Protein AF-A0A4D9DE91-F1 (afdb_monomer_lite)

Foldseek 3Di:
DVVVLVVQLVLVLCQLFVLDFVQRCVLADEDDDPVVVVVVLVVLLVCVVVVHANAEYEYEEADDQVVVVVSVVVVVVSCVVCVVVVHNGRYQAYEYEHEDDPPDHDPDDDDPRYHYDYQDNVRSVLSVPRQPLQAFQSAKDALLTFFEQRHHQLKMKGKGKDFFDFQQKKKKWKFFDQAPQFLWKWKWKDFRNVLETAWIDTQLNFDFPCNPQADRLLADDDPGHGGMGMAMEGQQQPLPDGNYHHNDHPPDDNVRSRTTIMMMIMMTRRHFLVDDDDGNVNADPLQDDDCPNNNVTDGIKMWMFRHPDSPCPVPPGDIRTHHHDDSSSNRSNSVSSSVVNVVPFDQQAPDQLQEQFQFWFWDPLPPVSQNRRYYDPQKTKTKDKDACCPVVCVVVVFKFKKKKKKFADWFEARGSPDPVHSNNLVRTQFPWKKKFKFQRTRSTGTQWIDIVSNVCVQQQVVDDPPDGRRRIAMAMEGADQVQPLPPDDPNHYHYHHCDRPNDHHRIIMIMIMTGNGSCVVVVDQDLDSVNLVVVCVPVVCVVVSSPRVSNCVRNPRRGMGMWMWIAGPVSDIDTDRGDSSHDDDDPPPPPPPPDDPDDDDDD

Structure (mmCIF, N/CA/C/O backbone):
data_AF-A0A4D9DE91-F1
#
_entry.id   AF-A0A4D9DE91-F1
#
loop_
_atom_site.group_PDB
_atom_site.id
_atom_site.type_symbol
_atom_site.label_atom_id
_atom_site.label_alt_id
_atom_site.label_comp_id
_atom_site.label_asym_id
_atom_site.label_entity_id
_atom_site.label_seq_id
_atom_site.pdbx_PDB_ins_code
_atom_site.Cartn_x
_atom_site.Cartn_y
_atom_site.Cartn_z
_atom_site.occupancy
_atom_site.B_iso_or_equiv
_atom_site.auth_seq_id
_atom_site.auth_comp_id
_atom_site.auth_asym_id
_atom_site.auth_atom_id
_atom_site.pdbx_PDB_model_num
ATOM 1 N N . MET A 1 1 ? 35.135 15.426 -7.720 1.00 28.25 1 MET A N 1
ATOM 2 C CA . MET A 1 1 ? 34.690 14.096 -7.236 1.00 28.25 1 MET A CA 1
ATOM 3 C C . MET A 1 1 ? 34.036 14.136 -5.848 1.00 28.25 1 MET A C 1
ATOM 5 O O . MET A 1 1 ? 32.946 13.592 -5.723 1.00 28.25 1 MET A O 1
ATOM 9 N N . MET A 1 2 ? 34.606 14.822 -4.843 1.00 24.00 2 MET A N 1
ATOM 10 C CA . MET A 1 2 ? 34.047 14.898 -3.470 1.00 24.00 2 MET A CA 1
ATOM 11 C C . MET A 1 2 ? 32.629 15.504 -3.372 1.00 24.00 2 MET A C 1
ATOM 13 O O . MET A 1 2 ? 31.748 14.862 -2.809 1.00 24.00 2 MET A O 1
ATOM 17 N N . LYS A 1 3 ? 32.341 16.635 -4.043 1.00 28.25 3 LYS A N 1
ATOM 18 C CA . LYS A 1 3 ? 30.986 17.247 -4.078 1.00 28.25 3 LYS A CA 1
ATOM 19 C C . LYS A 1 3 ? 29.874 16.296 -4.526 1.00 28.25 3 LYS A C 1
ATOM 21 O O . LYS A 1 3 ? 28.729 16.422 -4.112 1.00 28.25 3 LYS A O 1
ATOM 26 N N . THR A 1 4 ? 30.193 15.349 -5.409 1.00 30.44 4 THR A N 1
ATOM 27 C CA . THR A 1 4 ? 29.189 14.401 -5.892 1.00 30.44 4 THR A CA 1
ATOM 28 C C . THR A 1 4 ? 28.861 13.396 -4.798 1.00 30.44 4 THR A C 1
ATOM 30 O O . THR A 1 4 ? 27.679 13.160 -4.580 1.00 30.44 4 THR A O 1
ATOM 33 N N . GLN A 1 5 ? 29.871 12.844 -4.108 1.00 33.84 5 GLN A N 1
ATOM 34 C CA . GLN A 1 5 ? 29.711 11.874 -3.013 1.00 33.84 5 GLN A CA 1
ATOM 35 C C . GLN A 1 5 ? 28.902 12.435 -1.837 1.00 33.84 5 GLN A C 1
ATOM 37 O O . GLN A 1 5 ? 28.095 11.698 -1.277 1.00 33.84 5 GLN A O 1
ATOM 42 N N . PHE A 1 6 ? 29.046 13.724 -1.523 1.00 37.47 6 PHE A N 1
ATOM 43 C CA . PHE A 1 6 ? 28.224 14.393 -0.514 1.00 37.47 6 PHE A CA 1
ATOM 44 C C . PHE A 1 6 ? 26.762 14.512 -0.926 1.00 37.47 6 PHE A C 1
ATOM 46 O O . PHE A 1 6 ? 25.903 14.093 -0.160 1.00 37.47 6 PHE A O 1
ATOM 53 N N . LEU A 1 7 ? 26.467 14.960 -2.156 1.00 38.00 7 LEU A N 1
ATOM 54 C CA . LEU A 1 7 ? 25.080 15.030 -2.627 1.00 38.00 7 LEU A CA 1
ATOM 55 C C . LEU A 1 7 ? 24.396 13.665 -2.544 1.00 38.00 7 LEU A C 1
ATOM 57 O O . LEU A 1 7 ? 23.308 13.598 -2.009 1.00 38.00 7 LEU A O 1
ATOM 61 N N . SER A 1 8 ? 25.029 12.560 -2.963 1.00 38.94 8 SER A N 1
ATOM 62 C CA . SER A 1 8 ? 24.391 11.236 -2.807 1.00 38.94 8 SER A CA 1
ATOM 63 C C . SER A 1 8 ? 24.195 10.821 -1.357 1.00 38.94 8 SER A C 1
ATOM 65 O O . SER A 1 8 ? 23.236 10.122 -1.066 1.00 38.94 8 SER A O 1
ATOM 67 N N . LYS A 1 9 ? 25.125 11.186 -0.463 1.00 44.91 9 LYS A N 1
ATOM 68 C CA . LYS A 1 9 ? 24.999 10.898 0.968 1.00 44.91 9 LYS A CA 1
ATOM 69 C C . LYS A 1 9 ? 23.832 11.682 1.549 1.00 44.91 9 LYS A C 1
ATOM 71 O O . LYS A 1 9 ? 23.019 11.098 2.243 1.00 44.91 9 LYS A O 1
ATOM 76 N N . LEU A 1 10 ? 23.720 12.963 1.207 1.00 44.94 10 LEU A N 1
ATOM 77 C CA . LEU A 1 10 ? 22.652 13.847 1.655 1.00 44.94 10 LEU A CA 1
ATOM 78 C C . LEU A 1 10 ? 21.307 13.486 1.028 1.00 44.94 10 LEU A C 1
ATOM 80 O O . LEU A 1 10 ? 20.305 13.555 1.712 1.00 44.94 10 LEU A O 1
ATOM 84 N N . LEU A 1 11 ? 21.294 13.039 -0.229 1.00 47.03 11 LEU A N 1
ATOM 85 C CA . LEU A 1 11 ? 20.125 12.505 -0.918 1.00 47.03 11 LEU A CA 1
ATOM 86 C C . LEU A 1 11 ? 19.660 11.211 -0.256 1.00 47.03 11 LEU A C 1
ATOM 88 O O . LEU A 1 11 ? 18.520 11.153 0.159 1.00 47.03 11 LEU A O 1
ATOM 92 N N . VAL A 1 12 ? 20.525 10.210 -0.060 1.00 48.12 12 VAL A N 1
ATOM 93 C CA . VAL A 1 12 ? 20.147 8.970 0.648 1.00 48.12 12 VAL A CA 1
ATOM 94 C C . VAL A 1 12 ? 19.748 9.247 2.097 1.00 48.12 12 VAL A C 1
ATOM 96 O O . VAL A 1 12 ? 18.792 8.660 2.581 1.00 48.12 12 VAL A O 1
ATOM 99 N N . LEU A 1 13 ? 20.401 10.187 2.782 1.00 47.94 13 LEU A N 1
ATOM 100 C CA . LEU A 1 13 ? 20.004 10.610 4.129 1.00 47.94 13 LEU A CA 1
ATOM 101 C C . LEU A 1 13 ? 18.692 11.402 4.146 1.00 47.94 13 LEU A C 1
ATOM 103 O O . LEU A 1 13 ? 17.921 11.261 5.088 1.00 47.94 13 LEU A O 1
ATOM 107 N N . ALA A 1 14 ? 18.414 12.195 3.113 1.00 46.50 14 ALA A N 1
ATOM 108 C CA . ALA A 1 14 ? 17.157 12.909 2.941 1.00 46.50 14 ALA A CA 1
ATOM 109 C C . ALA A 1 14 ? 16.008 11.968 2.570 1.00 46.50 14 ALA A C 1
ATOM 111 O O . ALA A 1 14 ? 14.940 12.090 3.162 1.00 46.50 14 ALA A O 1
ATOM 112 N N . PHE A 1 15 ? 16.248 10.999 1.681 1.00 49.31 15 PHE A N 1
ATOM 113 C CA . PHE A 1 15 ? 15.303 9.945 1.301 1.00 49.31 15 PHE A CA 1
ATOM 114 C C . PHE A 1 15 ? 15.023 8.968 2.422 1.00 49.31 15 PHE A C 1
ATOM 116 O O . PHE A 1 15 ? 13.919 8.455 2.480 1.00 49.31 15 PHE A O 1
ATOM 123 N N . CYS A 1 16 ? 16.019 8.662 3.254 1.00 44.69 16 CYS A N 1
ATOM 124 C CA . CYS A 1 16 ? 15.866 7.706 4.342 1.00 44.69 16 CYS A CA 1
ATOM 125 C C . CYS A 1 16 ? 15.595 8.387 5.690 1.00 44.69 16 CYS A C 1
ATOM 127 O O . CYS A 1 16 ? 15.354 7.672 6.660 1.00 44.69 16 CYS A O 1
ATOM 129 N N . GLY A 1 17 ? 15.543 9.731 5.780 1.00 38.94 17 GLY A N 1
ATOM 130 C CA . GLY A 1 17 ? 15.373 10.417 7.069 1.00 38.94 17 GLY A CA 1
ATOM 131 C C . GLY A 1 17 ? 14.670 11.747 7.173 1.00 38.94 17 GLY A C 1
ATOM 132 O O . GLY A 1 17 ? 14.134 12.017 8.241 1.00 38.94 17 GLY A O 1
ATOM 133 N N . VAL A 1 18 ? 14.694 12.596 6.150 1.00 38.56 18 VAL A N 1
ATOM 134 C CA . VAL A 1 18 ? 14.283 13.997 6.338 1.00 38.56 18 VAL A CA 1
ATOM 135 C C . VAL A 1 18 ? 12.928 14.285 5.692 1.00 38.56 18 VAL A C 1
ATOM 137 O O . VAL A 1 18 ? 12.283 15.252 6.074 1.00 38.56 18 VAL A O 1
ATOM 140 N N . GLY A 1 19 ? 12.441 13.441 4.775 1.00 42.78 19 GLY A N 1
ATOM 141 C CA . GLY A 1 19 ? 11.142 13.648 4.125 1.00 42.78 19 GLY A CA 1
ATOM 142 C C . GLY A 1 19 ? 11.070 14.973 3.361 1.00 42.78 19 GLY A C 1
ATOM 143 O O . GLY A 1 19 ? 10.009 15.579 3.276 1.00 42.78 19 GLY A O 1
ATOM 144 N N . LEU A 1 20 ? 12.205 15.454 2.845 1.00 43.22 20 LEU A N 1
ATOM 145 C CA . LEU A 1 20 ? 12.291 16.696 2.080 1.00 43.22 20 LEU A CA 1
ATOM 146 C C . LEU A 1 20 ? 12.654 16.380 0.628 1.00 43.22 20 LEU A C 1
ATOM 148 O O . LEU A 1 20 ? 13.655 15.714 0.359 1.00 43.22 20 LEU A O 1
ATOM 152 N N . SER A 1 21 ? 11.872 16.907 -0.311 1.00 45.91 21 SER A N 1
ATOM 153 C CA . SER A 1 21 ? 12.253 17.033 -1.722 1.00 45.91 21 SER A CA 1
ATOM 154 C C . SER A 1 21 ? 13.546 17.839 -1.864 1.00 45.91 21 SER A C 1
ATOM 156 O O . SER A 1 21 ? 13.891 18.664 -1.011 1.00 45.91 21 SER A O 1
ATOM 158 N N . HIS A 1 22 ? 14.261 17.669 -2.977 1.00 41.19 22 HIS A N 1
ATOM 159 C CA . HIS A 1 22 ? 15.454 18.478 -3.235 1.00 41.19 22 HIS A CA 1
ATOM 160 C C . HIS A 1 22 ? 15.134 19.982 -3.321 1.00 41.19 22 HIS A C 1
ATOM 162 O O . HIS A 1 22 ? 15.943 20.788 -2.874 1.00 41.19 22 HIS A O 1
ATOM 168 N N . ALA A 1 23 ? 13.930 20.377 -3.752 1.00 39.72 23 ALA A N 1
ATOM 169 C CA . ALA A 1 23 ? 13.469 21.766 -3.676 1.00 39.72 23 ALA A CA 1
ATOM 170 C C . ALA A 1 23 ? 13.302 22.268 -2.224 1.00 39.72 23 ALA A C 1
ATOM 172 O O . ALA A 1 23 ? 13.647 23.411 -1.913 1.00 39.72 23 ALA A O 1
ATOM 173 N N . GLN A 1 24 ? 12.818 21.419 -1.311 1.00 44.59 24 GLN A N 1
ATOM 174 C CA . GLN A 1 24 ? 12.742 21.730 0.121 1.00 44.59 24 GLN A CA 1
ATOM 175 C C . GLN A 1 24 ? 14.138 21.772 0.770 1.00 44.59 24 GLN A C 1
ATOM 177 O O . GLN A 1 24 ? 14.408 22.676 1.557 1.00 44.59 24 GLN A O 1
ATOM 182 N N . LEU A 1 25 ? 15.060 20.889 0.368 1.00 44.62 25 LEU A N 1
ATOM 183 C CA . LEU A 1 25 ? 16.470 20.915 0.790 1.00 44.62 25 LEU A CA 1
ATOM 184 C C . LEU A 1 25 ? 17.240 22.114 0.222 1.00 44.62 25 LEU A C 1
ATOM 186 O O . LEU A 1 25 ? 18.114 22.654 0.882 1.00 44.62 25 LEU A O 1
ATOM 190 N N . GLN A 1 26 ? 16.930 22.575 -0.989 1.00 40.31 26 GLN A N 1
ATOM 191 C CA . GLN A 1 26 ? 17.530 23.793 -1.540 1.00 40.31 26 GLN A CA 1
ATOM 192 C C . GLN A 1 26 ? 17.033 25.046 -0.815 1.00 40.31 26 GLN A C 1
ATOM 194 O O . GLN A 1 26 ? 17.802 25.988 -0.621 1.00 40.31 26 GLN A O 1
ATOM 199 N N . LYS A 1 27 ? 15.770 25.053 -0.367 1.00 40.00 27 LYS A N 1
ATOM 200 C CA . LYS A 1 27 ? 15.252 26.093 0.535 1.00 40.00 27 LYS A CA 1
ATOM 201 C C . LYS A 1 27 ? 15.900 26.019 1.926 1.00 40.00 27 LYS A C 1
ATOM 203 O O . LYS A 1 27 ? 16.109 27.063 2.540 1.00 40.00 27 LYS A O 1
ATOM 208 N N . GLN A 1 28 ? 16.261 24.822 2.392 1.00 41.97 28 GLN A N 1
ATOM 209 C CA . GLN A 1 28 ? 16.929 24.559 3.672 1.00 41.97 28 GLN A CA 1
ATOM 210 C C . GLN A 1 28 ? 18.427 24.266 3.478 1.00 41.97 28 GLN A C 1
ATOM 212 O O . GLN A 1 28 ? 18.869 23.123 3.494 1.00 41.97 28 GLN A O 1
ATOM 217 N N . ALA A 1 29 ? 19.224 25.314 3.274 1.00 39.75 29 ALA A N 1
ATOM 218 C CA . ALA A 1 29 ? 20.622 25.201 2.856 1.00 39.75 29 ALA A CA 1
ATOM 219 C C . ALA A 1 29 ? 21.476 24.221 3.702 1.00 39.75 29 ALA A C 1
ATOM 221 O O . ALA A 1 29 ? 21.662 24.429 4.901 1.00 39.75 29 ALA A O 1
ATOM 222 N N . ALA A 1 30 ? 22.046 23.192 3.061 1.00 41.16 30 ALA A N 1
ATOM 223 C CA . ALA A 1 30 ? 22.968 22.225 3.666 1.00 41.16 30 ALA A CA 1
ATOM 224 C C . ALA A 1 30 ? 24.409 22.426 3.147 1.00 41.16 30 ALA A C 1
ATOM 226 O O . ALA A 1 30 ? 24.626 22.479 1.935 1.00 41.16 30 ALA A O 1
ATOM 227 N N . TYR A 1 31 ? 25.398 22.499 4.048 1.00 43.69 31 TYR A N 1
ATOM 228 C CA . TYR A 1 31 ? 26.826 22.687 3.725 1.00 43.69 31 TYR A CA 1
ATOM 229 C C . TYR A 1 31 ? 27.733 21.755 4.550 1.00 43.69 31 TYR A C 1
ATOM 231 O O . TYR A 1 31 ? 27.351 21.353 5.649 1.00 43.69 31 TYR A O 1
ATOM 239 N N . GLU A 1 32 ? 28.911 21.387 4.018 1.00 37.78 32 GLU A N 1
ATOM 240 C CA . GLU A 1 32 ? 29.722 20.242 4.498 1.00 37.78 32 GLU A CA 1
ATOM 241 C C . GLU A 1 32 ? 30.990 20.635 5.289 1.00 37.78 32 GLU A C 1
ATOM 243 O O . GLU A 1 32 ? 31.569 19.792 5.973 1.00 37.78 32 GLU A O 1
ATOM 248 N N . HIS A 1 33 ? 31.444 21.895 5.253 1.00 41.81 33 HIS A N 1
ATOM 249 C CA . HIS A 1 33 ? 32.753 22.268 5.819 1.00 41.81 33 HIS A CA 1
ATOM 250 C C . HIS A 1 33 ? 32.733 23.351 6.907 1.00 41.81 33 HIS A C 1
ATOM 252 O O . HIS A 1 33 ? 31.860 24.214 6.945 1.00 41.81 33 HIS A O 1
ATOM 258 N N . GLN A 1 34 ? 33.764 23.328 7.765 1.00 39.16 34 GLN A N 1
ATOM 259 C CA . GLN A 1 34 ? 33.981 24.253 8.889 1.00 39.16 34 GLN A CA 1
ATOM 260 C C . GLN A 1 34 ? 33.969 25.734 8.440 1.00 39.16 34 GLN A C 1
ATOM 262 O O . GLN A 1 34 ? 33.339 26.566 9.085 1.00 39.16 34 GLN A O 1
ATOM 267 N N . ASP A 1 35 ? 34.544 26.035 7.267 1.00 41.16 35 ASP A N 1
ATOM 268 C CA . ASP A 1 35 ? 34.515 27.374 6.649 1.00 41.16 35 ASP A CA 1
ATOM 269 C C . ASP A 1 35 ? 33.185 27.700 5.938 1.00 41.16 35 ASP A C 1
ATOM 271 O O . ASP A 1 35 ? 32.831 28.869 5.754 1.00 41.16 35 ASP A O 1
ATOM 275 N N . GLU A 1 36 ? 32.429 26.679 5.523 1.00 43.09 36 GLU A N 1
ATOM 276 C CA . GLU A 1 36 ? 31.122 26.843 4.876 1.00 43.09 36 GLU A CA 1
ATOM 277 C C . GLU A 1 36 ? 30.000 27.061 5.902 1.00 43.09 36 GLU A C 1
ATOM 279 O O . GLU A 1 36 ? 29.080 27.827 5.626 1.00 43.09 36 GLU A O 1
ATOM 284 N N . GLY A 1 37 ? 30.113 26.504 7.113 1.00 44.00 37 GLY A N 1
ATOM 285 C CA . GLY A 1 37 ? 29.229 26.815 8.242 1.00 44.00 37 GLY A CA 1
ATOM 286 C C . GLY A 1 37 ? 29.320 28.285 8.669 1.00 44.00 37 GLY A C 1
ATOM 287 O O . GLY A 1 37 ? 28.303 28.949 8.866 1.00 44.00 37 GLY A O 1
ATOM 288 N N . ASP A 1 38 ? 30.530 28.846 8.697 1.00 42.47 38 ASP A N 1
ATOM 289 C CA . ASP A 1 38 ? 30.762 30.271 8.965 1.00 42.47 38 ASP A CA 1
ATOM 290 C C . AS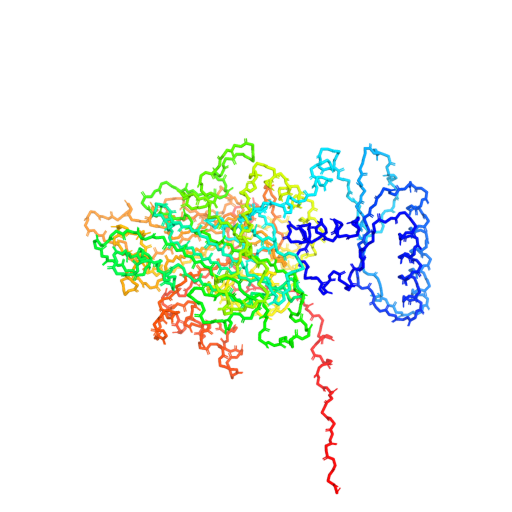P A 1 38 ? 30.240 31.189 7.845 1.00 42.47 38 ASP A C 1
ATOM 292 O O . ASP A 1 38 ? 29.895 32.354 8.089 1.00 42.47 38 ASP A O 1
ATOM 296 N N . ARG A 1 39 ? 30.186 30.692 6.603 1.00 47.25 39 ARG A N 1
ATOM 297 C CA . ARG A 1 39 ? 29.519 31.378 5.486 1.00 47.25 39 ARG A CA 1
ATOM 298 C C . ARG A 1 39 ? 28.001 31.268 5.595 1.00 47.25 39 ARG A C 1
ATOM 300 O O . ARG A 1 39 ? 27.343 32.281 5.402 1.00 47.25 39 ARG A O 1
ATOM 307 N N . LEU A 1 40 ? 27.466 30.110 5.980 1.00 49.56 40 LEU A N 1
ATOM 308 C CA . LEU A 1 40 ? 26.037 29.873 6.202 1.00 49.56 40 LEU A CA 1
ATOM 309 C C . LEU A 1 40 ? 25.478 30.785 7.296 1.00 49.56 40 LEU A C 1
ATOM 311 O O . LEU A 1 40 ? 24.480 31.463 7.077 1.00 49.56 40 LEU A O 1
ATOM 315 N N . VAL A 1 41 ? 26.144 30.871 8.450 1.00 47.16 41 VAL A N 1
ATOM 316 C CA . VAL A 1 41 ? 25.715 31.764 9.539 1.00 47.16 41 VAL A CA 1
ATOM 317 C C . VAL A 1 41 ? 25.747 33.222 9.080 1.00 47.16 41 VAL A C 1
ATOM 319 O O . VAL A 1 41 ? 24.832 33.989 9.389 1.00 47.16 41 VAL A O 1
ATOM 322 N N . ARG A 1 42 ? 26.757 33.615 8.291 1.00 53.12 42 ARG A N 1
ATOM 323 C CA . ARG A 1 42 ? 26.840 34.960 7.705 1.00 53.12 42 ARG A CA 1
ATOM 324 C C . ARG A 1 42 ? 25.749 35.227 6.670 1.00 53.12 42 ARG A C 1
ATOM 326 O O . ARG A 1 42 ? 25.220 36.338 6.669 1.00 53.12 42 ARG A O 1
ATOM 333 N N . ASP A 1 43 ? 25.416 34.247 5.839 1.00 53.94 43 ASP A N 1
ATOM 334 C CA . ASP A 1 43 ? 24.420 34.355 4.773 1.00 53.94 43 ASP A CA 1
ATOM 335 C C . ASP A 1 43 ? 22.992 34.360 5.328 1.00 53.94 43 ASP A C 1
ATOM 337 O O . ASP A 1 43 ? 22.246 35.295 5.061 1.00 53.94 43 ASP A O 1
ATOM 341 N N . ILE A 1 44 ? 22.655 33.437 6.238 1.00 49.66 44 ILE A N 1
ATOM 342 C CA . ILE A 1 44 ? 21.398 33.453 7.007 1.00 49.66 44 ILE A CA 1
ATOM 343 C C . ILE A 1 44 ? 21.249 34.792 7.734 1.00 49.66 44 ILE A C 1
ATOM 345 O O . ILE A 1 44 ? 20.222 35.457 7.617 1.00 49.66 44 ILE A O 1
ATOM 349 N N . SER A 1 45 ? 22.298 35.253 8.425 1.00 49.22 45 SER A N 1
ATOM 350 C CA . SER A 1 45 ? 22.261 36.553 9.103 1.00 49.22 45 SER A CA 1
ATOM 351 C C . SER A 1 45 ? 22.078 37.720 8.127 1.00 49.22 45 SER A C 1
ATOM 353 O O . SER A 1 45 ? 21.478 38.727 8.490 1.00 49.22 45 SER A O 1
ATOM 355 N N . LYS A 1 46 ? 22.617 37.632 6.905 1.00 58.00 46 LYS A N 1
ATOM 356 C CA . LYS A 1 46 ? 22.471 38.663 5.867 1.00 58.00 46 LYS A CA 1
ATOM 357 C C . LYS A 1 46 ? 21.047 38.681 5.314 1.00 58.00 46 LYS A C 1
ATOM 359 O O . LYS A 1 46 ? 20.467 39.753 5.232 1.00 58.00 46 LYS A O 1
ATOM 364 N N . ARG A 1 47 ? 20.479 37.517 5.017 1.00 55.06 47 ARG A N 1
ATOM 365 C CA . ARG A 1 47 ? 19.107 37.350 4.525 1.00 55.06 47 ARG A CA 1
ATOM 366 C C . ARG A 1 47 ? 18.070 37.806 5.558 1.00 55.06 47 ARG A C 1
ATOM 368 O O . ARG A 1 47 ? 17.202 38.602 5.223 1.00 55.06 47 ARG A O 1
ATOM 375 N N . ILE A 1 48 ? 18.248 37.457 6.836 1.00 50.94 48 ILE A N 1
ATOM 376 C CA . ILE A 1 48 ? 17.407 37.973 7.936 1.00 50.94 48 ILE A CA 1
ATOM 377 C C . ILE A 1 48 ? 17.527 39.497 8.062 1.00 50.94 48 ILE A C 1
ATOM 379 O O . ILE A 1 48 ? 16.519 40.183 8.211 1.00 50.94 48 ILE A O 1
ATOM 383 N N . ARG A 1 49 ? 18.746 40.056 7.973 1.00 52.03 49 ARG A N 1
ATOM 384 C CA . ARG A 1 49 ? 18.949 41.520 7.963 1.00 52.03 49 ARG A CA 1
ATOM 385 C C . ARG A 1 49 ? 18.280 42.202 6.769 1.00 52.03 49 ARG A C 1
ATOM 387 O O . ARG A 1 49 ? 17.892 43.357 6.892 1.00 52.03 49 ARG A O 1
ATOM 394 N N . ASN A 1 50 ? 18.129 41.491 5.657 1.00 58.44 50 ASN A N 1
ATOM 395 C CA . ASN A 1 50 ? 17.433 41.963 4.465 1.00 58.44 50 ASN A CA 1
ATOM 396 C C . ASN A 1 50 ? 15.906 41.760 4.539 1.00 58.44 50 ASN A C 1
ATOM 398 O O . ASN A 1 50 ? 15.214 42.057 3.571 1.00 58.44 50 ASN A O 1
ATOM 402 N N . GLY A 1 51 ? 15.374 41.269 5.665 1.00 47.59 51 GLY A N 1
ATOM 403 C CA . GLY A 1 51 ? 13.940 41.052 5.861 1.00 47.59 51 GLY A CA 1
ATOM 404 C C . GLY A 1 51 ? 13.401 39.759 5.244 1.00 47.59 51 GLY A C 1
ATOM 405 O O . GLY A 1 51 ? 12.186 39.597 5.168 1.00 47.59 51 GLY A O 1
ATOM 406 N N . GLU A 1 52 ? 14.268 38.839 4.810 1.00 51.62 52 GLU A N 1
ATOM 407 C CA . GLU A 1 52 ? 13.835 37.531 4.313 1.00 51.62 52 GLU A CA 1
ATOM 408 C C . GLU A 1 52 ? 13.410 36.616 5.471 1.00 51.62 52 GLU A C 1
ATOM 410 O O . GLU A 1 52 ? 14.093 36.518 6.494 1.00 51.62 52 GLU A O 1
ATOM 415 N N . ASP A 1 53 ? 12.285 35.923 5.290 1.00 45.91 53 ASP A N 1
ATOM 416 C CA . ASP A 1 53 ? 11.774 34.930 6.235 1.00 45.91 53 ASP A CA 1
ATOM 417 C C . ASP A 1 53 ? 12.485 33.584 6.014 1.00 45.91 53 ASP A C 1
ATOM 419 O O . ASP A 1 53 ? 12.409 33.005 4.925 1.00 45.91 53 ASP A O 1
ATOM 423 N N . ILE A 1 54 ? 13.211 33.094 7.026 1.00 51.31 54 ILE A N 1
ATOM 424 C CA . ILE A 1 54 ? 13.920 31.808 6.981 1.00 51.31 54 ILE A CA 1
ATOM 425 C C . ILE A 1 54 ? 13.335 30.909 8.072 1.00 51.31 54 ILE A C 1
ATOM 427 O O . ILE A 1 54 ? 13.796 30.937 9.214 1.00 51.31 54 ILE A O 1
ATOM 431 N N . PRO A 1 55 ? 12.326 30.083 7.759 1.00 39.00 55 PRO A N 1
ATOM 432 C CA . PRO A 1 55 ? 11.597 29.356 8.790 1.00 39.00 55 PRO A CA 1
ATOM 433 C C . PRO A 1 55 ? 12.475 28.335 9.539 1.00 39.00 55 PRO A C 1
ATOM 435 O O . PRO A 1 55 ? 12.317 28.188 10.754 1.00 39.00 55 PRO A O 1
ATOM 438 N N . GLU A 1 56 ? 13.426 27.673 8.864 1.00 44.47 56 GLU A N 1
ATOM 439 C CA . GLU A 1 56 ? 14.230 26.568 9.419 1.00 44.47 56 GLU A CA 1
ATOM 440 C C . GLU A 1 56 ? 15.640 26.498 8.798 1.00 44.47 56 GLU A C 1
ATOM 442 O O . GLU A 1 56 ? 15.818 26.806 7.618 1.00 44.47 56 GLU A O 1
ATOM 447 N N . ALA A 1 57 ? 16.643 26.071 9.578 1.00 43.84 57 ALA A N 1
ATOM 448 C CA . ALA A 1 57 ? 18.015 25.851 9.101 1.00 43.84 57 ALA A CA 1
ATOM 449 C C . ALA A 1 57 ? 18.636 24.553 9.662 1.00 43.84 57 ALA A C 1
ATOM 451 O O . ALA A 1 57 ? 18.480 24.236 10.846 1.00 43.84 57 ALA A O 1
ATOM 452 N N . LEU A 1 58 ? 19.383 23.835 8.814 1.00 41.78 58 LEU A N 1
ATOM 453 C CA . LEU A 1 58 ? 20.066 22.573 9.121 1.00 41.78 58 LEU A CA 1
ATOM 454 C C . LEU A 1 58 ? 21.590 22.749 9.034 1.00 41.78 58 LEU A C 1
ATOM 456 O O . LEU A 1 58 ? 22.108 23.195 8.015 1.00 41.78 58 LEU A O 1
ATOM 460 N N . VAL A 1 59 ? 22.324 22.360 10.080 1.00 48.41 59 VAL A N 1
ATOM 461 C CA . VAL A 1 59 ? 23.794 22.436 10.115 1.00 48.41 59 VAL A CA 1
ATOM 462 C C . VAL A 1 59 ? 24.388 21.064 10.444 1.00 48.41 59 VAL A C 1
ATOM 464 O O . VAL A 1 59 ? 24.139 20.504 11.516 1.00 48.41 59 VAL A O 1
ATOM 467 N N . LEU A 1 60 ? 25.209 20.534 9.534 1.00 44.56 60 LEU A N 1
ATOM 468 C CA . LEU A 1 60 ? 25.928 19.264 9.678 1.00 44.56 60 LEU A CA 1
ATOM 469 C C . LEU A 1 60 ? 27.421 19.551 9.922 1.00 44.56 60 LEU A C 1
ATOM 471 O O . LEU A 1 60 ? 28.038 20.241 9.115 1.00 44.56 60 LEU A O 1
ATOM 475 N N . GLY A 1 61 ? 28.035 19.047 11.004 1.00 49.00 61 GLY A N 1
ATOM 476 C CA . GLY A 1 61 ? 29.489 19.204 11.173 1.00 49.00 61 GLY A CA 1
ATOM 477 C C . GLY A 1 61 ? 30.082 18.821 12.532 1.00 49.00 61 GLY A C 1
ATOM 478 O O . GLY A 1 61 ? 29.379 18.576 13.507 1.00 49.00 61 GLY A O 1
ATOM 479 N N . GLN A 1 62 ? 31.416 18.782 12.610 1.00 46.62 62 GLN A N 1
ATOM 480 C CA . GLN A 1 62 ? 32.169 18.661 13.865 1.00 46.62 62 GLN A CA 1
ATOM 481 C C . GLN A 1 62 ? 32.366 20.045 14.490 1.00 46.62 62 GLN A C 1
ATOM 483 O O . GLN A 1 62 ? 33.411 20.666 14.316 1.00 46.62 62 GLN A O 1
ATOM 488 N N . ASN A 1 63 ? 31.365 20.561 15.204 1.00 47.84 63 ASN A N 1
ATOM 489 C CA . ASN A 1 63 ? 31.465 21.911 15.763 1.00 47.84 63 ASN A CA 1
ATOM 490 C C . ASN A 1 63 ? 32.324 21.925 17.035 1.00 47.84 63 ASN A C 1
ATOM 492 O O . ASN A 1 63 ? 32.041 21.204 18.000 1.00 47.84 63 ASN A O 1
ATOM 496 N N . LYS A 1 64 ? 33.350 22.787 17.090 1.00 48.12 64 LYS A N 1
ATOM 497 C CA . LYS A 1 64 ? 34.091 23.002 18.340 1.00 48.12 64 LYS A CA 1
ATOM 498 C C . LYS A 1 64 ? 33.200 23.769 19.336 1.00 48.12 64 LYS A C 1
ATOM 500 O O . LYS A 1 64 ? 32.468 24.678 18.940 1.00 48.12 64 LYS A O 1
ATOM 505 N N . PRO A 1 65 ? 33.272 23.491 20.655 1.00 44.47 65 PRO A N 1
ATOM 506 C CA . PRO A 1 65 ? 32.388 24.114 21.653 1.00 44.47 65 PRO A CA 1
ATOM 507 C C . PRO A 1 65 ? 32.382 25.655 21.679 1.00 44.47 65 PRO A C 1
ATOM 509 O O . PRO A 1 65 ? 31.390 26.261 22.087 1.00 44.47 65 PRO A O 1
ATOM 512 N N . HIS A 1 66 ? 33.472 26.306 21.259 1.00 47.06 66 HIS A N 1
ATOM 513 C CA . HIS A 1 66 ? 33.574 27.768 21.215 1.00 47.06 66 HIS A CA 1
ATOM 514 C C . HIS A 1 66 ? 32.894 28.387 19.979 1.00 47.06 66 HIS A C 1
ATOM 516 O O . HIS A 1 66 ? 32.349 29.485 20.075 1.00 47.06 66 HIS A O 1
ATOM 522 N N . GLU A 1 67 ? 32.847 27.675 18.854 1.00 44.81 67 GLU A N 1
ATOM 523 C CA . GLU A 1 67 ? 32.169 28.099 17.618 1.00 44.81 67 GLU A CA 1
ATOM 524 C C . GLU A 1 67 ? 30.645 27.971 17.764 1.00 44.81 67 GLU A C 1
ATOM 526 O O . GLU A 1 67 ? 29.898 28.872 17.376 1.00 44.81 67 GLU A O 1
ATOM 531 N N . LEU A 1 68 ? 30.183 26.923 18.461 1.00 45.84 68 LEU A N 1
ATOM 532 C CA . LEU A 1 68 ? 28.776 26.774 18.840 1.00 45.84 68 LEU A CA 1
ATOM 533 C C . LEU A 1 68 ? 28.315 27.938 19.733 1.00 45.84 68 LEU A C 1
ATOM 535 O O . LEU A 1 68 ? 27.251 28.509 19.515 1.00 45.84 68 LEU A O 1
ATOM 539 N N . ARG A 1 69 ? 29.145 28.350 20.704 1.00 45.66 69 ARG A N 1
ATOM 540 C CA . ARG A 1 69 ? 28.881 29.536 21.538 1.00 45.66 69 ARG A CA 1
ATOM 541 C C . ARG A 1 69 ? 28.804 30.825 20.722 1.00 45.66 69 ARG A C 1
ATOM 543 O O . ARG A 1 69 ? 27.986 31.675 21.054 1.00 45.66 69 ARG A O 1
ATOM 550 N N . ARG A 1 70 ? 29.625 30.971 19.677 1.00 45.16 70 ARG A N 1
ATOM 551 C CA . ARG A 1 70 ? 29.629 32.148 18.794 1.00 45.16 70 ARG A CA 1
ATOM 552 C C . ARG A 1 70 ? 28.375 32.211 17.917 1.00 45.16 70 ARG A C 1
ATOM 554 O O . ARG A 1 70 ? 27.777 33.273 17.797 1.00 45.16 70 ARG A O 1
ATOM 561 N N . SER A 1 71 ? 27.934 31.073 17.384 1.00 43.38 71 SER A N 1
ATOM 562 C CA . SER A 1 71 ? 26.683 30.977 16.619 1.00 43.38 71 SER A CA 1
ATOM 563 C C . SER A 1 71 ? 25.451 31.207 17.502 1.00 43.38 71 SER A C 1
ATOM 565 O O . SER A 1 71 ? 24.528 31.918 17.115 1.00 43.38 71 SER A O 1
ATOM 567 N N . LEU A 1 72 ? 25.453 30.675 18.731 1.00 43.53 72 LEU A N 1
ATOM 568 C CA . LEU A 1 72 ? 24.385 30.889 19.715 1.00 43.53 72 LEU A CA 1
ATOM 569 C C . LEU A 1 72 ? 24.320 32.342 20.209 1.00 43.53 72 LEU A C 1
ATOM 571 O O . LEU A 1 72 ? 23.227 32.885 20.364 1.00 43.53 72 LEU A O 1
ATOM 575 N N . SER A 1 73 ? 25.467 32.992 20.428 1.00 46.53 73 SER A N 1
ATOM 576 C CA . SER A 1 73 ? 25.511 34.398 20.844 1.00 46.53 73 SER A CA 1
ATOM 577 C C . SER A 1 73 ? 25.107 35.349 19.716 1.00 46.53 73 SER A C 1
ATOM 579 O O . SER A 1 73 ? 24.386 36.312 19.974 1.00 46.53 73 SER A O 1
ATOM 581 N N . GLN A 1 74 ? 25.477 35.049 18.467 1.00 45.06 74 GLN A N 1
ATOM 582 C CA . GLN A 1 74 ? 24.986 35.766 17.288 1.00 45.06 74 GLN A CA 1
ATOM 583 C C . GLN A 1 74 ? 23.479 35.573 17.098 1.00 45.06 74 GLN A C 1
ATOM 585 O O . GLN A 1 74 ? 22.785 36.561 16.882 1.00 45.06 74 GLN A O 1
ATOM 590 N N . ASN A 1 75 ? 22.947 34.360 17.295 1.00 41.34 75 ASN A N 1
ATOM 591 C CA . ASN A 1 75 ? 21.502 34.113 17.295 1.00 41.34 75 ASN A CA 1
ATOM 592 C C . ASN A 1 75 ? 20.783 34.913 18.384 1.00 41.34 75 ASN A C 1
ATOM 594 O O . ASN A 1 75 ? 19.772 35.538 18.099 1.00 41.34 75 ASN A O 1
ATOM 598 N N . HIS A 1 76 ? 21.313 34.978 19.608 1.00 43.72 76 HIS A N 1
ATOM 599 C CA . HIS A 1 76 ? 20.732 35.806 20.671 1.00 43.72 76 HIS A CA 1
ATOM 600 C C . HIS A 1 76 ? 20.734 37.305 20.333 1.00 43.72 76 HIS A C 1
ATOM 602 O O . HIS A 1 76 ? 19.791 38.021 20.685 1.00 43.72 76 HIS A O 1
ATOM 608 N N . LEU A 1 77 ? 21.781 37.784 19.653 1.00 40.75 77 LEU A N 1
ATOM 609 C CA . LEU A 1 77 ? 21.899 39.171 19.202 1.00 40.75 77 LEU A CA 1
ATOM 610 C C . LEU A 1 77 ? 20.901 39.480 18.074 1.00 40.75 77 LEU A C 1
ATOM 612 O O . LEU A 1 77 ? 20.218 40.500 18.127 1.00 40.75 77 LEU A O 1
ATOM 616 N N . VAL A 1 78 ? 20.769 38.567 17.107 1.00 38.28 78 VAL A N 1
ATOM 617 C CA . VAL A 1 78 ? 19.791 38.625 16.009 1.00 38.28 78 VAL A CA 1
ATOM 618 C C . VAL A 1 78 ? 18.374 38.587 16.571 1.00 38.28 78 VAL A C 1
ATOM 620 O O . VAL A 1 78 ? 17.582 39.469 16.266 1.00 38.28 78 VAL A O 1
ATOM 623 N N . HIS A 1 79 ? 18.076 37.674 17.495 1.00 39.09 79 HIS A N 1
ATOM 624 C CA . HIS A 1 79 ? 16.770 37.577 18.146 1.00 39.09 79 HIS A CA 1
ATOM 625 C C . HIS A 1 79 ? 16.404 38.864 18.899 1.00 39.09 79 HIS A C 1
ATOM 627 O O . HIS A 1 79 ? 15.241 39.257 18.894 1.00 39.09 79 HIS A O 1
ATOM 633 N N . ARG A 1 80 ? 17.380 39.547 19.524 1.00 45.78 80 ARG A N 1
ATOM 634 C CA . ARG A 1 80 ? 17.184 40.857 20.177 1.00 45.78 80 ARG A CA 1
ATOM 635 C C . ARG A 1 80 ? 16.975 41.997 19.179 1.00 45.78 80 ARG A C 1
ATOM 637 O O . ARG A 1 80 ? 16.156 42.871 19.449 1.00 45.78 80 ARG A O 1
ATOM 644 N N . GLN A 1 81 ? 17.693 42.009 18.056 1.00 40.44 81 GLN A N 1
ATOM 645 C CA . GLN A 1 81 ? 17.521 43.028 17.013 1.00 40.44 81 GLN A CA 1
ATOM 646 C C . GLN A 1 81 ? 16.198 42.858 16.254 1.00 40.44 81 GLN A C 1
ATOM 648 O O . GLN A 1 81 ? 15.507 43.841 16.019 1.00 40.44 81 GLN A O 1
ATOM 653 N N . VAL A 1 82 ? 15.788 41.619 15.987 1.00 37.44 82 VAL A N 1
ATOM 654 C CA . VAL A 1 82 ? 14.498 41.250 15.383 1.00 37.44 82 VAL A CA 1
ATOM 655 C C . VAL A 1 82 ? 13.328 41.596 16.319 1.00 37.44 82 VAL A C 1
ATOM 657 O O . VAL A 1 82 ? 12.355 42.206 15.882 1.00 37.44 82 VAL A O 1
ATOM 660 N N . LYS A 1 83 ? 13.466 41.360 17.637 1.00 41.12 83 LYS A N 1
ATOM 661 C CA . LYS A 1 83 ? 12.496 41.833 18.650 1.00 41.12 83 LYS A CA 1
ATOM 662 C C . LYS A 1 83 ? 12.376 43.360 18.691 1.00 41.12 83 LYS A C 1
ATOM 664 O O . LYS A 1 83 ? 11.285 43.873 18.905 1.00 41.12 83 LYS A O 1
ATOM 669 N N . LYS A 1 84 ? 13.488 44.082 18.497 1.00 41.69 84 LYS A N 1
ATOM 670 C CA . LYS A 1 84 ? 13.499 45.552 18.392 1.00 41.69 84 LYS A CA 1
ATOM 671 C C . LYS A 1 84 ? 12.891 46.065 17.081 1.00 41.69 84 LYS A C 1
ATOM 673 O O . LYS A 1 84 ? 12.419 47.192 17.063 1.00 41.69 84 LYS A O 1
ATOM 678 N N . ALA A 1 85 ? 12.893 45.257 16.022 1.00 38.59 85 ALA A N 1
ATOM 679 C CA . ALA A 1 85 ? 12.364 45.604 14.703 1.00 38.59 85 ALA A CA 1
ATOM 680 C C . ALA A 1 85 ? 10.883 45.215 14.496 1.00 38.59 85 ALA A C 1
ATOM 682 O O . ALA A 1 85 ? 10.361 45.382 13.400 1.00 38.59 85 ALA A O 1
ATOM 683 N N . GLY A 1 86 ? 10.198 44.686 15.518 1.00 30.84 86 GLY A N 1
ATOM 684 C CA . GLY A 1 86 ? 8.753 44.417 15.477 1.00 30.84 86 GLY A CA 1
ATOM 685 C C . GLY A 1 86 ? 8.304 43.237 14.601 1.00 30.84 86 GLY A C 1
ATOM 686 O O . GLY A 1 86 ? 7.109 42.974 14.525 1.00 30.84 86 GLY A O 1
ATOM 687 N N . SER A 1 87 ? 9.222 42.492 13.978 1.00 39.75 87 SER A N 1
ATOM 688 C CA . SER A 1 87 ? 8.901 41.311 13.164 1.00 39.75 87 SER A CA 1
ATOM 689 C C . SER A 1 87 ? 9.248 40.039 13.935 1.00 39.75 87 SER A C 1
ATOM 691 O O . SER A 1 87 ? 10.412 39.728 14.137 1.00 39.75 87 SER A O 1
ATOM 693 N N . LEU A 1 88 ? 8.249 39.311 14.431 1.00 36.06 88 LEU A N 1
ATOM 694 C CA . LEU A 1 88 ? 8.430 38.129 15.290 1.00 36.06 88 LEU A CA 1
ATOM 695 C C . LEU A 1 88 ? 8.596 36.802 14.518 1.00 36.06 88 LEU A C 1
ATOM 697 O O . LEU A 1 88 ? 8.527 35.742 15.135 1.00 36.06 88 LEU A O 1
ATOM 701 N N . THR A 1 89 ? 8.795 36.812 13.195 1.00 42.31 89 THR A N 1
ATOM 702 C CA . THR A 1 89 ? 8.582 35.605 12.368 1.00 42.31 89 THR A CA 1
ATOM 703 C C . THR A 1 89 ? 9.820 34.920 11.787 1.00 42.31 89 THR A C 1
ATOM 705 O O . THR A 1 89 ? 9.691 33.769 11.385 1.00 42.31 89 THR A O 1
ATOM 708 N N . SER A 1 90 ? 11.002 35.542 11.784 1.00 42.38 90 SER A N 1
ATOM 709 C CA . SER A 1 90 ? 12.020 35.247 10.759 1.00 42.38 90 SER A CA 1
ATOM 710 C C . SER A 1 90 ? 13.021 34.105 11.007 1.00 42.38 90 SER A C 1
ATOM 712 O O . SER A 1 90 ? 13.770 33.784 10.088 1.00 42.38 90 SER A O 1
ATOM 714 N N . LEU A 1 91 ? 13.057 33.467 12.187 1.00 39.53 91 LEU A N 1
ATOM 715 C CA . LEU A 1 91 ? 13.778 32.193 12.374 1.00 39.53 91 LEU A CA 1
ATOM 716 C C . LEU A 1 91 ? 13.127 31.345 13.473 1.00 39.53 91 LEU A C 1
ATOM 718 O O . LEU A 1 91 ? 13.178 31.712 14.648 1.00 39.53 91 LEU A O 1
ATOM 722 N N . ARG A 1 92 ? 12.503 30.215 13.112 1.00 44.62 92 ARG A N 1
ATOM 723 C CA . ARG A 1 92 ? 11.699 29.425 14.064 1.00 44.62 92 ARG A CA 1
ATOM 724 C C . ARG A 1 92 ? 12.475 28.267 14.698 1.00 44.62 92 ARG A C 1
ATOM 726 O O . ARG A 1 92 ? 12.274 28.023 15.890 1.00 44.62 92 ARG A O 1
ATOM 733 N N . LYS A 1 93 ? 13.367 27.576 13.966 1.00 44.88 93 LYS A N 1
ATOM 734 C CA . LYS A 1 93 ? 14.153 26.428 14.484 1.00 44.88 93 LYS A CA 1
ATOM 735 C C . LYS A 1 93 ? 15.533 26.256 13.825 1.00 44.88 93 LYS A C 1
ATOM 737 O O . LYS A 1 93 ? 15.698 26.514 12.636 1.00 44.88 93 LYS A O 1
ATOM 742 N N . LEU A 1 94 ? 16.508 25.761 14.598 1.00 40.19 94 LEU A N 1
ATOM 743 C CA . LEU A 1 94 ? 17.857 25.383 14.143 1.00 40.19 94 LEU A CA 1
ATOM 744 C C . LEU A 1 94 ? 18.195 23.949 14.595 1.00 40.19 94 LEU A C 1
ATOM 746 O O . LEU A 1 94 ? 18.194 23.669 15.798 1.00 40.19 94 LEU A O 1
ATOM 750 N N . ALA A 1 95 ? 18.528 23.065 13.650 1.00 41.88 95 ALA A N 1
ATOM 751 C CA . ALA A 1 95 ? 18.974 21.694 13.923 1.00 41.88 95 ALA A CA 1
ATOM 752 C C . ALA A 1 95 ? 20.491 21.543 13.707 1.00 41.88 95 ALA A C 1
ATOM 754 O O . ALA A 1 95 ? 21.017 21.889 12.648 1.00 41.88 95 ALA A O 1
ATOM 755 N N . LEU A 1 96 ? 21.196 21.019 14.714 1.00 44.09 96 LEU A N 1
ATOM 756 C CA . LEU A 1 96 ? 22.649 20.813 14.728 1.00 44.09 96 LEU A CA 1
ATOM 757 C C . LEU A 1 96 ? 22.978 19.320 14.886 1.00 44.09 96 LEU A C 1
ATOM 759 O O . LEU A 1 96 ? 22.638 18.713 15.906 1.00 44.09 96 LEU A O 1
ATOM 763 N N . PHE A 1 97 ? 23.695 18.747 13.916 1.00 43.91 97 PHE A N 1
ATOM 764 C CA . PHE A 1 97 ? 24.179 17.361 13.966 1.00 43.91 97 PHE A CA 1
ATOM 765 C C . PHE A 1 97 ? 25.685 17.333 14.206 1.00 43.91 97 PHE A C 1
ATOM 767 O O . PHE A 1 97 ? 26.461 17.771 13.354 1.00 43.91 97 PHE A O 1
ATOM 774 N N . ASN A 1 98 ? 26.094 16.795 15.359 1.00 48.66 98 ASN A N 1
ATOM 775 C CA . ASN A 1 98 ? 27.503 16.633 15.707 1.00 48.66 98 ASN A CA 1
ATOM 776 C C . ASN A 1 98 ? 27.946 15.176 15.517 1.00 48.66 98 ASN A C 1
ATOM 778 O O . ASN A 1 98 ? 27.453 14.271 16.195 1.00 48.66 98 ASN A O 1
ATOM 782 N N . PHE A 1 99 ? 28.912 14.968 14.620 1.00 44.88 99 PHE A N 1
ATOM 783 C CA . PHE A 1 99 ? 29.479 13.657 14.290 1.00 44.88 99 PHE A CA 1
ATOM 784 C C . PHE A 1 99 ? 30.798 13.421 15.045 1.00 44.88 99 PHE A C 1
ATOM 786 O O . PHE A 1 99 ? 31.814 14.039 14.728 1.00 44.88 99 PHE A O 1
ATOM 793 N N . GLY A 1 100 ? 30.817 12.539 16.049 1.00 42.66 100 GLY A N 1
ATOM 794 C CA . GLY A 1 100 ? 32.052 12.138 16.740 1.00 42.66 100 GLY A CA 1
ATOM 795 C C . GLY A 1 100 ? 31.938 12.004 18.263 1.00 42.66 100 GLY A C 1
ATOM 796 O O . GLY A 1 100 ? 30.937 12.351 18.879 1.00 42.66 100 GLY A O 1
ATOM 797 N N . SER A 1 101 ? 33.001 11.498 18.891 1.00 39.03 101 SER A N 1
ATOM 798 C CA . SER A 1 101 ? 33.042 10.995 20.277 1.00 39.03 101 SER A CA 1
ATOM 799 C C . SER A 1 101 ? 33.144 12.051 21.394 1.00 39.03 101 SER A C 1
ATOM 801 O O . SER A 1 101 ? 33.343 11.699 22.561 1.00 39.03 101 SER A O 1
ATOM 803 N N . ASN A 1 102 ? 32.998 13.346 21.098 1.00 42.56 102 ASN A N 1
ATOM 804 C CA . ASN A 1 102 ? 33.190 14.391 22.106 1.00 42.56 102 ASN A CA 1
ATOM 805 C C . ASN A 1 102 ? 31.973 14.535 23.039 1.00 42.56 102 ASN A C 1
ATOM 807 O O . ASN A 1 102 ? 31.053 15.316 22.803 1.00 42.56 102 ASN A O 1
ATOM 811 N N . LYS A 1 103 ? 32.015 13.808 24.164 1.00 40.44 103 LYS A N 1
ATOM 812 C CA . LYS A 1 103 ? 30.991 13.742 25.230 1.00 40.44 103 LYS A CA 1
ATOM 813 C C . LYS A 1 103 ? 30.760 15.037 26.036 1.00 40.44 103 LYS A C 1
ATOM 815 O O . LYS A 1 103 ? 29.967 15.031 26.974 1.00 40.44 103 LYS A O 1
ATOM 820 N N . LYS A 1 104 ? 31.435 16.152 25.738 1.00 42.53 104 LYS A N 1
ATOM 821 C CA . LYS A 1 104 ? 31.324 17.398 26.525 1.00 42.53 104 LYS A CA 1
ATOM 822 C C . LYS A 1 104 ? 30.768 18.550 25.693 1.00 42.53 104 LYS A C 1
ATOM 824 O O . LYS A 1 104 ? 31.522 19.379 25.195 1.00 42.53 104 LYS A O 1
ATOM 829 N N . LEU A 1 105 ? 29.441 18.653 25.615 1.00 42.34 105 LEU A N 1
ATOM 830 C CA . LEU A 1 105 ? 28.765 19.868 25.152 1.00 42.34 105 LEU A CA 1
ATOM 831 C C . LEU A 1 105 ? 27.716 20.346 26.174 1.00 42.34 105 LEU A C 1
ATOM 833 O O . LEU A 1 105 ? 26.664 19.751 26.367 1.00 42.34 105 LEU A O 1
ATOM 837 N N . VAL A 1 106 ? 28.135 21.411 26.867 1.00 40.06 106 VAL A N 1
ATOM 838 C CA . VAL A 1 106 ? 27.459 22.440 27.684 1.00 40.06 106 VAL A CA 1
ATOM 839 C C . VAL A 1 106 ? 25.982 22.209 28.058 1.00 40.06 106 VAL A C 1
ATOM 841 O O . VAL A 1 106 ? 25.076 22.280 27.237 1.00 40.06 106 VAL A O 1
ATOM 844 N N . ARG A 1 107 ? 25.754 22.061 29.370 1.00 33.81 107 ARG A N 1
ATOM 845 C CA . ARG A 1 107 ? 24.468 21.826 30.052 1.00 33.81 107 ARG A CA 1
ATOM 846 C C . ARG A 1 107 ? 23.735 23.113 30.487 1.00 33.81 107 ARG A C 1
ATOM 848 O O . ARG A 1 107 ? 22.944 23.053 31.419 1.00 33.81 107 ARG A O 1
ATOM 855 N N . ARG A 1 108 ? 24.012 24.283 29.896 1.00 36.16 108 ARG A N 1
ATOM 856 C CA . ARG A 1 108 ? 23.413 25.560 30.341 1.00 36.16 108 ARG A CA 1
ATOM 857 C C . ARG A 1 108 ? 22.592 26.233 29.244 1.00 36.16 108 ARG A C 1
ATOM 859 O O . ARG A 1 108 ? 23.129 26.519 28.182 1.00 36.16 108 ARG A O 1
ATOM 866 N N . GLU A 1 109 ? 21.317 26.434 29.586 1.00 36.09 109 GLU A N 1
ATOM 867 C CA . GLU A 1 109 ? 20.283 27.267 28.956 1.00 36.09 109 GLU A CA 1
ATOM 868 C C . GLU A 1 109 ? 20.084 27.050 27.451 1.00 36.09 109 GLU A C 1
ATOM 870 O O . GLU A 1 109 ? 20.723 27.665 26.602 1.00 36.09 109 GLU A O 1
ATOM 875 N N . ARG A 1 110 ? 19.153 26.145 27.122 1.00 41.12 110 ARG A N 1
ATOM 876 C CA . ARG A 1 110 ? 18.665 25.944 25.755 1.00 41.12 110 ARG A CA 1
ATOM 877 C C . ARG A 1 110 ? 17.467 26.868 25.509 1.00 41.12 110 ARG A C 1
ATOM 879 O O . ARG A 1 110 ? 16.500 26.778 26.264 1.00 41.12 110 ARG A O 1
ATOM 886 N N . PRO A 1 111 ? 17.467 27.692 24.452 1.00 38.38 111 PRO A N 1
ATOM 887 C CA . PRO A 1 111 ? 16.226 28.203 23.887 1.00 38.38 111 PRO A CA 1
ATOM 888 C C . PRO A 1 111 ? 15.382 27.025 23.357 1.00 38.38 111 PRO A C 1
ATOM 890 O O . PRO A 1 111 ? 15.961 26.060 22.849 1.00 38.38 111 PRO A O 1
ATOM 893 N N . PRO A 1 112 ? 14.040 27.090 23.402 1.00 35.66 112 PRO A N 1
ATOM 894 C CA . PRO A 1 112 ? 13.149 26.024 22.917 1.00 35.66 112 PRO A CA 1
ATOM 895 C C . PRO A 1 112 ? 13.236 25.743 21.400 1.00 35.66 112 PRO A C 1
ATOM 897 O O . PRO A 1 112 ? 12.610 24.810 20.912 1.00 35.66 112 PRO A O 1
ATOM 900 N N . SER A 1 113 ? 14.017 26.522 20.645 1.00 38.97 113 SER A N 1
ATOM 901 C CA . SER A 1 113 ? 14.137 26.464 19.183 1.00 38.97 113 SER A CA 1
ATOM 902 C C . SER A 1 113 ? 15.395 25.753 18.655 1.00 38.97 113 SER A C 1
ATOM 904 O O . SER A 1 113 ? 15.613 25.737 17.443 1.00 38.97 113 SER A O 1
ATOM 906 N N . ILE A 1 114 ? 16.240 25.172 19.521 1.00 40.31 114 ILE A N 1
ATOM 907 C CA . ILE A 1 114 ? 17.528 24.577 19.116 1.00 40.31 114 ILE A CA 1
ATOM 908 C C . ILE A 1 114 ? 17.602 23.091 19.469 1.00 40.31 114 ILE A C 1
ATOM 910 O O . ILE A 1 114 ? 17.625 22.717 20.644 1.00 40.31 114 ILE A O 1
ATOM 914 N N . PHE A 1 115 ? 17.729 22.253 18.438 1.00 39.91 115 PHE A N 1
ATOM 915 C CA . PHE A 1 115 ? 17.895 20.805 18.556 1.00 39.91 115 PHE A CA 1
ATOM 916 C C . PHE A 1 115 ? 19.354 20.422 18.296 1.00 39.91 115 PHE A C 1
ATOM 918 O O . PHE A 1 115 ? 19.930 20.786 17.273 1.00 39.91 115 PHE A O 1
ATOM 925 N N . ASN A 1 116 ? 19.969 19.695 19.230 1.00 40.16 116 ASN A N 1
ATOM 926 C CA . ASN A 1 116 ? 21.339 19.196 19.104 1.00 40.16 116 ASN A CA 1
ATOM 927 C C . ASN A 1 116 ? 21.336 17.688 19.350 1.00 40.16 116 ASN A C 1
ATOM 929 O O . ASN A 1 116 ? 20.981 17.255 20.450 1.00 40.16 116 ASN A O 1
ATOM 933 N N . THR A 1 117 ? 21.729 16.909 18.343 1.00 40.50 117 THR A N 1
ATOM 934 C CA . THR A 1 117 ? 21.786 15.446 18.424 1.00 40.50 117 THR A CA 1
ATOM 935 C C . THR A 1 117 ? 23.215 14.952 18.194 1.00 40.50 117 THR A C 1
ATOM 937 O O . THR A 1 117 ? 23.929 15.446 17.314 1.00 40.50 117 THR A O 1
ATOM 940 N N . GLN A 1 118 ? 23.660 14.009 19.030 1.00 44.56 118 GLN A N 1
ATOM 941 C CA . GLN A 1 118 ? 24.955 13.347 18.873 1.00 44.56 118 GLN A CA 1
ATOM 942 C C . GLN A 1 118 ? 24.758 12.013 18.169 1.00 44.56 118 GLN A C 1
ATOM 944 O O . GLN A 1 118 ? 24.054 11.140 18.668 1.00 44.56 118 GLN A O 1
ATOM 949 N N . VAL A 1 119 ? 25.430 11.853 17.035 1.00 40.25 119 VAL A N 1
ATOM 950 C CA . VAL A 1 119 ? 25.458 10.595 16.294 1.00 40.25 119 VAL A CA 1
ATOM 951 C C . VAL A 1 119 ? 26.600 9.744 16.853 1.00 40.25 119 VAL A C 1
ATOM 953 O O . VAL A 1 119 ? 27.738 10.209 16.936 1.00 40.25 119 VAL A O 1
ATOM 956 N N . SER A 1 120 ? 26.305 8.513 17.290 1.00 42.47 120 SER A N 1
ATOM 957 C CA . SER A 1 120 ? 27.318 7.622 17.882 1.00 42.47 120 SER A CA 1
ATOM 958 C C . SER A 1 120 ? 28.452 7.322 16.890 1.00 42.47 120 SER A C 1
ATOM 960 O O . SER A 1 120 ? 28.232 7.351 15.684 1.00 42.47 120 SER A O 1
ATOM 962 N N . SER A 1 121 ? 29.657 6.982 17.359 1.00 41.03 121 SER A N 1
ATOM 963 C CA . SER A 1 121 ? 30.800 6.694 16.472 1.00 41.03 121 SER A CA 1
ATOM 964 C C . SER A 1 121 ? 30.576 5.493 15.541 1.00 41.03 121 SER A C 1
ATOM 966 O O . SER A 1 121 ? 31.062 5.502 14.414 1.00 41.03 121 SER A O 1
ATOM 968 N N . ALA A 1 122 ? 29.805 4.488 15.972 1.00 38.84 122 ALA A N 1
ATOM 969 C CA . ALA A 1 122 ? 29.403 3.360 15.128 1.00 38.84 122 ALA A CA 1
ATOM 970 C C . ALA A 1 122 ? 28.416 3.801 14.030 1.00 38.84 122 ALA A C 1
ATOM 972 O O . ALA A 1 122 ? 28.529 3.396 12.874 1.00 38.84 122 ALA A O 1
ATOM 973 N N . SER A 1 123 ? 27.494 4.703 14.376 1.00 41.00 123 SER A N 1
ATOM 974 C CA . SER A 1 123 ? 26.555 5.324 13.437 1.00 41.00 123 SER A CA 1
ATOM 975 C C . SER A 1 123 ? 27.265 6.257 12.454 1.00 41.00 123 SER A C 1
ATOM 977 O O . SER A 1 123 ? 26.944 6.273 11.274 1.00 41.00 123 SER A O 1
ATOM 979 N N . ASP A 1 124 ? 28.273 6.989 12.922 1.00 39.31 124 ASP A N 1
ATOM 980 C CA . ASP A 1 124 ? 29.131 7.848 12.110 1.00 39.31 124 ASP A CA 1
ATOM 981 C C . ASP A 1 124 ? 29.927 7.015 11.090 1.00 39.31 124 ASP A C 1
ATOM 983 O O . ASP A 1 124 ? 30.032 7.387 9.929 1.00 39.31 124 ASP A O 1
ATOM 987 N N . GLN A 1 125 ? 30.407 5.824 11.459 1.00 40.06 125 GLN A N 1
ATOM 988 C CA . GLN A 1 125 ? 31.100 4.922 10.531 1.00 40.06 125 GLN A CA 1
ATOM 989 C C . GLN A 1 125 ? 30.163 4.299 9.476 1.00 40.06 125 GLN A C 1
ATOM 991 O O . GLN A 1 125 ? 30.528 4.229 8.297 1.00 40.06 125 GLN A O 1
ATOM 996 N N . ALA A 1 126 ? 28.937 3.925 9.860 1.00 39.84 126 ALA A N 1
ATOM 997 C CA . ALA A 1 126 ? 27.905 3.468 8.924 1.00 39.84 126 ALA A CA 1
ATOM 998 C C . ALA A 1 126 ? 27.496 4.576 7.930 1.00 39.84 126 ALA A C 1
ATOM 1000 O O . ALA A 1 126 ? 27.384 4.318 6.735 1.00 39.84 126 ALA A O 1
ATOM 1001 N N . LEU A 1 127 ? 27.373 5.823 8.398 1.00 41.12 127 LEU A N 1
ATOM 1002 C CA . LEU A 1 127 ? 27.038 7.003 7.585 1.00 41.12 127 LEU A CA 1
ATOM 1003 C C . LEU A 1 127 ? 28.215 7.538 6.747 1.00 41.12 127 LEU A C 1
ATOM 1005 O O . LEU A 1 127 ? 28.023 8.162 5.699 1.00 41.12 127 LEU A O 1
ATOM 1009 N N . ARG A 1 128 ? 29.458 7.308 7.186 1.00 39.12 128 ARG A N 1
ATOM 1010 C CA . ARG A 1 128 ? 30.671 7.688 6.443 1.00 39.12 128 ARG A CA 1
ATOM 1011 C C . ARG A 1 128 ? 30.918 6.795 5.240 1.00 39.12 128 ARG A C 1
ATOM 1013 O O . ARG A 1 128 ? 31.511 7.279 4.268 1.00 39.12 128 ARG A O 1
ATOM 1020 N N . THR A 1 129 ? 30.436 5.555 5.278 1.00 39.84 129 THR A N 1
ATOM 1021 C CA . THR A 1 129 ? 30.451 4.651 4.127 1.00 39.84 129 THR A CA 1
ATOM 1022 C C . THR A 1 129 ? 29.447 5.187 3.103 1.00 39.84 129 THR A C 1
ATOM 1024 O O . THR A 1 129 ? 28.256 5.229 3.398 1.00 39.84 129 THR A O 1
ATOM 1027 N N . PRO A 1 130 ? 29.883 5.692 1.931 1.00 44.22 130 PRO A N 1
ATOM 1028 C CA . PRO A 1 130 ? 28.942 6.206 0.946 1.00 44.22 130 PRO A CA 1
ATOM 1029 C C . PRO A 1 130 ? 27.931 5.112 0.581 1.00 44.22 130 PRO A C 1
ATOM 1031 O O . PRO A 1 130 ? 28.346 3.952 0.476 1.00 44.22 130 PRO A O 1
ATOM 1034 N N . PRO A 1 131 ? 26.643 5.454 0.358 1.00 48.84 131 PRO A N 1
ATOM 1035 C CA . PRO A 1 131 ? 25.702 4.506 -0.223 1.00 48.84 131 PRO A CA 1
ATOM 1036 C C . PRO A 1 131 ? 26.362 3.901 -1.457 1.00 48.84 131 PRO A C 1
ATOM 1038 O O . PRO A 1 131 ? 26.996 4.620 -2.242 1.00 48.84 131 PRO A O 1
ATOM 1041 N N . GLN A 1 132 ? 26.317 2.576 -1.561 1.00 55.81 132 GLN A N 1
ATOM 1042 C CA . GLN A 1 132 ? 27.034 1.849 -2.595 1.00 55.81 132 GLN A CA 1
ATOM 1043 C C . GLN A 1 132 ? 26.426 2.213 -3.960 1.00 55.81 132 GLN A C 1
ATOM 1045 O O . GLN A 1 132 ? 25.465 1.625 -4.430 1.00 55.81 132 GLN A O 1
ATOM 1050 N N . ARG A 1 133 ? 26.997 3.230 -4.611 1.00 60.56 133 ARG A N 1
ATOM 1051 C CA . ARG A 1 133 ? 26.528 3.766 -5.904 1.00 60.56 133 ARG A CA 1
ATOM 1052 C C . ARG A 1 133 ? 26.606 2.775 -7.059 1.00 60.56 133 ARG A C 1
ATOM 1054 O O . ARG A 1 133 ? 26.115 3.059 -8.142 1.00 60.56 133 ARG A O 1
ATOM 1061 N N . ASN A 1 134 ? 27.318 1.677 -6.849 1.00 75.88 134 ASN A N 1
ATOM 1062 C CA . ASN A 1 134 ? 27.635 0.696 -7.872 1.00 75.88 134 ASN A CA 1
ATOM 1063 C C . ASN A 1 134 ? 26.870 -0.610 -7.654 1.00 75.88 134 ASN A C 1
ATOM 1065 O O . ASN A 1 134 ? 27.302 -1.630 -8.171 1.00 75.88 134 ASN A O 1
ATOM 1069 N N . CYS A 1 135 ? 25.787 -0.590 -6.880 1.00 85.38 135 CYS A N 1
ATOM 1070 C CA . CYS A 1 135 ? 24.883 -1.718 -6.722 1.00 85.38 135 CYS A CA 1
ATOM 1071 C C . CYS A 1 135 ? 23.425 -1.241 -6.754 1.00 85.38 135 CYS A C 1
ATOM 1073 O O . CYS A 1 135 ? 23.157 -0.044 -6.614 1.00 85.38 135 CYS A O 1
ATOM 1075 N N . ALA A 1 136 ? 22.511 -2.176 -6.984 1.00 89.50 136 ALA A N 1
ATOM 1076 C CA . ALA A 1 136 ? 21.073 -1.975 -7.035 1.00 89.50 136 ALA A CA 1
ATOM 1077 C C . ALA A 1 136 ? 20.409 -2.308 -5.698 1.00 89.50 136 ALA A C 1
ATOM 1079 O O . ALA A 1 136 ? 20.923 -3.136 -4.945 1.00 89.50 136 ALA A O 1
ATOM 1080 N N . TRP A 1 137 ? 19.250 -1.692 -5.444 1.00 87.81 137 TRP A N 1
ATOM 1081 C CA . TRP A 1 137 ? 18.468 -1.887 -4.218 1.00 87.81 137 TRP A CA 1
ATOM 1082 C C . TRP A 1 137 ? 19.251 -1.451 -2.975 1.00 87.81 137 TRP A C 1
ATOM 1084 O O . TRP A 1 137 ? 19.599 -2.250 -2.106 1.00 87.81 137 TRP A O 1
ATOM 1094 N N . GLN A 1 138 ? 19.621 -0.165 -2.939 1.00 80.75 138 GLN A N 1
ATOM 1095 C CA . GLN A 1 138 ? 20.535 0.373 -1.926 1.00 80.75 138 GLN A CA 1
ATOM 1096 C C . GLN A 1 138 ? 19.906 0.487 -0.536 1.00 80.75 138 GLN A C 1
ATOM 1098 O O . GLN A 1 138 ? 20.637 0.594 0.451 1.00 80.75 138 GLN A O 1
ATOM 1103 N N . ALA A 1 139 ? 18.579 0.517 -0.461 1.00 77.06 139 ALA A N 1
ATOM 1104 C CA . ALA A 1 139 ? 17.840 0.580 0.787 1.00 77.06 139 ALA A CA 1
ATOM 1105 C C . ALA A 1 139 ? 16.506 -0.144 0.661 1.00 77.06 139 ALA A C 1
ATOM 1107 O O . ALA A 1 139 ? 16.000 -0.331 -0.442 1.00 77.06 139 ALA A O 1
ATOM 1108 N N . TYR A 1 140 ? 15.922 -0.470 1.807 1.00 80.50 140 TYR A N 1
ATOM 1109 C CA . TYR A 1 140 ? 14.522 -0.835 1.891 1.00 80.50 140 TYR A CA 1
ATOM 1110 C C . TYR A 1 140 ? 13.828 -0.088 3.032 1.00 80.50 140 TYR A C 1
ATOM 1112 O O . TYR A 1 140 ? 14.475 0.345 3.993 1.00 80.50 140 TYR A O 1
ATOM 1120 N N . ILE A 1 141 ? 12.516 0.083 2.886 1.00 76.44 141 ILE A N 1
ATOM 1121 C CA . ILE A 1 141 ? 11.619 0.756 3.825 1.00 76.44 141 ILE A CA 1
ATOM 1122 C C . ILE A 1 141 ? 10.481 -0.214 4.170 1.00 76.44 141 ILE A C 1
ATOM 1124 O O . ILE A 1 141 ? 9.937 -0.886 3.298 1.00 76.44 141 ILE A O 1
ATOM 1128 N N . THR A 1 142 ? 10.119 -0.285 5.442 1.00 77.38 142 THR A N 1
ATOM 1129 C CA . THR A 1 142 ? 8.978 -1.013 6.006 1.00 77.38 142 THR A CA 1
ATOM 1130 C C . THR A 1 142 ? 8.163 -0.054 6.877 1.00 77.38 142 THR A C 1
ATOM 1132 O O . THR A 1 142 ? 8.609 1.062 7.151 1.00 77.38 142 THR A O 1
ATOM 1135 N N . GLY A 1 143 ? 6.985 -0.461 7.364 1.00 68.75 143 GLY A N 1
ATOM 1136 C CA . GLY A 1 143 ? 6.090 0.439 8.117 1.00 68.75 143 GLY A CA 1
ATOM 1137 C C . GLY A 1 143 ? 6.653 1.101 9.395 1.00 68.75 143 GLY A C 1
ATOM 1138 O O . GLY A 1 143 ? 6.032 2.020 9.920 1.00 68.75 143 GLY A O 1
ATOM 1139 N N . LYS A 1 144 ? 7.844 0.706 9.874 1.00 65.56 144 LYS A N 1
ATOM 1140 C CA . LYS A 1 144 ? 8.547 1.335 11.015 1.00 65.56 144 LYS A CA 1
ATOM 1141 C C . LYS A 1 144 ? 9.507 2.461 10.628 1.00 65.56 144 LYS A C 1
ATOM 1143 O O . LYS A 1 144 ? 10.196 3.002 11.496 1.00 65.56 144 LYS A O 1
ATOM 1148 N N . GLN A 1 145 ? 9.658 2.739 9.340 1.00 64.50 145 GLN A N 1
ATOM 1149 C CA . GLN A 1 145 ? 10.692 3.623 8.814 1.00 64.50 145 GLN A CA 1
ATOM 1150 C C . GLN A 1 145 ? 10.038 4.814 8.112 1.00 64.50 145 GLN A C 1
ATOM 1152 O O . GLN A 1 145 ? 9.004 4.689 7.462 1.00 64.50 145 GLN A O 1
ATOM 1157 N N . TYR A 1 146 ? 10.640 5.985 8.294 1.00 52.75 146 TYR A N 1
ATOM 1158 C CA . TYR A 1 146 ? 10.142 7.258 7.776 1.00 52.75 146 TYR A CA 1
ATOM 1159 C C . TYR A 1 146 ? 10.306 7.326 6.238 1.00 52.75 146 TYR A C 1
ATOM 1161 O O . TYR A 1 146 ? 11.128 6.592 5.683 1.00 52.75 146 TYR A O 1
ATOM 1169 N N . ASN A 1 147 ? 9.598 8.250 5.571 1.00 56.25 147 ASN A N 1
ATOM 1170 C CA . ASN A 1 147 ? 9.727 8.707 4.159 1.00 56.25 147 ASN A CA 1
ATOM 1171 C C . ASN A 1 147 ? 8.824 8.111 3.074 1.00 56.25 147 ASN A C 1
ATOM 1173 O O . ASN A 1 147 ? 8.771 8.700 1.999 1.00 56.25 147 ASN A O 1
ATOM 1177 N N . VAL A 1 148 ? 8.105 7.019 3.316 1.00 60.97 148 VAL A N 1
ATOM 1178 C CA . VAL A 1 148 ? 6.947 6.666 2.476 1.00 60.97 148 VAL A CA 1
ATOM 1179 C C . VAL A 1 148 ? 5.716 7.070 3.266 1.00 60.97 148 VAL A C 1
ATOM 1181 O O . VAL A 1 148 ? 5.626 6.715 4.436 1.00 60.97 148 VAL A O 1
ATOM 1184 N N . ALA A 1 149 ? 4.812 7.858 2.679 1.00 64.44 149 ALA A N 1
ATOM 1185 C CA . ALA A 1 149 ? 3.640 8.384 3.380 1.00 64.44 149 ALA A CA 1
ATOM 1186 C C . ALA A 1 149 ? 2.812 7.252 4.023 1.00 64.44 149 ALA A C 1
ATOM 1188 O O . ALA A 1 149 ? 2.076 6.558 3.323 1.00 64.44 149 ALA A O 1
ATOM 1189 N N . TYR A 1 150 ? 2.953 7.079 5.344 1.00 76.25 150 TYR A N 1
ATOM 1190 C CA . TYR A 1 150 ? 2.262 6.069 6.150 1.00 76.25 150 TYR A CA 1
ATOM 1191 C C . TYR A 1 150 ? 2.420 4.646 5.574 1.00 76.25 150 TYR A C 1
ATOM 1193 O O . TYR A 1 150 ? 1.460 4.084 5.031 1.00 76.25 150 TYR A O 1
ATOM 1201 N N . PRO A 1 151 ? 3.630 4.050 5.640 1.00 83.19 151 PRO A N 1
ATOM 1202 C CA . PRO A 1 151 ? 3.897 2.763 5.016 1.00 83.19 151 PRO A CA 1
ATOM 1203 C C . PRO A 1 151 ? 3.187 1.651 5.787 1.00 83.19 151 PRO A C 1
ATOM 1205 O O . PRO A 1 151 ? 3.206 1.620 7.014 1.00 83.19 151 PRO A O 1
ATOM 1208 N N . ASP A 1 152 ? 2.572 0.716 5.077 1.00 89.06 152 ASP A N 1
ATOM 1209 C CA . ASP A 1 152 ? 1.938 -0.450 5.692 1.00 89.06 152 ASP A CA 1
ATOM 1210 C C . ASP A 1 152 ? 2.991 -1.355 6.376 1.00 89.06 152 ASP A C 1
ATOM 1212 O O . ASP A 1 152 ? 4.103 -1.514 5.862 1.00 89.06 152 ASP A O 1
ATOM 1216 N N . LEU A 1 153 ? 2.683 -1.961 7.532 1.00 90.62 153 LEU A N 1
ATOM 1217 C CA . LEU A 1 153 ? 3.603 -2.909 8.186 1.00 90.62 153 LEU A CA 1
ATOM 1218 C C . LEU A 1 153 ? 3.759 -4.235 7.418 1.00 90.62 153 LEU A C 1
ATOM 1220 O O . LEU A 1 153 ? 4.749 -4.945 7.641 1.00 90.62 153 LEU A O 1
ATOM 1224 N N . GLN A 1 154 ? 2.819 -4.546 6.524 1.00 90.69 154 GLN A N 1
ATOM 1225 C CA . GLN A 1 154 ? 2.835 -5.678 5.593 1.00 90.69 154 GLN A CA 1
ATOM 1226 C C . GLN A 1 154 ? 3.576 -5.367 4.288 1.00 90.69 154 GLN A C 1
ATOM 1228 O O . GLN A 1 154 ? 3.893 -6.285 3.520 1.00 90.69 154 GLN A O 1
ATOM 1233 N N . ALA A 1 155 ? 3.861 -4.084 4.037 1.00 90.56 155 ALA A N 1
ATOM 1234 C CA . ALA A 1 155 ? 4.551 -3.634 2.842 1.00 90.56 155 ALA A CA 1
ATOM 1235 C C . ALA A 1 155 ? 6.067 -3.523 3.045 1.00 90.56 155 ALA A C 1
ATOM 1237 O O . ALA A 1 155 ? 6.567 -3.094 4.091 1.00 90.56 155 ALA A O 1
ATOM 1238 N N . ILE A 1 156 ? 6.796 -3.863 1.987 1.00 89.06 156 ILE A N 1
ATOM 1239 C CA . ILE A 1 156 ? 8.235 -3.651 1.859 1.00 89.06 156 ILE A CA 1
ATOM 1240 C C . ILE A 1 156 ? 8.475 -2.838 0.600 1.00 89.06 156 ILE A C 1
ATOM 1242 O O . ILE A 1 156 ? 7.978 -3.182 -0.468 1.00 89.06 156 ILE A O 1
ATOM 1246 N N . TYR A 1 157 ? 9.266 -1.781 0.718 1.00 87.50 157 TYR A N 1
ATOM 1247 C CA . TYR A 1 157 ? 9.657 -0.920 -0.386 1.00 87.50 157 TYR A CA 1
ATOM 1248 C C . TYR A 1 157 ? 11.157 -1.052 -0.599 1.00 87.50 157 TYR A C 1
ATOM 1250 O O . TYR A 1 157 ? 11.936 -0.626 0.243 1.00 87.50 157 TYR A O 1
ATOM 1258 N N . GLN A 1 158 ? 11.567 -1.614 -1.725 1.00 89.44 158 GLN A N 1
ATOM 1259 C CA . GLN A 1 158 ? 12.946 -1.645 -2.185 1.00 89.44 158 GLN A CA 1
ATOM 1260 C C . GLN A 1 158 ? 13.262 -0.364 -2.950 1.00 89.44 158 GLN A C 1
ATOM 1262 O O . GLN A 1 158 ? 12.527 0.041 -3.850 1.00 89.44 158 GLN A O 1
ATOM 1267 N N . VAL A 1 159 ? 14.365 0.280 -2.590 1.00 85.12 159 VAL A N 1
ATOM 1268 C CA . VAL A 1 159 ? 14.740 1.607 -3.073 1.00 85.12 159 VAL A CA 1
ATOM 1269 C C . VAL A 1 159 ? 15.940 1.490 -3.999 1.00 85.12 159 VAL A C 1
ATOM 1271 O O . VAL A 1 159 ? 17.021 1.057 -3.592 1.00 85.12 159 VAL A O 1
ATOM 1274 N N . LEU A 1 160 ? 15.762 1.942 -5.236 1.00 86.00 160 LEU A N 1
ATOM 1275 C CA . LEU A 1 160 ? 16.832 2.138 -6.201 1.00 86.00 160 LEU A CA 1
ATOM 1276 C C . LEU A 1 160 ? 17.032 3.635 -6.466 1.00 86.00 160 LEU A C 1
ATOM 1278 O O . LEU A 1 160 ? 16.186 4.296 -7.062 1.00 86.00 160 LEU A O 1
ATOM 1282 N N . VAL A 1 161 ? 18.177 4.172 -6.053 1.00 81.88 161 VAL A N 1
ATOM 1283 C CA . VAL A 1 161 ? 18.552 5.572 -6.283 1.00 81.88 161 VAL A CA 1
ATOM 1284 C C . VAL A 1 161 ? 19.342 5.700 -7.584 1.00 81.88 161 VAL A C 1
ATOM 1286 O O . VAL A 1 161 ? 20.404 5.095 -7.738 1.00 81.88 161 VAL A O 1
ATOM 1289 N N . MET A 1 162 ? 18.860 6.547 -8.492 1.00 79.75 162 MET A N 1
ATOM 1290 C CA . MET A 1 162 ? 19.486 6.858 -9.777 1.00 79.75 162 MET A CA 1
ATOM 1291 C C . MET A 1 162 ? 19.878 8.335 -9.803 1.00 79.75 162 MET A C 1
ATOM 1293 O O . MET A 1 162 ? 19.040 9.229 -9.691 1.00 79.75 162 MET A O 1
ATOM 1297 N N . LEU A 1 163 ? 21.177 8.610 -9.905 1.00 75.56 163 LEU A N 1
ATOM 1298 C CA . LEU A 1 163 ? 21.710 9.970 -9.810 1.00 75.56 163 LEU A CA 1
ATOM 1299 C C . LEU A 1 163 ? 22.279 10.423 -11.141 1.00 75.56 163 LEU A C 1
ATOM 1301 O O . LEU A 1 163 ? 23.051 9.690 -11.758 1.00 75.56 163 LEU A O 1
ATOM 1305 N N . LYS A 1 164 ? 22.010 11.684 -11.495 1.00 72.81 164 LYS A N 1
ATOM 1306 C CA . LYS A 1 164 ? 22.485 12.304 -12.741 1.00 72.81 164 LYS A CA 1
ATOM 1307 C C . LYS A 1 164 ? 22.118 11.482 -13.976 1.00 72.81 164 LYS A C 1
ATOM 1309 O O . LYS A 1 164 ? 22.921 11.355 -14.901 1.00 72.81 164 LYS A O 1
ATOM 1314 N N . THR A 1 165 ? 20.916 10.924 -13.968 1.00 78.06 165 THR A N 1
ATOM 1315 C CA . THR A 1 165 ? 20.361 10.246 -15.125 1.00 78.06 165 THR A CA 1
ATOM 1316 C C . THR A 1 165 ? 20.143 11.277 -16.218 1.00 78.06 165 THR A C 1
ATOM 1318 O O . THR A 1 165 ? 19.421 12.249 -16.019 1.00 78.06 165 THR A O 1
ATOM 1321 N N . THR A 1 166 ? 20.800 11.092 -17.353 1.00 81.69 166 THR A N 1
ATOM 1322 C CA . THR A 1 166 ? 20.670 11.957 -18.523 1.00 81.69 166 THR A CA 1
ATOM 1323 C C . THR A 1 166 ? 19.648 11.409 -19.504 1.00 81.69 166 THR A C 1
ATOM 1325 O O . THR A 1 166 ? 19.266 10.242 -19.427 1.00 81.69 166 THR A O 1
ATOM 1328 N N . GLU A 1 167 ? 19.293 12.224 -20.496 1.00 78.81 167 GLU A N 1
ATOM 1329 C CA . GLU A 1 167 ? 18.430 11.833 -21.620 1.00 78.81 167 GLU A CA 1
ATOM 1330 C C . GLU A 1 167 ? 18.940 10.609 -22.413 1.00 78.81 167 GLU A C 1
ATOM 1332 O O . GLU A 1 167 ? 18.225 10.070 -23.243 1.00 78.81 167 GLU A O 1
ATOM 1337 N N . LYS A 1 168 ? 20.182 10.168 -22.182 1.00 79.50 168 LYS A N 1
ATOM 1338 C CA . LYS A 1 168 ? 20.816 9.036 -22.872 1.00 79.50 168 LYS A CA 1
ATOM 1339 C C . LYS A 1 168 ? 20.838 7.753 -22.050 1.00 79.50 168 LYS A C 1
ATOM 1341 O O . LYS A 1 168 ? 21.252 6.716 -22.558 1.00 79.50 168 LYS A O 1
ATOM 1346 N N . ASN A 1 169 ? 20.488 7.811 -20.771 1.00 85.94 169 ASN A N 1
ATOM 1347 C CA . ASN A 1 169 ? 20.534 6.644 -19.901 1.00 85.94 169 ASN A CA 1
ATOM 1348 C C . ASN A 1 169 ? 19.254 5.822 -20.066 1.00 85.94 169 ASN A C 1
ATOM 1350 O O . ASN A 1 169 ? 18.152 6.356 -19.978 1.00 85.94 169 ASN A O 1
ATOM 1354 N N . ILE A 1 170 ? 19.422 4.517 -20.251 1.00 88.62 170 ILE A N 1
ATOM 1355 C CA . ILE A 1 170 ? 18.344 3.530 -20.237 1.00 88.62 170 ILE A CA 1
ATOM 1356 C C . ILE A 1 170 ? 18.653 2.557 -19.116 1.00 88.62 170 ILE A C 1
ATOM 1358 O O . ILE A 1 170 ? 19.767 2.026 -19.073 1.00 88.62 170 ILE A O 1
ATOM 1362 N N . PHE A 1 171 ? 17.677 2.294 -18.253 1.00 92.44 171 PHE A N 1
ATOM 1363 C CA . PHE A 1 171 ? 17.779 1.211 -17.282 1.00 92.44 171 PHE A CA 1
ATOM 1364 C C . PHE A 1 171 ? 16.838 0.069 -17.641 1.00 92.44 171 PHE A C 1
ATOM 1366 O O . PHE A 1 171 ? 15.768 0.279 -18.211 1.00 92.44 171 PHE A O 1
ATOM 1373 N N . ARG A 1 172 ? 17.251 -1.145 -17.289 1.00 94.56 172 ARG A N 1
ATOM 1374 C CA . ARG A 1 172 ? 16.423 -2.347 -17.334 1.00 94.56 172 ARG A CA 1
ATOM 1375 C C . ARG A 1 172 ? 16.379 -2.976 -15.960 1.00 94.56 172 ARG A C 1
ATOM 1377 O O . ARG A 1 172 ? 17.422 -3.143 -15.332 1.00 94.56 172 ARG A O 1
ATOM 1384 N N . VAL A 1 173 ? 15.182 -3.343 -15.524 1.00 96.94 173 VAL A N 1
ATOM 1385 C CA . VAL A 1 173 ? 14.962 -4.164 -14.335 1.00 96.94 173 VAL A CA 1
ATOM 1386 C C . VAL A 1 173 ? 14.412 -5.504 -14.801 1.00 96.94 173 VAL A C 1
ATOM 1388 O O . VAL A 1 173 ? 13.316 -5.557 -15.354 1.00 96.94 173 VAL A O 1
ATOM 1391 N N . ARG A 1 174 ? 15.185 -6.575 -14.618 1.00 97.12 174 ARG A N 1
ATOM 1392 C CA . ARG A 1 174 ? 14.848 -7.927 -15.082 1.00 97.12 174 ARG A CA 1
ATOM 1393 C C . ARG A 1 174 ? 14.637 -8.850 -13.898 1.00 97.12 174 ARG A C 1
ATOM 1395 O O . ARG A 1 174 ? 15.498 -8.920 -13.022 1.00 97.12 174 ARG A O 1
ATOM 1402 N N . GLY A 1 175 ? 13.523 -9.566 -13.872 1.00 95.81 175 GLY A N 1
ATOM 1403 C CA . GLY A 1 175 ? 13.193 -10.426 -12.743 1.00 95.81 175 GLY A CA 1
ATOM 1404 C C . GLY A 1 175 ? 12.182 -11.511 -13.072 1.00 95.81 175 GLY A C 1
ATOM 1405 O O . GLY A 1 175 ? 11.686 -11.622 -14.194 1.00 95.81 175 GLY A O 1
ATOM 1406 N N . SER A 1 176 ? 11.891 -12.303 -12.047 1.00 95.56 176 SER A N 1
ATOM 1407 C CA . SER A 1 176 ? 10.804 -13.278 -12.035 1.00 95.56 176 SER A CA 1
ATOM 1408 C C . SER A 1 176 ? 9.688 -12.760 -11.140 1.00 95.56 176 SER A C 1
ATOM 1410 O O . SER A 1 176 ? 9.953 -12.064 -10.157 1.00 95.56 176 SER A O 1
ATOM 1412 N N . PHE A 1 177 ? 8.444 -13.107 -11.463 1.00 95.88 177 PHE A N 1
ATOM 1413 C CA . PHE A 1 177 ? 7.304 -12.749 -10.624 1.00 95.88 177 PHE A CA 1
ATOM 1414 C C . PHE A 1 177 ? 7.416 -13.419 -9.243 1.00 95.88 177 PHE A C 1
ATOM 1416 O O . PHE A 1 177 ? 7.720 -14.617 -9.185 1.00 95.88 177 PHE A O 1
ATOM 1423 N N . PRO A 1 178 ? 7.166 -12.689 -8.140 1.00 94.00 178 PRO A N 1
ATOM 1424 C CA . PRO A 1 178 ? 6.990 -13.315 -6.838 1.00 94.00 178 PRO A CA 1
ATOM 1425 C C . PRO A 1 178 ? 5.745 -14.204 -6.873 1.00 94.00 178 PRO A C 1
ATOM 1427 O O . PRO A 1 178 ? 4.762 -13.863 -7.527 1.00 94.00 178 PRO A O 1
ATOM 1430 N N . GLN A 1 179 ? 5.795 -15.355 -6.208 1.00 85.88 179 GLN A N 1
ATOM 1431 C CA . GLN A 1 179 ? 4.710 -16.339 -6.279 1.00 85.88 179 GLN A CA 1
ATOM 1432 C C . GLN A 1 179 ? 4.052 -16.538 -4.919 1.00 85.88 179 GLN A C 1
ATOM 1434 O O . GLN A 1 179 ? 2.855 -16.353 -4.731 1.00 85.88 179 GLN A O 1
ATOM 1439 N N . GLU A 1 180 ? 4.864 -16.909 -3.946 1.00 84.88 180 GLU A N 1
ATOM 1440 C CA . GLU A 1 180 ? 4.397 -17.304 -2.635 1.00 84.88 180 GLU A CA 1
ATOM 1441 C C . GLU A 1 180 ? 4.386 -16.127 -1.663 1.00 84.88 180 GLU A C 1
ATOM 1443 O O . GLU A 1 180 ? 5.360 -15.385 -1.576 1.00 84.88 180 GLU A O 1
ATOM 1448 N N . GLY A 1 181 ? 3.305 -15.969 -0.895 1.00 86.81 181 GLY A N 1
ATOM 1449 C CA . GLY A 1 181 ? 3.250 -14.981 0.181 1.00 86.81 181 GLY A CA 1
ATOM 1450 C C . GLY A 1 181 ? 3.197 -13.518 -0.274 1.00 86.81 181 GLY A C 1
ATOM 1451 O O . GLY A 1 181 ? 3.392 -12.635 0.555 1.00 86.81 181 GLY A O 1
ATOM 1452 N N . VAL A 1 182 ? 2.968 -13.240 -1.563 1.00 92.62 182 VAL A N 1
ATOM 1453 C CA . VAL A 1 182 ? 2.862 -11.877 -2.110 1.00 92.62 182 VAL A CA 1
ATOM 1454 C C . VAL A 1 182 ? 1.506 -11.682 -2.759 1.00 92.62 182 VAL A C 1
ATOM 1456 O O . VAL A 1 182 ? 1.166 -12.371 -3.717 1.00 92.62 182 VAL A O 1
ATOM 1459 N N . ARG A 1 183 ? 0.752 -10.694 -2.274 1.00 92.56 183 ARG A N 1
ATOM 1460 C CA . ARG A 1 183 ? -0.555 -10.347 -2.849 1.00 92.56 183 ARG A CA 1
ATOM 1461 C C . ARG A 1 183 ? -0.506 -9.285 -3.914 1.00 92.56 183 ARG A C 1
ATOM 1463 O O . ARG A 1 183 ? -1.409 -9.191 -4.739 1.00 92.56 183 ARG A O 1
ATOM 1470 N N . TYR A 1 184 ? 0.539 -8.477 -3.876 1.00 94.19 184 TYR A N 1
ATOM 1471 C CA . TYR A 1 184 ? 0.718 -7.412 -4.830 1.00 94.19 184 TYR A CA 1
ATOM 1472 C C . TYR A 1 184 ? 2.172 -6.959 -4.865 1.00 94.19 184 TYR A C 1
ATOM 1474 O O . TYR A 1 184 ? 2.826 -6.873 -3.818 1.00 94.19 184 TYR A O 1
ATOM 1482 N N . PHE A 1 185 ? 2.650 -6.596 -6.051 1.00 95.12 185 PHE A N 1
ATOM 1483 C CA . PHE A 1 185 ? 3.856 -5.790 -6.177 1.00 95.12 185 PHE A CA 1
ATOM 1484 C C . PHE A 1 185 ? 3.750 -4.770 -7.311 1.00 95.12 185 PHE A C 1
ATOM 1486 O O . PHE A 1 185 ? 2.875 -4.834 -8.172 1.00 95.12 185 PHE A O 1
ATOM 1493 N N . SER A 1 186 ? 4.652 -3.797 -7.317 1.00 95.12 186 SER A N 1
ATOM 1494 C CA . SER A 1 186 ? 4.773 -2.860 -8.432 1.00 95.12 186 SER A CA 1
ATOM 1495 C C . SER A 1 186 ? 6.111 -2.142 -8.412 1.00 95.12 186 SER A C 1
ATOM 1497 O O . SER A 1 186 ? 6.855 -2.211 -7.427 1.00 95.12 186 SER A O 1
ATOM 1499 N N . LEU A 1 187 ? 6.384 -1.394 -9.479 1.00 95.00 187 LEU A N 1
ATOM 1500 C CA . LEU A 1 187 ? 7.486 -0.447 -9.534 1.00 95.00 187 LEU A CA 1
ATOM 1501 C C . LEU A 1 187 ? 6.959 0.959 -9.799 1.00 95.00 187 LEU A C 1
ATOM 1503 O O . LEU A 1 187 ? 6.115 1.163 -10.663 1.00 95.00 187 LEU A O 1
ATOM 1507 N N . GLN A 1 188 ? 7.497 1.928 -9.069 1.00 91.81 188 GLN A N 1
ATOM 1508 C CA . GLN A 1 188 ? 7.161 3.338 -9.194 1.00 91.81 188 GLN A CA 1
ATOM 1509 C C . GLN A 1 188 ? 8.438 4.159 -9.320 1.00 91.81 188 GLN A C 1
ATOM 1511 O O . GLN A 1 188 ? 9.337 4.048 -8.486 1.00 91.81 188 GLN A O 1
ATOM 1516 N N . SER A 1 189 ? 8.513 5.019 -10.325 1.00 90.06 189 SER A N 1
ATOM 1517 C CA . SER A 1 189 ? 9.552 6.033 -10.441 1.00 90.06 189 SER A CA 1
ATOM 1518 C C . SER A 1 189 ? 9.106 7.336 -9.783 1.00 90.06 189 SER A C 1
ATOM 1520 O O . SER A 1 189 ? 7.940 7.727 -9.816 1.00 90.06 189 SER A O 1
ATOM 1522 N N . ASN A 1 190 ? 10.053 8.029 -9.165 1.00 83.00 190 ASN A N 1
ATOM 1523 C CA . ASN A 1 190 ? 9.820 9.279 -8.460 1.00 83.00 190 ASN A CA 1
ATOM 1524 C C . ASN A 1 190 ? 10.910 10.270 -8.847 1.00 83.00 190 ASN A C 1
ATOM 1526 O O . ASN A 1 190 ? 12.093 9.911 -8.892 1.00 83.00 190 ASN A O 1
ATOM 1530 N N . ASN A 1 191 ? 10.519 11.520 -9.091 1.00 77.31 191 ASN A N 1
ATOM 1531 C CA . ASN A 1 191 ? 11.479 12.584 -9.337 1.00 77.31 191 ASN A CA 1
ATOM 1532 C C . ASN A 1 191 ? 11.824 13.210 -7.996 1.00 77.31 191 ASN A C 1
ATOM 1534 O O . ASN A 1 191 ? 10.953 13.651 -7.250 1.00 77.31 191 ASN A O 1
ATOM 1538 N N . VAL A 1 192 ? 13.106 13.273 -7.698 1.00 69.62 192 VAL A N 1
ATOM 1539 C CA . VAL A 1 192 ? 13.593 13.744 -6.406 1.00 69.62 192 VAL A CA 1
ATOM 1540 C C . VAL A 1 192 ? 13.384 15.242 -6.221 1.00 69.62 192 VAL A C 1
ATOM 1542 O O . VAL A 1 192 ? 13.188 15.729 -5.104 1.00 69.62 192 VAL A O 1
ATOM 1545 N N . ASP A 1 193 ? 13.452 15.981 -7.323 1.00 66.44 193 ASP A N 1
ATOM 1546 C CA . ASP A 1 193 ? 13.270 17.424 -7.332 1.00 66.44 193 ASP A CA 1
ATOM 1547 C C . ASP A 1 193 ? 11.809 17.795 -7.063 1.00 66.44 193 ASP A C 1
ATOM 1549 O O . ASP A 1 193 ? 11.547 18.837 -6.463 1.00 66.44 193 ASP A O 1
ATOM 1553 N N . VAL A 1 194 ? 10.877 16.911 -7.435 1.00 65.62 194 VAL A N 1
ATOM 1554 C CA . VAL A 1 194 ? 9.429 17.128 -7.321 1.00 65.62 194 VAL A CA 1
ATOM 1555 C C . VAL A 1 194 ? 8.835 16.457 -6.077 1.00 65.62 194 VAL A C 1
ATOM 1557 O O . VAL A 1 194 ? 7.881 16.975 -5.511 1.00 65.62 194 VAL A O 1
ATOM 1560 N N . GLY A 1 195 ? 9.403 15.343 -5.604 1.00 62.69 195 GLY A N 1
ATOM 1561 C CA . GLY A 1 195 ? 8.928 14.620 -4.414 1.00 62.69 195 GLY A CA 1
ATOM 1562 C C . GLY A 1 195 ? 7.634 13.821 -4.622 1.00 62.69 195 GLY A C 1
ATOM 1563 O O . GLY A 1 195 ? 7.096 13.272 -3.661 1.00 62.69 195 GLY A O 1
ATOM 1564 N N . PHE A 1 196 ? 7.154 13.728 -5.864 1.00 66.62 196 PHE A N 1
ATOM 1565 C CA . PHE A 1 196 ? 5.949 12.991 -6.231 1.00 66.62 196 PHE A CA 1
ATOM 1566 C C . PHE A 1 196 ? 6.256 11.833 -7.195 1.00 66.62 196 PHE A C 1
ATOM 1568 O O . PHE A 1 196 ? 7.268 11.871 -7.914 1.00 66.62 196 PHE A O 1
ATOM 1575 N N . PRO A 1 197 ? 5.395 10.801 -7.208 1.00 78.75 197 PRO A N 1
ATOM 1576 C CA . PRO A 1 197 ? 5.450 9.728 -8.191 1.00 78.75 197 PRO A CA 1
ATOM 1577 C C . PRO A 1 197 ? 5.310 10.278 -9.613 1.00 78.75 197 PRO A C 1
ATOM 1579 O O . PRO A 1 197 ? 4.520 11.187 -9.852 1.00 78.75 197 PRO A O 1
ATOM 1582 N N . ILE A 1 198 ? 6.081 9.727 -10.548 1.00 86.69 198 ILE A N 1
ATOM 1583 C CA . ILE A 1 198 ? 6.053 10.108 -11.968 1.00 86.69 198 ILE A CA 1
ATOM 1584 C C . ILE A 1 198 ? 5.277 9.074 -12.768 1.00 86.69 198 ILE A C 1
ATOM 1586 O O . ILE A 1 198 ? 4.379 9.406 -13.529 1.00 86.69 198 ILE A O 1
ATOM 1590 N N . SER A 1 199 ? 5.681 7.816 -12.629 1.00 91.06 199 SER A N 1
ATOM 1591 C CA . SER A 1 199 ? 5.182 6.702 -13.413 1.00 91.06 199 SER A CA 1
ATOM 1592 C C . SER A 1 199 ? 5.173 5.464 -12.526 1.00 91.06 199 SER A C 1
ATOM 1594 O O . SER A 1 199 ? 6.012 5.313 -11.634 1.00 91.06 199 SER A O 1
ATOM 1596 N N . THR A 1 200 ? 4.190 4.600 -12.732 1.00 92.56 200 THR A N 1
ATOM 1597 C CA . THR A 1 200 ? 4.005 3.362 -11.979 1.00 92.56 200 THR A CA 1
ATOM 1598 C C . THR A 1 200 ? 3.598 2.265 -12.946 1.00 92.56 200 THR A C 1
ATOM 1600 O O . THR A 1 200 ? 2.879 2.534 -13.905 1.00 92.56 200 THR A O 1
ATOM 1603 N N . ILE A 1 201 ? 4.065 1.048 -12.695 1.00 95.25 201 ILE A N 1
ATOM 1604 C CA . ILE A 1 201 ? 3.617 -0.156 -13.386 1.00 95.25 201 ILE A CA 1
ATOM 1605 C C . ILE A 1 201 ? 3.292 -1.211 -12.344 1.00 95.25 201 ILE A C 1
ATOM 1607 O O . ILE A 1 201 ? 4.120 -1.542 -11.486 1.00 95.25 201 ILE A O 1
ATOM 1611 N N . LYS A 1 202 ? 2.060 -1.701 -12.396 1.00 95.69 202 LYS A N 1
ATOM 1612 C CA . LYS A 1 202 ? 1.504 -2.646 -11.427 1.00 95.69 202 LYS A CA 1
ATOM 1613 C C . LYS A 1 202 ? 1.750 -4.067 -11.884 1.00 95.69 202 LYS A C 1
ATOM 1615 O O . LYS A 1 202 ? 1.796 -4.316 -13.081 1.00 95.69 202 LYS A O 1
ATOM 1620 N N . ASP A 1 203 ? 1.860 -5.001 -10.948 1.00 96.00 203 ASP A N 1
ATOM 1621 C CA . ASP A 1 203 ? 2.073 -6.420 -11.243 1.00 96.00 203 ASP A CA 1
ATOM 1622 C C . ASP A 1 203 ? 1.220 -6.965 -12.400 1.00 96.00 203 ASP A C 1
ATOM 1624 O O . ASP A 1 203 ? 1.781 -7.590 -13.286 1.00 96.00 203 ASP A O 1
ATOM 1628 N N . TYR A 1 204 ? -0.083 -6.682 -12.449 1.00 95.50 204 TYR A N 1
ATOM 1629 C CA . TYR A 1 204 ? -1.027 -7.165 -13.460 1.00 95.50 204 TYR A CA 1
ATOM 1630 C C . TYR A 1 204 ? -0.932 -6.432 -14.806 1.00 95.50 204 TYR A C 1
ATOM 1632 O O . TYR A 1 204 ? -1.499 -6.895 -15.790 1.00 95.50 204 TYR A O 1
ATOM 1640 N N . GLU A 1 205 ? -0.246 -5.291 -14.852 1.00 96.19 205 GLU A N 1
ATOM 1641 C CA . GLU A 1 205 ? 0.004 -4.507 -16.069 1.00 96.19 205 GLU A CA 1
ATOM 1642 C C . GLU A 1 205 ? 1.320 -4.918 -16.745 1.00 96.19 205 GLU A C 1
ATOM 1644 O O . GLU A 1 205 ? 1.560 -4.558 -17.894 1.00 96.19 205 GLU A O 1
ATOM 1649 N N . ILE A 1 206 ? 2.182 -5.663 -16.044 1.00 97.81 206 ILE A N 1
ATOM 1650 C CA . ILE A 1 206 ? 3.474 -6.097 -16.574 1.00 97.81 206 ILE A CA 1
ATOM 1651 C C . ILE A 1 206 ? 3.259 -7.167 -17.647 1.00 97.81 206 ILE A C 1
ATOM 1653 O O . ILE A 1 206 ? 2.761 -8.264 -17.383 1.00 97.81 206 ILE A O 1
ATOM 1657 N N . GLU A 1 207 ? 3.723 -6.881 -18.856 1.00 97.75 207 GLU A N 1
ATOM 1658 C CA . GLU A 1 207 ? 3.870 -7.872 -19.911 1.00 97.75 207 GLU A CA 1
ATOM 1659 C C . GLU A 1 207 ? 5.077 -8.777 -19.637 1.00 97.75 207 GLU A C 1
ATOM 1661 O O . GLU A 1 207 ? 6.160 -8.314 -19.262 1.00 97.75 207 GLU A O 1
ATOM 1666 N N . VAL A 1 208 ? 4.912 -10.077 -19.874 1.00 97.94 208 VAL A N 1
ATOM 1667 C CA . VAL A 1 208 ? 6.019 -11.039 -19.832 1.00 97.94 208 VAL A CA 1
ATOM 1668 C C . VAL A 1 208 ? 6.941 -10.904 -21.046 1.00 97.94 208 VAL A C 1
ATOM 1670 O O . VAL A 1 208 ? 6.526 -10.457 -22.119 1.00 97.94 208 VAL A O 1
ATOM 1673 N N . ASP A 1 209 ? 8.190 -11.346 -20.894 1.00 96.75 209 ASP A N 1
ATOM 1674 C CA . ASP A 1 209 ? 9.182 -11.325 -21.977 1.00 96.75 209 ASP A CA 1
ATOM 1675 C C . ASP A 1 209 ? 8.783 -12.239 -23.159 1.00 96.75 209 ASP A C 1
ATOM 1677 O O . ASP A 1 209 ? 9.029 -11.892 -24.315 1.00 96.75 209 ASP A O 1
ATOM 1681 N N . ASP A 1 210 ? 8.127 -13.375 -22.883 1.00 95.94 210 ASP A N 1
ATOM 1682 C CA . ASP A 1 210 ? 7.659 -14.349 -23.881 1.00 95.94 210 ASP A CA 1
ATOM 1683 C C . ASP A 1 210 ? 6.149 -14.636 -23.730 1.00 95.94 210 ASP A C 1
ATOM 1685 O O . ASP A 1 210 ? 5.755 -15.652 -23.143 1.00 95.94 210 ASP A O 1
ATOM 1689 N N . PRO A 1 211 ? 5.273 -13.745 -24.231 1.00 93.75 211 PRO A N 1
ATOM 1690 C CA . PRO A 1 211 ? 3.825 -13.853 -24.035 1.00 93.75 211 PRO A CA 1
ATOM 1691 C C . PRO A 1 211 ? 3.181 -15.011 -24.801 1.00 93.75 211 PRO A C 1
ATOM 1693 O O . PRO A 1 211 ? 2.037 -15.362 -24.511 1.00 93.75 211 PRO A O 1
ATOM 1696 N N . GLY A 1 212 ? 3.888 -15.608 -25.769 1.00 93.69 212 GLY A N 1
ATOM 1697 C CA . GLY A 1 212 ? 3.408 -16.781 -26.499 1.00 93.69 212 GLY A CA 1
ATOM 1698 C C . GLY A 1 212 ? 3.451 -18.048 -25.645 1.00 93.69 212 GLY A C 1
ATOM 1699 O O . GLY A 1 212 ? 2.517 -18.845 -25.691 1.00 93.69 212 GLY A O 1
ATOM 1700 N N . ASN A 1 213 ? 4.495 -18.201 -24.825 1.00 95.62 213 ASN A N 1
ATOM 1701 C CA . ASN A 1 213 ? 4.743 -19.431 -24.065 1.00 95.62 213 ASN A CA 1
ATOM 1702 C C . ASN A 1 213 ? 4.552 -19.286 -22.554 1.00 95.62 213 ASN A C 1
ATOM 1704 O O . ASN A 1 213 ? 4.445 -20.292 -21.856 1.00 95.62 213 ASN A O 1
ATOM 1708 N N . THR A 1 214 ? 4.527 -18.060 -22.036 1.00 97.62 214 THR A N 1
ATOM 1709 C CA . THR A 1 214 ? 4.465 -17.797 -20.596 1.00 97.62 214 THR A CA 1
ATOM 1710 C C . THR A 1 214 ? 3.357 -16.812 -20.243 1.00 97.62 214 THR A C 1
ATOM 1712 O O . THR A 1 214 ? 2.789 -16.155 -21.118 1.00 97.62 214 THR A O 1
ATOM 1715 N N . ARG A 1 215 ? 3.037 -16.717 -18.951 1.00 96.50 215 ARG A N 1
ATOM 1716 C CA . ARG A 1 215 ? 2.012 -15.809 -18.424 1.00 96.50 215 ARG A CA 1
ATOM 1717 C C . ARG A 1 215 ? 2.514 -14.962 -17.267 1.00 96.50 215 ARG A C 1
ATOM 1719 O O . ARG A 1 215 ? 3.461 -15.324 -16.564 1.00 96.50 215 ARG A O 1
ATOM 1726 N N . ASN A 1 216 ? 1.797 -13.871 -17.033 1.00 97.38 216 ASN A N 1
ATOM 1727 C CA . ASN A 1 216 ? 1.884 -13.094 -15.809 1.00 97.38 216 ASN A CA 1
ATOM 1728 C C . ASN A 1 216 ? 0.865 -13.643 -14.789 1.00 97.38 216 ASN A C 1
ATOM 1730 O O . ASN A 1 216 ? -0.341 -13.538 -15.030 1.00 97.38 216 ASN A O 1
ATOM 1734 N N . PRO A 1 217 ? 1.306 -14.190 -13.642 1.00 95.94 217 PRO A N 1
ATOM 1735 C CA . PRO A 1 217 ? 0.402 -14.821 -12.687 1.00 95.94 217 PRO A CA 1
ATOM 1736 C C . PRO A 1 217 ? -0.506 -13.840 -11.935 1.00 95.94 217 PRO A C 1
ATOM 1738 O O . PRO A 1 217 ? -1.496 -14.268 -11.357 1.00 95.94 217 PRO A O 1
ATOM 1741 N N . PHE A 1 218 ? -0.209 -12.537 -11.959 1.00 95.88 218 PHE A N 1
ATOM 1742 C CA . PHE A 1 218 ? -1.037 -11.493 -11.339 1.00 95.88 218 PHE A CA 1
ATOM 1743 C C . PHE A 1 218 ? -2.128 -10.954 -12.273 1.00 95.88 218 PHE A C 1
ATOM 1745 O O . PHE A 1 218 ? -3.034 -10.245 -11.819 1.00 95.88 218 PHE A O 1
ATOM 1752 N N . ALA A 1 219 ? -2.020 -11.256 -13.569 1.00 95.12 219 ALA A N 1
ATOM 1753 C CA . ALA A 1 219 ? -2.932 -10.795 -14.609 1.00 95.12 219 ALA A CA 1
ATOM 1754 C C . ALA A 1 219 ? -3.857 -11.905 -15.120 1.00 95.12 219 ALA A C 1
ATOM 1756 O O . ALA A 1 219 ? -4.993 -11.615 -15.481 1.00 95.12 219 ALA A O 1
ATOM 1757 N N . GLU A 1 220 ? -3.375 -13.151 -15.154 1.00 94.00 220 GLU A N 1
ATOM 1758 C CA . GLU A 1 220 ? -4.047 -14.262 -15.827 1.00 94.00 220 GLU A CA 1
ATOM 1759 C C . GLU A 1 220 ? -3.992 -15.551 -14.997 1.00 94.00 220 GLU A C 1
ATOM 1761 O O . GLU A 1 220 ? -2.909 -16.035 -14.644 1.00 94.00 220 GLU A O 1
ATOM 1766 N N . ASP A 1 221 ? -5.168 -16.130 -14.746 1.00 92.50 221 ASP A N 1
ATOM 1767 C CA . ASP A 1 221 ? -5.342 -17.477 -14.201 1.00 92.50 221 ASP A CA 1
ATOM 1768 C C . ASP A 1 221 ? -5.346 -18.491 -15.354 1.00 92.50 221 ASP A C 1
ATOM 1770 O O . ASP A 1 221 ? -6.351 -18.692 -16.034 1.00 92.50 221 ASP A O 1
ATOM 1774 N N . SER A 1 222 ? -4.184 -19.080 -15.638 1.00 92.56 222 SER A N 1
ATOM 1775 C CA . SER A 1 222 ? -4.051 -20.126 -16.653 1.00 92.56 222 SER A CA 1
ATOM 1776 C C . SER A 1 222 ? -2.953 -21.124 -16.306 1.00 92.56 222 SER A C 1
ATOM 1778 O O . SER A 1 222 ? -2.080 -20.858 -15.478 1.00 92.56 222 SER A O 1
ATOM 1780 N N . ASP A 1 223 ? -2.963 -22.274 -16.977 1.00 92.31 223 ASP A N 1
ATOM 1781 C CA . ASP A 1 223 ? -1.975 -23.339 -16.765 1.00 92.31 223 ASP A CA 1
ATOM 1782 C C . ASP A 1 223 ? -0.625 -23.063 -17.448 1.00 92.31 223 ASP A C 1
ATOM 1784 O O . ASP A 1 223 ? 0.312 -23.859 -17.346 1.00 92.31 223 ASP A O 1
ATOM 1788 N N . ARG A 1 224 ? -0.492 -21.936 -18.164 1.00 94.94 224 ARG A N 1
ATOM 1789 C CA . ARG A 1 224 ? 0.767 -21.585 -18.831 1.00 94.94 224 ARG A CA 1
ATOM 1790 C C . ARG A 1 224 ? 1.881 -21.370 -17.795 1.00 94.94 224 ARG A C 1
ATOM 1792 O O . ARG A 1 224 ? 1.614 -20.849 -16.706 1.00 94.94 224 ARG A O 1
ATOM 1799 N N . PRO A 1 225 ? 3.141 -21.715 -18.119 1.00 96.50 225 PRO A N 1
ATOM 1800 C CA . PRO A 1 225 ? 4.275 -21.434 -17.246 1.00 96.50 225 PRO A CA 1
ATOM 1801 C C . PRO A 1 225 ? 4.373 -19.950 -16.867 1.00 96.50 225 PRO A C 1
ATOM 1803 O O . PRO A 1 225 ? 4.143 -19.066 -17.695 1.00 96.50 225 PRO A O 1
ATOM 1806 N N . ILE A 1 226 ? 4.753 -19.670 -15.620 1.00 96.12 226 ILE A N 1
ATOM 1807 C CA . ILE A 1 226 ? 5.012 -18.301 -15.152 1.00 96.12 226 ILE A CA 1
ATOM 1808 C C . ILE A 1 226 ? 6.258 -17.755 -15.858 1.00 96.12 226 ILE A C 1
ATOM 1810 O O . ILE A 1 226 ? 7.306 -18.402 -15.869 1.00 96.12 226 ILE A O 1
ATOM 1814 N N . GLY A 1 227 ? 6.130 -16.570 -16.456 1.00 96.06 227 GLY A N 1
ATOM 1815 C CA . GLY A 1 227 ? 7.193 -15.935 -17.233 1.00 96.06 227 GLY A CA 1
ATOM 1816 C C . GLY A 1 227 ? 8.196 -15.133 -16.408 1.00 96.06 227 GLY A C 1
ATOM 1817 O O . GLY A 1 227 ? 8.120 -15.036 -15.183 1.00 96.06 227 GLY A O 1
ATOM 1818 N N . THR A 1 228 ? 9.134 -14.507 -17.113 1.00 97.44 228 THR A N 1
ATOM 1819 C CA . THR A 1 228 ? 9.977 -13.422 -16.594 1.00 97.44 228 THR A CA 1
ATOM 1820 C C . THR A 1 228 ? 9.492 -12.084 -17.131 1.00 97.44 228 THR A C 1
ATOM 1822 O O . THR A 1 228 ? 8.706 -12.032 -18.082 1.00 97.44 228 THR A O 1
ATOM 1825 N N . TYR A 1 229 ? 9.959 -10.998 -16.525 1.00 97.69 229 TYR 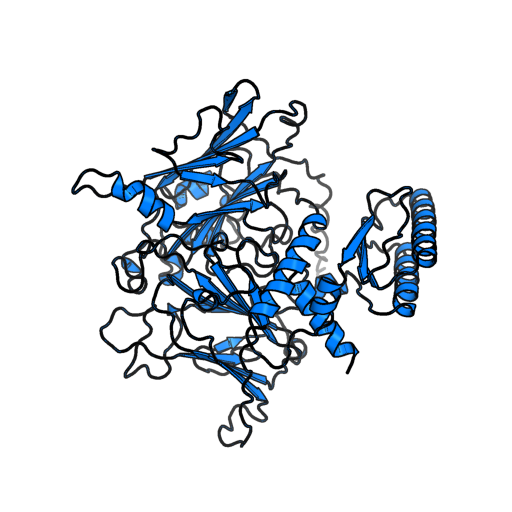A N 1
ATOM 1826 C CA . TYR A 1 229 ? 9.665 -9.651 -16.990 1.00 97.69 229 TYR A CA 1
ATOM 1827 C C . TYR A 1 229 ? 10.929 -8.806 -17.146 1.00 97.69 229 TYR A C 1
ATOM 1829 O O . TYR A 1 229 ? 11.897 -8.928 -16.385 1.00 97.69 229 TYR A O 1
ATOM 1837 N N . THR A 1 230 ? 10.852 -7.862 -18.081 1.00 97.75 230 THR A N 1
ATOM 1838 C CA . THR A 1 230 ? 11.787 -6.752 -18.236 1.00 97.75 230 THR A CA 1
ATOM 1839 C C . THR A 1 230 ? 11.019 -5.440 -18.163 1.00 97.75 230 THR A C 1
ATOM 1841 O O . THR A 1 230 ? 10.171 -5.173 -19.010 1.00 97.75 230 THR A O 1
ATOM 1844 N N . ILE A 1 231 ? 11.336 -4.606 -17.174 1.00 97.69 231 ILE A N 1
ATOM 1845 C CA . ILE A 1 231 ? 10.834 -3.232 -17.065 1.00 97.69 231 ILE A CA 1
ATOM 1846 C C . ILE A 1 231 ? 11.901 -2.297 -17.614 1.00 97.69 231 ILE A C 1
ATOM 1848 O O . ILE A 1 231 ? 13.051 -2.322 -17.163 1.00 97.69 231 ILE A O 1
ATOM 1852 N N . ASN A 1 232 ? 11.527 -1.489 -18.600 1.00 95.50 232 ASN A N 1
ATOM 1853 C CA . ASN A 1 232 ? 12.409 -0.491 -19.184 1.00 95.50 232 ASN A CA 1
ATOM 1854 C C . ASN A 1 232 ? 12.165 0.843 -18.495 1.00 95.50 232 ASN A C 1
ATOM 1856 O O . ASN A 1 232 ? 11.039 1.206 -18.182 1.00 95.50 232 ASN A O 1
ATOM 1860 N N . VAL A 1 233 ? 13.229 1.584 -18.241 1.00 94.00 233 VAL A N 1
ATOM 1861 C CA . VAL A 1 233 ? 13.135 2.866 -17.558 1.00 94.00 233 VAL A CA 1
ATOM 1862 C C . VAL A 1 233 ? 13.902 3.869 -18.384 1.00 94.00 233 VAL A C 1
ATOM 1864 O O . VAL A 1 233 ? 15.119 3.746 -18.570 1.00 94.00 233 VAL A O 1
ATOM 1867 N N . THR A 1 234 ? 13.177 4.851 -18.895 1.00 90.88 234 THR A N 1
ATOM 1868 C CA . THR A 1 234 ? 13.723 5.881 -19.766 1.00 90.88 234 THR A CA 1
ATOM 1869 C C . THR A 1 234 ? 13.428 7.259 -19.179 1.00 90.88 234 THR A C 1
ATOM 1871 O O . THR A 1 234 ? 12.614 7.411 -18.265 1.00 90.88 234 THR A O 1
ATOM 1874 N N . PRO A 1 235 ? 14.112 8.307 -19.655 1.00 87.12 235 PRO A N 1
ATOM 1875 C CA . PRO A 1 235 ? 13.910 9.656 -19.147 1.00 87.12 235 PRO A CA 1
ATOM 1876 C C . PRO A 1 235 ? 12.465 10.148 -19.284 1.00 87.12 235 PRO A C 1
ATOM 1878 O O . PRO A 1 235 ? 12.004 10.862 -18.401 1.00 87.12 235 PRO A O 1
ATOM 1881 N N . ARG A 1 236 ? 11.766 9.771 -20.361 1.00 88.50 236 ARG A N 1
ATOM 1882 C CA . ARG A 1 236 ? 10.443 10.300 -20.727 1.00 88.50 236 ARG A CA 1
ATOM 1883 C C . ARG A 1 236 ? 9.333 9.249 -20.789 1.00 88.50 236 ARG A C 1
ATOM 1885 O O . ARG A 1 236 ? 8.173 9.633 -20.720 1.00 88.50 236 ARG A O 1
ATOM 1892 N N . GLY A 1 237 ? 9.661 7.961 -20.867 1.00 90.25 237 GLY A N 1
ATOM 1893 C CA . GLY A 1 237 ? 8.670 6.892 -21.011 1.00 90.25 237 GLY A CA 1
ATOM 1894 C C . GLY A 1 237 ? 7.990 6.843 -22.385 1.00 90.25 237 GLY A C 1
ATOM 1895 O O . GLY A 1 237 ? 6.901 6.299 -22.498 1.00 90.25 237 GLY A O 1
ATOM 1896 N N . ASP A 1 238 ? 8.589 7.450 -23.408 1.00 89.25 238 ASP A N 1
ATOM 1897 C CA . ASP A 1 238 ? 8.002 7.682 -24.733 1.00 89.25 238 ASP A CA 1
ATOM 1898 C C . ASP A 1 238 ? 8.718 6.910 -25.856 1.00 89.25 238 ASP A C 1
ATOM 1900 O O . ASP A 1 238 ? 8.570 7.235 -27.035 1.00 89.25 238 ASP A O 1
ATOM 1904 N N . GLN A 1 239 ? 9.509 5.889 -25.515 1.00 87.81 239 GLN A N 1
ATOM 1905 C CA . GLN A 1 239 ? 10.306 5.137 -26.489 1.00 87.81 239 GLN A CA 1
ATOM 1906 C C . GLN A 1 239 ? 9.547 3.950 -27.099 1.00 87.81 239 GLN A C 1
ATOM 1908 O O . GLN A 1 239 ? 10.069 3.285 -27.996 1.00 87.81 239 GLN A O 1
ATOM 1913 N N . GLY A 1 240 ? 8.325 3.677 -26.633 1.00 89.88 240 GLY A N 1
ATOM 1914 C CA . GLY A 1 240 ? 7.502 2.561 -27.103 1.00 89.88 240 GLY A CA 1
ATOM 1915 C C . GLY A 1 240 ? 8.054 1.200 -26.677 1.00 89.88 240 GLY A C 1
ATOM 1916 O O . GLY A 1 240 ? 7.779 0.187 -27.323 1.00 89.88 240 GLY A O 1
ATOM 1917 N N . LEU A 1 241 ? 8.871 1.167 -25.621 1.00 91.25 241 LEU A N 1
ATOM 1918 C CA . LEU A 1 241 ? 9.375 -0.078 -25.059 1.00 91.25 241 LEU A CA 1
ATOM 1919 C C . LEU A 1 241 ? 8.272 -0.755 -24.239 1.00 91.25 241 LEU A C 1
ATOM 1921 O O . LEU A 1 241 ? 7.424 -0.105 -23.631 1.00 91.25 241 LEU A O 1
ATOM 1925 N N . LYS A 1 242 ? 8.302 -2.087 -24.175 1.00 94.25 242 LYS A N 1
ATOM 1926 C CA . LYS A 1 242 ? 7.422 -2.825 -23.262 1.00 94.25 242 LYS A CA 1
ATOM 1927 C C . LYS A 1 242 ? 7.731 -2.465 -21.813 1.00 94.25 242 LYS A C 1
ATOM 1929 O O . LYS A 1 242 ? 8.907 -2.322 -21.457 1.00 94.25 242 LYS A O 1
ATOM 1934 N N . ASN A 1 243 ? 6.688 -2.394 -20.985 1.00 96.94 243 ASN A N 1
ATOM 1935 C CA . ASN A 1 243 ? 6.790 -2.103 -19.555 1.00 96.94 243 ASN A CA 1
ATOM 1936 C C . ASN A 1 243 ? 7.648 -0.854 -19.265 1.00 96.94 243 ASN A C 1
ATOM 1938 O O . ASN A 1 243 ? 8.591 -0.920 -18.471 1.00 96.94 243 ASN A O 1
ATOM 1942 N N . GLU A 1 244 ? 7.417 0.248 -19.981 1.00 95.75 244 GLU A N 1
ATOM 1943 C CA . GLU A 1 244 ? 8.264 1.441 -19.895 1.00 95.75 244 GLU A CA 1
ATOM 1944 C C . GLU A 1 244 ? 7.813 2.409 -18.787 1.00 95.75 244 GLU A C 1
ATOM 1946 O O . GLU A 1 244 ? 6.659 2.824 -18.739 1.00 95.75 244 GLU A O 1
ATOM 1951 N N . LEU A 1 245 ? 8.741 2.802 -17.909 1.00 95.00 245 LEU A N 1
ATOM 1952 C CA . LEU A 1 245 ? 8.546 3.828 -16.881 1.00 95.00 245 LEU A CA 1
ATOM 1953 C C . LEU A 1 245 ? 9.328 5.101 -17.216 1.00 95.00 245 LEU A C 1
ATOM 1955 O O . LEU A 1 245 ? 10.492 5.043 -17.620 1.00 95.00 245 LEU A O 1
ATOM 1959 N N . SER A 1 246 ? 8.717 6.256 -16.949 1.00 92.81 246 SER A N 1
ATOM 1960 C CA . SER A 1 246 ? 9.356 7.570 -17.096 1.00 92.81 246 SER A CA 1
ATOM 1961 C C . SER A 1 246 ? 10.097 8.013 -15.831 1.00 92.81 246 SER A C 1
ATOM 1963 O O . SER A 1 246 ? 9.624 7.792 -14.718 1.00 92.81 246 SER A O 1
ATOM 1965 N N . LEU A 1 247 ? 11.231 8.705 -15.977 1.00 88.31 247 LEU A N 1
ATOM 1966 C CA . LEU A 1 247 ? 11.959 9.371 -14.883 1.00 88.31 247 LEU A CA 1
ATOM 1967 C C . LEU A 1 247 ? 11.742 10.886 -14.826 1.00 88.31 247 LEU A C 1
ATOM 1969 O O . LEU A 1 247 ? 12.277 11.550 -13.929 1.00 88.31 247 LEU A O 1
ATOM 1973 N N . CYS A 1 248 ? 10.959 11.438 -15.749 1.00 88.00 248 CYS A N 1
ATOM 1974 C CA . CYS A 1 248 ? 10.655 12.856 -15.800 1.00 88.00 248 CYS A CA 1
ATOM 1975 C C . CYS A 1 248 ? 9.144 13.094 -15.949 1.00 88.00 248 CYS A C 1
ATOM 1977 O O . CYS A 1 248 ? 8.531 12.542 -16.862 1.00 88.00 248 CYS A O 1
ATOM 1979 N N . PRO A 1 249 ? 8.535 13.933 -15.093 1.00 83.25 249 PRO A N 1
ATOM 1980 C CA . PRO A 1 249 ? 7.150 14.359 -15.256 1.00 83.25 249 PRO A CA 1
ATOM 1981 C C . PRO A 1 249 ? 6.898 14.996 -16.622 1.00 83.25 249 PRO A C 1
ATOM 1983 O O . PRO A 1 249 ? 7.738 15.738 -17.136 1.00 83.25 249 PRO A O 1
ATOM 1986 N N . GLU A 1 250 ? 5.699 14.789 -17.160 1.00 83.69 250 GLU A N 1
ATOM 1987 C CA . GLU A 1 250 ? 5.252 15.433 -18.403 1.00 83.69 250 GLU A CA 1
ATOM 1988 C C . GLU A 1 250 ? 5.283 16.965 -18.307 1.00 83.69 250 GLU A C 1
ATOM 1990 O O . GLU A 1 250 ? 5.614 17.649 -19.272 1.00 83.69 250 GLU A O 1
ATOM 1995 N N . SER A 1 251 ? 5.031 17.513 -17.114 1.00 81.12 251 SER A N 1
ATOM 1996 C CA . SER A 1 251 ? 5.068 18.954 -16.846 1.00 81.12 251 SER A CA 1
ATOM 1997 C C . SER A 1 251 ? 6.470 19.577 -16.927 1.00 81.12 251 SER A C 1
ATOM 1999 O O . SER A 1 251 ? 6.593 20.803 -16.964 1.00 81.12 251 SER A O 1
ATOM 2001 N N . MET A 1 252 ? 7.539 18.772 -16.949 1.00 82.75 252 MET A N 1
ATOM 2002 C CA . MET A 1 252 ? 8.914 19.262 -17.059 1.00 82.75 252 MET A CA 1
ATOM 2003 C C . MET A 1 252 ? 9.346 19.400 -18.526 1.00 82.75 252 MET A C 1
ATOM 2005 O O . MET A 1 252 ? 9.140 18.517 -19.358 1.00 82.75 252 MET A O 1
ATOM 2009 N N . THR A 1 253 ? 10.017 20.509 -18.846 1.00 83.62 253 THR A N 1
ATOM 2010 C CA . THR A 1 253 ? 10.601 20.755 -20.178 1.00 83.62 253 THR A CA 1
ATOM 2011 C C . THR A 1 253 ? 11.790 19.833 -20.455 1.00 83.62 253 THR A C 1
ATOM 2013 O O . THR A 1 253 ? 12.459 19.381 -19.525 1.00 83.62 253 THR A O 1
ATOM 2016 N N . ASP A 1 254 ? 12.144 19.625 -21.730 1.00 80.44 254 ASP A N 1
ATOM 2017 C CA . ASP A 1 254 ? 13.290 18.772 -22.102 1.00 80.44 254 ASP A CA 1
ATOM 2018 C C . ASP A 1 254 ? 14.575 19.218 -21.419 1.00 80.44 254 ASP A C 1
ATOM 2020 O O . ASP A 1 254 ? 15.346 18.407 -20.913 1.00 80.44 254 ASP A O 1
ATOM 2024 N N . ARG A 1 255 ? 14.776 20.536 -21.320 1.00 82.12 255 ARG A N 1
ATOM 2025 C CA . ARG A 1 255 ? 15.929 21.117 -20.632 1.00 82.12 255 ARG A CA 1
ATOM 2026 C C . ARG A 1 255 ? 15.995 20.697 -19.163 1.00 82.12 255 ARG A C 1
ATOM 2028 O O . ARG A 1 255 ? 17.098 20.480 -18.667 1.00 82.12 255 ARG A O 1
ATOM 2035 N N . GLN A 1 256 ? 14.854 20.608 -18.485 1.00 80.56 256 GLN A N 1
ATOM 2036 C CA . GLN A 1 256 ? 14.778 20.162 -17.094 1.00 80.56 256 GLN A CA 1
ATOM 2037 C C . GLN A 1 256 ? 14.958 18.639 -16.975 1.00 80.56 256 GLN A C 1
ATOM 2039 O O . GLN A 1 256 ? 15.532 18.181 -15.993 1.00 80.56 256 GLN A O 1
ATOM 2044 N N . CYS A 1 257 ? 14.569 17.868 -17.995 1.00 80.12 257 CYS A N 1
ATOM 2045 C CA . CYS A 1 257 ? 14.753 16.413 -18.038 1.00 80.12 257 CYS A CA 1
ATOM 2046 C C . CYS A 1 257 ? 16.150 15.954 -18.498 1.00 80.12 257 CYS A C 1
ATOM 2048 O O . CYS A 1 257 ? 16.471 14.774 -18.387 1.00 80.12 257 CYS A O 1
ATOM 2050 N N . ARG A 1 258 ? 17.023 16.860 -18.971 1.00 80.69 258 ARG A N 1
ATOM 2051 C CA . ARG A 1 258 ? 18.393 16.519 -19.427 1.00 80.69 258 ARG A CA 1
ATOM 2052 C C . ARG A 1 258 ? 19.262 15.847 -18.370 1.00 80.69 258 ARG A C 1
ATOM 2054 O O . ARG A 1 258 ? 20.229 15.174 -18.720 1.00 80.69 258 ARG A O 1
ATOM 2061 N N . SER A 1 259 ? 18.988 16.102 -17.095 1.00 82.31 259 SER A N 1
ATOM 2062 C CA . SER A 1 259 ? 19.692 15.498 -15.969 1.00 82.31 259 SER A CA 1
ATOM 2063 C C . SER A 1 259 ? 18.766 15.465 -14.765 1.00 82.31 259 SER A C 1
ATOM 2065 O O . SER A 1 259 ? 18.611 16.483 -14.093 1.00 82.31 259 SER A O 1
ATOM 2067 N N . VAL A 1 260 ? 18.224 14.295 -14.452 1.00 78.88 260 VAL A N 1
ATOM 2068 C CA . VAL A 1 260 ? 17.341 14.090 -13.304 1.00 78.88 260 VAL A CA 1
ATOM 2069 C C . VAL A 1 260 ? 18.019 13.237 -12.240 1.00 78.88 260 VAL A C 1
ATOM 2071 O O . VAL A 1 260 ? 18.839 12.359 -12.526 1.00 78.88 260 VAL A O 1
ATOM 2074 N N . ASN A 1 261 ? 17.681 13.508 -10.984 1.00 79.12 261 ASN A N 1
ATOM 2075 C CA . ASN A 1 261 ? 17.851 12.529 -9.922 1.00 79.12 261 ASN A CA 1
ATOM 2076 C C . ASN A 1 261 ? 16.495 11.864 -9.724 1.00 79.12 261 ASN A C 1
ATOM 2078 O O . ASN A 1 261 ? 15.478 12.549 -9.611 1.00 79.12 261 ASN A O 1
ATOM 2082 N N . ALA A 1 262 ? 16.490 10.541 -9.688 1.00 80.75 262 ALA A N 1
ATOM 2083 C CA . ALA A 1 262 ? 15.277 9.759 -9.577 1.00 80.75 262 ALA A CA 1
ATOM 2084 C C . ALA A 1 262 ? 15.434 8.658 -8.532 1.00 80.75 262 ALA A C 1
ATOM 2086 O O . ALA A 1 262 ? 16.535 8.175 -8.255 1.00 80.75 262 ALA A O 1
ATOM 2087 N N . VAL A 1 263 ? 14.307 8.258 -7.960 1.00 82.88 263 VAL A N 1
ATOM 2088 C CA . VAL A 1 263 ? 14.209 7.096 -7.082 1.00 82.88 263 VAL A CA 1
ATOM 2089 C C . VAL A 1 263 ? 13.167 6.159 -7.649 1.00 82.88 263 VAL A C 1
ATOM 2091 O O . VAL A 1 263 ? 12.037 6.567 -7.908 1.00 82.88 263 VAL A O 1
ATOM 2094 N N . MET A 1 264 ? 13.539 4.898 -7.816 1.00 88.44 264 MET A N 1
ATOM 2095 C CA . MET A 1 264 ? 12.584 3.827 -8.040 1.00 88.44 264 MET A CA 1
ATOM 2096 C C . MET A 1 264 ? 12.266 3.126 -6.733 1.00 88.44 264 MET A C 1
ATOM 2098 O O . MET A 1 264 ? 13.161 2.799 -5.956 1.00 88.44 264 MET A O 1
ATOM 2102 N N . LEU A 1 265 ? 10.978 2.910 -6.515 1.00 89.25 265 LEU A N 1
ATOM 2103 C CA . LEU A 1 265 ? 10.429 2.163 -5.401 1.00 89.25 265 LEU A CA 1
ATOM 2104 C C . LEU A 1 265 ? 9.782 0.908 -5.973 1.00 89.25 265 LEU A C 1
ATOM 2106 O O . LEU A 1 265 ? 8.809 1.007 -6.716 1.00 89.25 265 LEU A O 1
ATOM 2110 N N . MET A 1 266 ? 10.326 -0.257 -5.641 1.00 93.31 266 MET A N 1
ATOM 2111 C CA . MET A 1 266 ? 9.656 -1.530 -5.877 1.00 93.31 266 MET A CA 1
ATOM 2112 C C . MET A 1 266 ? 8.958 -1.940 -4.589 1.00 93.31 266 MET A C 1
ATOM 2114 O O . MET A 1 266 ? 9.612 -2.095 -3.563 1.00 93.31 266 MET A O 1
ATOM 2118 N N . ARG A 1 267 ? 7.636 -2.067 -4.617 1.00 92.31 267 ARG A N 1
ATOM 2119 C CA . ARG A 1 267 ? 6.831 -2.347 -3.423 1.00 92.31 267 ARG A CA 1
ATOM 2120 C C . ARG A 1 267 ? 6.275 -3.758 -3.470 1.00 92.31 267 ARG A C 1
ATOM 2122 O O . ARG A 1 267 ? 5.825 -4.173 -4.526 1.00 92.31 267 ARG A O 1
ATOM 2129 N N . PHE A 1 268 ? 6.262 -4.445 -2.335 1.00 93.75 268 PHE A N 1
ATOM 2130 C CA . PHE A 1 268 ? 5.668 -5.769 -2.150 1.00 93.75 268 PHE A CA 1
ATOM 2131 C C . PHE A 1 268 ? 4.717 -5.733 -0.960 1.00 93.75 268 PHE A C 1
ATOM 2133 O O . PHE A 1 268 ? 5.101 -5.239 0.096 1.00 93.75 268 PHE A O 1
ATOM 2140 N N . TYR A 1 269 ? 3.514 -6.282 -1.108 1.00 93.38 269 TYR A N 1
ATOM 2141 C CA . TYR A 1 269 ? 2.592 -6.544 -0.002 1.00 93.38 269 TYR A CA 1
ATOM 2142 C C . TYR A 1 269 ? 2.615 -8.037 0.300 1.00 93.38 269 TYR A C 1
ATOM 2144 O O . TYR A 1 269 ? 2.206 -8.852 -0.528 1.00 93.38 269 TYR A O 1
ATOM 2152 N N . THR A 1 270 ? 3.131 -8.376 1.481 1.00 90.31 270 THR A N 1
ATOM 2153 C CA . THR A 1 270 ? 3.501 -9.755 1.856 1.00 90.31 270 THR A CA 1
ATOM 2154 C C . THR A 1 270 ? 2.537 -10.410 2.848 1.00 90.31 270 THR A C 1
ATOM 2156 O O . THR A 1 270 ? 2.896 -11.326 3.581 1.00 90.31 270 THR A O 1
ATOM 2159 N N . SER A 1 271 ? 1.305 -9.907 2.886 1.00 88.31 271 SER A N 1
ATOM 2160 C CA . SER A 1 271 ? 0.217 -10.477 3.675 1.00 88.31 271 SER A CA 1
ATOM 2161 C C . SER A 1 271 ? -0.415 -11.621 2.891 1.00 88.31 271 SER A C 1
ATOM 2163 O O . SER A 1 271 ? -0.923 -11.376 1.808 1.00 88.31 271 SER A O 1
ATOM 2165 N N . ASP A 1 272 ? -0.383 -12.853 3.393 1.00 89.19 272 ASP A N 1
ATOM 2166 C CA . ASP A 1 272 ? -1.088 -14.001 2.807 1.00 89.19 272 ASP A CA 1
ATOM 2167 C C . ASP A 1 272 ? -2.037 -14.575 3.873 1.00 89.19 272 ASP A C 1
ATOM 2169 O O . ASP A 1 272 ? -1.563 -14.978 4.944 1.00 89.19 272 ASP A O 1
ATOM 2173 N N . PRO A 1 273 ? -3.365 -14.570 3.641 1.00 88.38 273 PRO A N 1
ATOM 2174 C CA . PRO A 1 273 ? -4.345 -15.115 4.578 1.00 88.38 273 PRO A CA 1
ATOM 2175 C C . PRO A 1 273 ? -4.099 -16.576 4.951 1.00 88.38 273 PRO A C 1
ATOM 2177 O O . PRO A 1 273 ? -4.377 -16.963 6.086 1.00 88.38 273 PRO A O 1
ATOM 2180 N N . ASP A 1 274 ? -3.526 -17.359 4.035 1.00 88.06 274 ASP A N 1
ATOM 2181 C CA . ASP A 1 274 ? -3.325 -18.800 4.205 1.00 88.06 274 ASP A CA 1
ATOM 2182 C C . ASP A 1 274 ? -1.992 -19.124 4.908 1.00 88.06 274 ASP A C 1
ATOM 2184 O O . ASP A 1 274 ? -1.645 -20.288 5.118 1.00 88.06 274 ASP A O 1
ATOM 2188 N N . ARG A 1 275 ? -1.225 -18.096 5.295 1.00 86.19 275 ARG A N 1
ATOM 2189 C CA . ARG A 1 275 ? 0.063 -18.226 5.986 1.00 86.19 275 ARG A CA 1
ATOM 2190 C C . ARG A 1 275 ? 0.031 -17.587 7.375 1.00 86.19 275 ARG A C 1
ATOM 2192 O O . ARG A 1 275 ? -0.821 -16.738 7.667 1.00 86.19 275 ARG A O 1
ATOM 2199 N N . PRO A 1 276 ? 0.981 -17.961 8.255 1.00 85.38 276 PRO A N 1
ATOM 2200 C CA . PRO A 1 276 ? 1.188 -17.251 9.508 1.00 85.38 276 PRO A CA 1
ATOM 2201 C C . PRO A 1 276 ? 1.405 -15.747 9.271 1.00 85.38 276 PRO A C 1
ATOM 2203 O O . PRO A 1 276 ? 2.016 -15.381 8.266 1.00 85.38 276 PRO A O 1
ATOM 2206 N N . PRO A 1 277 ? 0.956 -14.869 10.187 1.00 82.88 277 PRO A N 1
ATOM 2207 C CA . PRO A 1 277 ? 1.168 -13.431 10.056 1.00 82.88 277 PRO A CA 1
ATOM 2208 C C . PRO A 1 27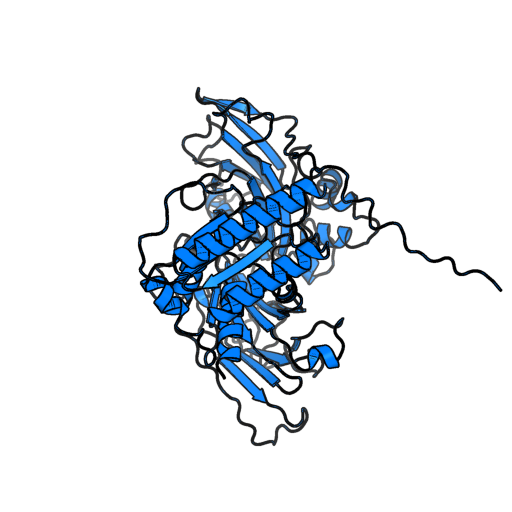7 ? 2.660 -13.093 9.938 1.00 82.88 277 PRO A C 1
ATOM 2210 O O . PRO A 1 277 ? 3.455 -13.502 10.787 1.00 82.88 277 PRO A O 1
ATOM 2213 N N . VAL A 1 278 ? 3.037 -12.299 8.933 1.00 81.31 278 VAL A N 1
ATOM 2214 C CA . VAL A 1 278 ? 4.417 -11.818 8.764 1.00 81.31 278 VAL A CA 1
ATOM 2215 C C . VAL A 1 278 ? 4.412 -10.312 8.565 1.00 81.31 278 VAL A C 1
ATOM 2217 O O . VAL A 1 278 ? 3.913 -9.837 7.563 1.00 81.31 278 VAL A O 1
ATOM 2220 N N . SER A 1 279 ? 5.007 -9.544 9.475 1.00 80.75 279 SER A N 1
ATOM 2221 C CA . SER A 1 279 ? 5.065 -8.080 9.373 1.00 80.75 279 SER A CA 1
ATOM 2222 C C . SER A 1 279 ? 6.447 -7.540 9.733 1.00 80.75 279 SER A C 1
ATOM 2224 O O . SER A 1 279 ? 7.309 -8.255 10.240 1.00 80.75 279 SER A O 1
ATOM 2226 N N . SER A 1 280 ? 6.660 -6.232 9.571 1.00 73.38 280 SER A N 1
ATOM 2227 C CA . SER A 1 280 ? 7.891 -5.580 10.053 1.00 73.38 280 SER A CA 1
ATOM 2228 C C . SER A 1 280 ? 8.086 -5.637 11.579 1.00 73.38 280 SER A C 1
ATOM 2230 O O . SER A 1 280 ? 9.151 -5.283 12.102 1.00 73.38 280 SER A O 1
ATOM 2232 N N . LYS A 1 281 ? 7.072 -6.086 12.336 1.00 75.25 281 LYS A N 1
ATOM 2233 C CA . LYS A 1 281 ? 7.205 -6.420 13.761 1.00 75.25 281 LYS A CA 1
ATOM 2234 C C . LYS A 1 281 ? 7.895 -7.761 13.990 1.00 75.25 281 LYS A C 1
ATOM 2236 O O . LYS A 1 281 ? 8.589 -7.886 14.994 1.00 75.25 281 LYS A O 1
ATOM 2241 N N . THR A 1 282 ? 7.736 -8.702 13.067 1.00 75.62 282 THR A N 1
ATOM 2242 C CA . THR A 1 282 ? 8.277 -10.065 13.141 1.00 75.62 282 THR A CA 1
ATOM 2243 C C . THR A 1 282 ? 9.492 -10.275 12.239 1.00 75.62 282 THR A C 1
ATOM 2245 O O . THR A 1 282 ? 10.049 -11.369 12.234 1.00 75.62 282 THR A O 1
ATOM 2248 N N . ASP A 1 283 ? 9.899 -9.260 11.467 1.00 74.56 283 ASP A N 1
ATOM 2249 C CA . ASP A 1 283 ? 11.114 -9.323 10.655 1.00 74.56 283 ASP A CA 1
ATOM 2250 C C . ASP A 1 283 ? 12.334 -9.676 11.523 1.00 74.56 283 ASP A C 1
ATOM 2252 O O . ASP A 1 283 ? 12.469 -9.167 12.647 1.00 74.56 283 ASP A O 1
ATOM 2256 N N . PRO A 1 284 ? 13.251 -10.514 11.006 1.00 71.56 284 PRO A N 1
ATOM 2257 C CA . PRO A 1 284 ? 14.463 -10.850 11.726 1.00 71.56 284 PRO A CA 1
ATOM 2258 C C . PRO A 1 284 ? 15.317 -9.591 11.961 1.00 71.56 284 PRO A C 1
ATOM 2260 O O . PRO A 1 284 ? 15.192 -8.589 11.244 1.00 71.56 284 PRO A O 1
ATOM 2263 N N . PRO A 1 285 ? 16.213 -9.609 12.964 1.00 68.56 285 PRO A N 1
ATOM 2264 C CA . PRO A 1 285 ? 17.130 -8.504 13.199 1.00 68.56 285 PRO A CA 1
ATOM 2265 C C . PRO A 1 285 ? 17.923 -8.144 11.939 1.00 68.56 285 PRO A C 1
ATOM 2267 O O . PRO A 1 285 ? 18.292 -9.015 11.159 1.00 68.56 285 PRO A O 1
ATOM 2270 N N . ALA A 1 286 ? 18.298 -6.869 11.813 1.00 63.84 286 ALA A N 1
ATOM 2271 C CA . ALA A 1 286 ? 19.082 -6.311 10.700 1.00 63.84 286 ALA A CA 1
ATOM 2272 C C . ALA A 1 286 ? 20.352 -7.095 10.305 1.00 63.84 286 ALA A C 1
ATOM 2274 O O . ALA A 1 286 ? 20.881 -6.927 9.208 1.00 63.84 286 ALA A O 1
ATOM 2275 N N . SER A 1 287 ? 20.890 -7.891 11.228 1.00 61.16 287 SER A N 1
ATOM 2276 C CA . SER A 1 287 ? 22.076 -8.726 11.045 1.00 61.16 287 SER A CA 1
ATOM 2277 C C . SER A 1 287 ? 21.798 -10.085 10.393 1.00 61.16 287 SER A C 1
ATOM 2279 O O . SER A 1 287 ? 22.744 -10.842 10.194 1.00 61.16 287 SER A O 1
ATOM 2281 N N . GLN A 1 288 ? 20.540 -10.429 10.115 1.00 65.38 288 GLN A N 1
ATOM 2282 C CA . GLN A 1 288 ? 20.134 -11.712 9.544 1.00 65.38 288 GLN A CA 1
ATOM 2283 C C . GLN A 1 288 ? 19.482 -11.522 8.163 1.00 65.38 288 GLN A C 1
ATOM 2285 O O . GLN A 1 288 ? 18.878 -10.474 7.916 1.00 65.38 288 GLN A O 1
ATOM 2290 N N . PRO A 1 289 ? 19.604 -12.508 7.253 1.00 70.94 289 PRO A N 1
ATOM 2291 C CA . PRO A 1 289 ? 18.882 -12.504 5.986 1.00 70.94 289 PRO A CA 1
ATOM 2292 C C . PRO A 1 289 ? 17.369 -12.427 6.204 1.00 70.94 289 PRO A C 1
ATOM 2294 O O . PRO A 1 289 ? 16.843 -12.993 7.160 1.00 70.94 289 PRO A O 1
ATOM 2297 N N . ASN A 1 290 ? 16.679 -11.736 5.302 1.00 80.19 290 ASN A N 1
ATOM 2298 C CA . ASN A 1 290 ? 15.226 -11.672 5.283 1.00 80.19 290 ASN A CA 1
ATOM 2299 C C . ASN A 1 290 ? 14.738 -11.949 3.858 1.00 80.19 290 ASN A C 1
ATOM 2301 O O . ASN A 1 290 ? 14.803 -11.079 2.988 1.00 80.19 290 ASN A O 1
ATOM 2305 N N . ASP A 1 291 ? 14.244 -13.162 3.628 1.00 80.94 291 ASP A N 1
ATOM 2306 C CA . ASP A 1 291 ? 13.807 -13.618 2.303 1.00 80.94 291 ASP A CA 1
ATOM 2307 C C . ASP A 1 291 ? 12.556 -12.865 1.813 1.00 80.94 291 ASP A C 1
ATOM 2309 O O . ASP A 1 291 ? 12.288 -12.779 0.615 1.00 80.94 291 ASP A O 1
ATOM 2313 N N . ARG A 1 292 ? 11.825 -12.214 2.730 1.00 85.94 292 ARG A N 1
ATOM 2314 C CA . ARG A 1 292 ? 10.651 -11.386 2.428 1.00 85.94 292 ARG A CA 1
ATOM 2315 C C . ARG A 1 292 ? 11.003 -10.111 1.660 1.00 85.94 292 ARG A C 1
ATOM 2317 O O . ARG A 1 292 ? 10.132 -9.545 1.007 1.00 85.94 292 ARG A O 1
ATOM 2324 N N . LEU A 1 293 ? 12.261 -9.655 1.710 1.00 86.88 293 LEU A N 1
ATOM 2325 C CA . LEU A 1 293 ? 12.687 -8.352 1.177 1.00 86.88 293 LEU A CA 1
ATOM 2326 C C . LEU A 1 293 ? 12.313 -8.128 -0.292 1.00 86.88 293 LEU A C 1
ATOM 2328 O O . LEU A 1 293 ? 11.985 -7.003 -0.664 1.00 86.88 293 LEU A O 1
ATOM 2332 N N . PHE A 1 294 ? 12.332 -9.184 -1.100 1.00 90.19 294 PHE A N 1
ATOM 2333 C CA . PHE A 1 294 ? 11.943 -9.148 -2.511 1.00 90.19 294 PHE A CA 1
ATOM 2334 C C . PHE A 1 294 ? 10.717 -10.023 -2.778 1.00 90.19 294 PHE A C 1
ATOM 2336 O O . PHE A 1 294 ? 10.610 -10.651 -3.827 1.00 90.19 294 PHE A O 1
ATOM 2343 N N . GLY A 1 295 ? 9.809 -10.109 -1.800 1.00 87.50 295 GLY A N 1
ATOM 2344 C CA . GLY A 1 295 ? 8.594 -10.904 -1.924 1.00 87.50 295 GLY A CA 1
ATOM 2345 C C . GLY A 1 295 ? 8.880 -12.394 -2.105 1.00 87.50 295 GLY A C 1
ATOM 2346 O O . GLY A 1 295 ? 8.268 -13.029 -2.958 1.00 87.50 295 GLY A O 1
ATOM 2347 N N . TYR A 1 296 ? 9.859 -12.930 -1.366 1.00 89.38 296 TYR A N 1
ATOM 2348 C CA . TYR A 1 296 ? 10.295 -14.330 -1.456 1.00 89.38 296 TYR A CA 1
ATOM 2349 C C . TYR A 1 296 ? 10.854 -14.740 -2.832 1.00 89.38 296 TYR A C 1
ATOM 2351 O O . TYR A 1 296 ? 11.052 -15.923 -3.100 1.00 89.38 296 TYR A O 1
ATOM 2359 N N . ALA A 1 297 ? 11.149 -13.768 -3.700 1.00 90.69 297 ALA A N 1
ATOM 2360 C CA . ALA A 1 297 ? 11.812 -13.972 -4.979 1.00 90.69 297 ALA A CA 1
ATOM 2361 C C . ALA A 1 297 ? 13.279 -13.522 -4.935 1.00 90.69 297 ALA A C 1
ATOM 2363 O O . ALA A 1 297 ? 13.732 -12.817 -4.031 1.00 90.69 297 ALA A O 1
ATOM 2364 N N . THR A 1 298 ? 14.039 -13.916 -5.957 1.00 91.06 298 THR A N 1
ATOM 2365 C CA . THR A 1 298 ? 15.400 -13.397 -6.145 1.00 91.06 298 THR A CA 1
ATOM 2366 C C . THR A 1 298 ? 15.338 -11.899 -6.472 1.00 91.06 298 THR A C 1
ATOM 2368 O O . THR A 1 298 ? 14.495 -11.502 -7.280 1.00 91.06 298 THR A O 1
ATOM 2371 N N . PRO A 1 299 ? 16.229 -11.061 -5.903 1.00 92.75 299 PRO A N 1
ATOM 2372 C CA . PRO A 1 299 ? 16.284 -9.641 -6.229 1.00 92.75 299 PRO A CA 1
ATOM 2373 C C . PRO A 1 299 ? 16.398 -9.420 -7.745 1.00 92.75 299 PRO A C 1
ATOM 2375 O O . PRO A 1 299 ? 17.291 -10.009 -8.364 1.00 92.75 299 PRO A O 1
ATOM 2378 N N . PRO A 1 300 ? 15.557 -8.566 -8.356 1.00 95.44 300 PRO A N 1
ATOM 2379 C CA . PRO A 1 300 ? 15.649 -8.310 -9.785 1.00 95.44 300 PRO A CA 1
ATOM 2380 C C . PRO A 1 300 ? 16.995 -7.682 -10.154 1.00 95.44 300 PRO A C 1
ATOM 2382 O O . PRO A 1 300 ? 17.525 -6.825 -9.440 1.00 95.44 300 PRO A O 1
ATOM 2385 N N . MET A 1 301 ? 17.539 -8.088 -11.295 1.00 95.88 301 MET A N 1
ATOM 2386 C CA . MET A 1 301 ? 18.776 -7.541 -11.834 1.00 95.88 301 MET A CA 1
ATOM 2387 C C . MET A 1 301 ? 18.524 -6.153 -12.418 1.00 95.88 301 MET A C 1
ATOM 2389 O O . MET A 1 301 ? 17.521 -5.934 -13.095 1.00 95.88 301 MET A O 1
ATOM 2393 N N . VAL A 1 302 ? 19.459 -5.229 -12.194 1.00 95.50 302 VAL A N 1
ATOM 2394 C CA . VAL A 1 302 ? 19.398 -3.875 -12.750 1.00 95.50 302 VAL A CA 1
ATOM 2395 C C . VAL A 1 302 ? 20.571 -3.653 -13.685 1.00 95.50 302 VAL A C 1
ATOM 2397 O O . VAL A 1 302 ? 21.726 -3.883 -13.326 1.00 95.50 302 VAL A O 1
ATOM 2400 N N . GLU A 1 303 ? 20.277 -3.171 -14.882 1.00 93.31 303 GLU A N 1
ATOM 2401 C CA . GLU A 1 303 ? 21.261 -2.897 -15.920 1.00 93.31 303 GLU A CA 1
ATOM 2402 C C . GLU A 1 303 ? 21.109 -1.458 -16.410 1.00 93.31 303 GLU A C 1
ATOM 2404 O O . GLU A 1 303 ? 19.998 -0.943 -16.501 1.00 93.31 303 GLU A O 1
ATOM 2409 N N . GLU A 1 304 ? 22.216 -0.806 -16.753 1.00 90.69 304 GLU A N 1
ATOM 2410 C CA . GLU A 1 304 ? 22.231 0.523 -17.368 1.00 90.69 304 GLU A CA 1
ATOM 2411 C C . GLU A 1 304 ? 22.976 0.477 -18.695 1.00 90.69 304 GLU A C 1
ATOM 2413 O O . GLU A 1 304 ? 24.046 -0.127 -18.810 1.00 90.69 304 GLU A O 1
ATOM 2418 N N . ARG A 1 305 ? 22.457 1.198 -19.682 1.00 87.25 305 ARG A N 1
ATOM 2419 C CA . ARG A 1 305 ? 23.166 1.510 -20.918 1.00 87.25 305 ARG A CA 1
ATOM 2420 C C . ARG A 1 305 ? 23.121 3.011 -21.155 1.00 87.25 305 ARG A C 1
ATOM 2422 O O . ARG A 1 305 ? 22.076 3.640 -21.008 1.00 87.25 305 ARG A O 1
ATOM 2429 N N . GLN A 1 306 ? 24.249 3.582 -21.568 1.00 79.62 306 GLN A N 1
ATOM 2430 C CA . GLN A 1 306 ? 24.265 4.910 -22.173 1.00 79.62 306 GLN A CA 1
ATOM 2431 C C . GLN A 1 306 ? 24.057 4.753 -23.673 1.00 79.62 306 GLN A C 1
ATOM 2433 O O . GLN A 1 306 ? 24.928 4.253 -24.377 1.00 79.62 306 GLN A O 1
ATOM 2438 N N . SER A 1 307 ? 22.888 5.154 -24.147 1.00 67.94 307 SER A N 1
ATOM 2439 C CA . SER A 1 307 ? 22.529 5.108 -25.553 1.00 67.94 307 SER A CA 1
ATOM 2440 C C . SER A 1 307 ? 23.144 6.289 -26.306 1.00 67.94 307 SER A C 1
ATOM 2442 O O . SER A 1 307 ? 22.947 7.451 -25.942 1.00 67.94 307 SER A O 1
ATOM 2444 N N . LYS A 1 308 ? 23.898 6.013 -27.376 1.00 64.69 308 LYS A N 1
ATOM 2445 C CA . LYS A 1 308 ? 24.289 7.046 -28.354 1.00 64.69 308 LYS A CA 1
ATOM 2446 C C . LYS A 1 308 ? 23.185 7.313 -29.380 1.00 64.69 308 LYS A C 1
ATOM 2448 O O . LYS A 1 308 ? 23.123 8.422 -29.904 1.00 64.69 308 LYS A O 1
ATOM 2453 N N . SER A 1 309 ? 22.340 6.314 -29.639 1.00 62.78 309 SER A N 1
ATOM 2454 C CA . SER A 1 309 ? 21.172 6.360 -30.520 1.00 62.78 309 SER A CA 1
ATOM 2455 C C . SER A 1 309 ? 20.134 5.343 -30.041 1.00 62.78 309 SER A C 1
ATOM 2457 O O . SER A 1 309 ? 20.474 4.186 -29.809 1.00 62.78 309 SER A O 1
ATOM 2459 N N . TRP A 1 310 ? 18.871 5.756 -29.928 1.00 60.81 310 TRP A N 1
ATOM 2460 C CA . TRP A 1 310 ? 17.756 4.901 -29.498 1.00 60.81 310 TRP A CA 1
ATOM 2461 C C . TRP A 1 310 ? 17.457 3.739 -30.457 1.00 60.81 310 TRP A C 1
ATOM 2463 O O . TRP A 1 310 ? 16.937 2.715 -30.030 1.00 60.81 310 TRP A O 1
ATOM 2473 N N . THR A 1 311 ? 17.827 3.877 -31.732 1.00 57.78 311 THR A N 1
ATOM 2474 C CA . THR A 1 311 ? 17.517 2.921 -32.808 1.00 57.78 311 THR A CA 1
ATOM 2475 C C . THR A 1 311 ? 18.646 1.939 -33.124 1.00 57.78 311 THR A C 1
ATOM 2477 O O . THR A 1 311 ? 18.459 1.040 -33.943 1.00 57.78 311 THR A O 1
ATOM 2480 N N . ASP A 1 312 ? 19.823 2.090 -32.509 1.00 55.53 312 ASP A N 1
ATOM 2481 C CA . ASP A 1 312 ? 20.997 1.281 -32.841 1.00 55.53 312 ASP A CA 1
ATOM 2482 C C . ASP A 1 312 ? 21.219 0.158 -31.820 1.00 55.53 312 ASP A C 1
ATOM 2484 O O . ASP A 1 312 ? 22.058 0.252 -30.927 1.00 55.53 312 ASP A O 1
ATOM 2488 N N . ASP A 1 313 ? 20.475 -0.941 -31.967 1.00 53.22 313 ASP A N 1
ATOM 2489 C CA . ASP A 1 313 ? 20.686 -2.161 -31.169 1.00 53.22 313 ASP A CA 1
ATOM 2490 C C . ASP A 1 313 ? 21.965 -2.926 -31.581 1.00 53.22 313 ASP A C 1
ATOM 2492 O O . ASP A 1 313 ? 22.335 -3.928 -30.971 1.00 53.22 313 ASP A O 1
ATOM 2496 N N . ARG A 1 314 ? 22.673 -2.449 -32.621 1.00 48.72 314 ARG A N 1
ATOM 2497 C CA . ARG A 1 314 ? 23.960 -2.993 -33.084 1.00 48.72 314 ARG A CA 1
ATOM 2498 C C . ARG A 1 314 ? 25.157 -2.272 -32.472 1.00 48.72 314 ARG A C 1
ATOM 2500 O O . ARG A 1 314 ? 26.294 -2.718 -32.676 1.00 48.72 314 ARG A O 1
ATOM 2507 N N . SER A 1 315 ? 24.944 -1.185 -31.725 1.00 49.16 315 SER A N 1
ATOM 2508 C CA . SER A 1 315 ? 26.036 -0.542 -31.009 1.00 49.16 315 SER A CA 1
ATOM 2509 C C . SER A 1 315 ? 26.565 -1.528 -29.961 1.00 49.16 315 SER A C 1
ATOM 2511 O O . SER A 1 315 ? 25.831 -2.114 -29.168 1.00 49.16 315 SER A O 1
ATOM 2513 N N . ARG A 1 316 ? 27.882 -1.749 -29.947 1.00 50.06 316 ARG A N 1
ATOM 2514 C CA . ARG A 1 316 ? 28.573 -2.584 -28.947 1.00 50.06 316 ARG A CA 1
ATOM 2515 C C . ARG A 1 316 ? 28.550 -1.959 -27.538 1.00 50.06 316 ARG A C 1
ATOM 2517 O O . ARG A 1 316 ? 29.449 -2.233 -26.737 1.00 50.06 316 ARG A O 1
ATOM 2524 N N . ASP A 1 317 ? 27.589 -1.085 -27.243 1.00 60.50 317 ASP A N 1
ATOM 2525 C CA . ASP A 1 317 ? 27.438 -0.438 -25.949 1.00 60.50 317 ASP A CA 1
ATOM 2526 C C . ASP A 1 317 ? 26.933 -1.493 -24.958 1.00 60.50 317 ASP A C 1
ATOM 2528 O O . ASP A 1 317 ? 25.758 -1.858 -24.921 1.00 60.50 317 ASP A O 1
ATOM 2532 N N . ARG A 1 318 ? 27.873 -2.055 -24.191 1.00 76.38 318 ARG A N 1
ATOM 2533 C CA . ARG A 1 318 ? 27.590 -3.119 -23.226 1.00 76.38 318 ARG A CA 1
ATOM 2534 C C . ARG A 1 318 ? 26.703 -2.581 -22.110 1.00 76.38 318 ARG A C 1
ATOM 2536 O O . ARG A 1 318 ? 27.004 -1.538 -21.530 1.00 76.38 318 ARG A O 1
ATOM 2543 N N . TRP A 1 319 ? 25.671 -3.345 -21.770 1.00 87.00 319 TRP A N 1
ATOM 2544 C CA . TRP A 1 319 ? 24.922 -3.152 -20.536 1.00 87.00 319 TRP A CA 1
ATOM 2545 C C . TRP A 1 319 ? 25.867 -3.264 -19.342 1.00 87.00 319 TRP A C 1
ATOM 2547 O O . TRP A 1 319 ? 26.629 -4.226 -19.203 1.00 87.00 319 TRP A O 1
ATOM 2557 N N . ARG A 1 320 ? 25.838 -2.251 -18.483 1.00 89.50 320 ARG A N 1
ATOM 2558 C CA . ARG A 1 320 ? 26.501 -2.270 -17.189 1.00 89.50 320 ARG A CA 1
ATOM 2559 C C . ARG A 1 320 ? 25.530 -2.858 -16.176 1.00 89.50 320 ARG A C 1
ATOM 2561 O O . ARG A 1 320 ? 24.541 -2.220 -15.833 1.00 89.50 320 ARG A O 1
ATOM 2568 N N . VAL A 1 321 ? 25.848 -4.041 -15.668 1.00 91.12 321 VAL A N 1
ATOM 2569 C CA . VAL A 1 321 ? 25.076 -4.683 -14.599 1.00 91.12 321 VAL A CA 1
ATOM 2570 C C . VAL A 1 321 ? 25.426 -4.047 -13.253 1.00 91.12 321 VAL A C 1
ATOM 2572 O O . VAL A 1 321 ? 26.603 -3.880 -12.918 1.00 91.12 321 VAL A O 1
ATOM 2575 N N . PHE A 1 322 ? 24.405 -3.705 -12.474 1.00 89.69 322 PHE A N 1
ATOM 2576 C CA . PHE A 1 322 ? 24.539 -3.329 -11.074 1.00 89.69 322 PHE A CA 1
ATOM 2577 C C . PHE A 1 322 ? 24.348 -4.588 -10.221 1.00 89.69 322 PHE A C 1
ATOM 2579 O O . PHE A 1 322 ? 23.248 -5.140 -10.219 1.00 89.69 322 PHE A O 1
ATOM 2586 N N . PRO A 1 323 ? 25.373 -5.063 -9.488 1.00 90.69 323 PRO A N 1
ATOM 2587 C CA . PRO A 1 323 ? 25.173 -6.127 -8.506 1.00 90.69 323 PRO A CA 1
ATOM 2588 C C . PRO A 1 323 ? 24.133 -5.703 -7.463 1.00 90.69 323 PRO A C 1
ATOM 2590 O O . PRO A 1 323 ? 23.989 -4.515 -7.201 1.00 90.69 323 PRO A O 1
ATOM 2593 N N . THR A 1 324 ? 23.433 -6.638 -6.828 1.00 88.75 324 THR A N 1
ATOM 2594 C CA . THR A 1 324 ? 22.541 -6.317 -5.701 1.00 88.75 324 THR A CA 1
ATOM 2595 C C . THR A 1 324 ? 23.357 -5.889 -4.481 1.00 88.75 324 THR A C 1
ATOM 2597 O O . THR A 1 324 ? 24.388 -6.491 -4.175 1.00 88.75 324 THR A O 1
ATOM 2600 N N . CYS A 1 325 ? 22.926 -4.835 -3.788 1.00 84.56 325 CYS A N 1
ATOM 2601 C CA . CYS A 1 325 ? 23.599 -4.368 -2.580 1.00 84.56 325 CYS A CA 1
ATOM 2602 C C . CYS A 1 325 ? 23.455 -5.364 -1.420 1.00 84.56 325 CYS A C 1
ATOM 2604 O O . CYS A 1 325 ? 22.440 -6.052 -1.293 1.00 84.56 325 CYS A O 1
ATOM 2606 N N . ASP A 1 326 ? 24.445 -5.372 -0.524 1.00 78.88 326 ASP A N 1
ATOM 2607 C CA . ASP A 1 326 ? 24.371 -6.098 0.748 1.00 78.88 326 ASP A CA 1
ATOM 2608 C C . ASP A 1 326 ? 23.301 -5.472 1.659 1.00 78.88 326 ASP A C 1
ATOM 2610 O O . ASP A 1 326 ? 23.468 -4.371 2.203 1.00 78.88 326 ASP A O 1
ATOM 2614 N N . GLN A 1 327 ? 22.194 -6.196 1.825 1.00 72.00 327 GLN A N 1
ATOM 2615 C CA . GLN A 1 327 ? 21.011 -5.722 2.538 1.00 72.00 327 GLN A CA 1
ATOM 2616 C C . GLN A 1 327 ? 21.249 -5.554 4.047 1.00 72.00 327 GLN A C 1
ATOM 2618 O O . GLN A 1 327 ? 20.621 -4.691 4.666 1.00 72.00 327 GLN A O 1
ATOM 2623 N N . THR A 1 328 ? 22.217 -6.261 4.645 1.00 65.88 328 THR A N 1
ATOM 2624 C CA . THR A 1 328 ? 22.520 -6.135 6.086 1.00 65.88 328 THR A CA 1
ATOM 2625 C C . THR A 1 328 ? 22.992 -4.722 6.452 1.00 65.88 328 THR A C 1
ATOM 2627 O O . THR A 1 328 ? 22.626 -4.172 7.494 1.00 65.88 328 THR A O 1
ATOM 2630 N N . ARG A 1 329 ? 23.743 -4.070 5.553 1.00 61.84 329 ARG A N 1
ATOM 2631 C CA . ARG A 1 329 ? 24.225 -2.689 5.729 1.00 61.84 329 ARG A CA 1
ATOM 2632 C C . ARG A 1 329 ? 23.124 -1.658 5.534 1.00 61.84 329 ARG A C 1
ATOM 2634 O O . ARG A 1 329 ? 23.083 -0.663 6.258 1.00 61.84 329 ARG A O 1
ATOM 2641 N N . SER A 1 330 ? 22.243 -1.896 4.568 1.00 57.69 330 SER A N 1
ATOM 2642 C CA . SER A 1 330 ? 21.136 -0.992 4.258 1.00 57.69 330 SER A CA 1
ATOM 2643 C C . SER A 1 330 ? 20.197 -0.820 5.461 1.00 57.69 330 SER A C 1
ATOM 2645 O O . SER A 1 330 ? 19.872 0.304 5.847 1.00 57.69 330 SER A O 1
ATOM 2647 N N . THR A 1 331 ? 19.912 -1.920 6.164 1.00 58.28 331 THR A N 1
ATOM 2648 C CA . THR A 1 331 ? 19.072 -1.943 7.366 1.00 58.28 331 THR A CA 1
ATOM 2649 C C . THR A 1 331 ? 19.622 -1.084 8.504 1.00 58.28 331 THR A C 1
ATOM 2651 O O . THR A 1 331 ? 18.873 -0.384 9.190 1.00 58.28 331 THR A O 1
ATOM 2654 N N . GLN A 1 332 ? 20.943 -1.116 8.715 1.00 57.56 332 GLN A N 1
ATOM 2655 C CA . GLN A 1 332 ? 21.596 -0.343 9.775 1.00 57.56 332 GLN A CA 1
ATOM 2656 C C . GLN A 1 332 ? 21.462 1.159 9.526 1.00 57.56 332 GLN A C 1
ATOM 2658 O O . GLN A 1 332 ? 21.168 1.914 10.452 1.00 57.56 332 GLN A O 1
ATOM 2663 N N . VAL A 1 333 ? 21.629 1.591 8.274 1.00 52.62 333 VAL A N 1
ATOM 2664 C CA . VAL A 1 333 ? 21.472 2.996 7.886 1.00 52.62 333 VAL A CA 1
ATOM 2665 C C . VAL A 1 333 ? 20.020 3.438 8.081 1.00 52.62 333 VAL A C 1
ATOM 2667 O O . VAL A 1 333 ? 19.785 4.425 8.776 1.00 52.62 333 VAL A O 1
ATOM 2670 N N . THR A 1 334 ? 19.039 2.680 7.585 1.00 54.09 334 THR A N 1
ATOM 2671 C CA . THR A 1 334 ? 17.615 3.039 7.718 1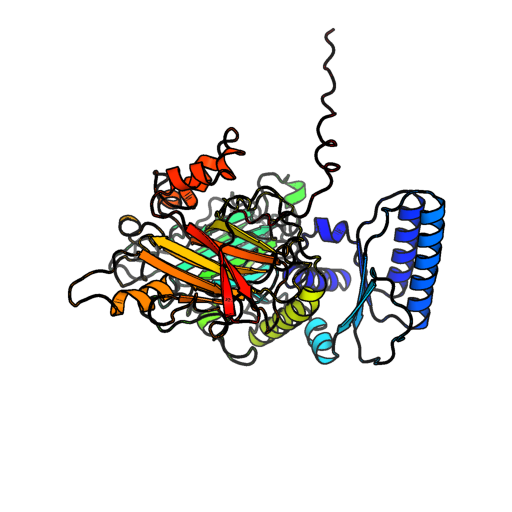.00 54.09 334 THR A CA 1
ATOM 2672 C C . THR A 1 334 ? 17.149 3.089 9.182 1.00 54.09 334 THR A C 1
ATOM 2674 O O . THR A 1 334 ? 16.439 4.017 9.580 1.00 54.09 334 THR A O 1
ATOM 2677 N N . SER A 1 335 ? 17.588 2.144 10.024 1.00 55.28 335 SER A N 1
ATOM 2678 C CA . SER A 1 335 ? 17.272 2.116 11.463 1.00 55.28 335 SER A CA 1
ATOM 2679 C C . SER A 1 335 ? 17.872 3.307 12.221 1.00 55.28 335 SER A C 1
ATOM 2681 O O . SER A 1 335 ? 17.195 3.946 13.033 1.00 55.28 335 SER A O 1
ATOM 2683 N N . LEU A 1 336 ? 19.131 3.652 11.930 1.00 53.88 336 LEU A N 1
ATOM 2684 C CA . LEU A 1 336 ? 19.807 4.794 12.548 1.00 53.88 336 LEU A CA 1
ATOM 2685 C C . LEU A 1 336 ? 19.129 6.112 12.213 1.00 53.88 336 LEU A C 1
ATOM 2687 O O . LEU A 1 336 ? 18.974 6.961 13.095 1.00 53.88 336 LEU A O 1
ATOM 2691 N N . ILE A 1 337 ? 18.734 6.268 10.955 1.00 51.78 337 ILE A N 1
ATOM 2692 C CA . ILE A 1 337 ? 18.084 7.475 10.489 1.00 51.78 337 ILE A CA 1
ATOM 2693 C C . ILE A 1 337 ? 16.692 7.593 11.128 1.00 51.78 337 ILE A C 1
ATOM 2695 O O . ILE A 1 337 ? 16.425 8.583 11.804 1.00 51.78 337 ILE A O 1
ATOM 2699 N N . SER A 1 338 ? 15.862 6.550 11.054 1.00 53.09 338 SER A N 1
ATOM 2700 C CA . SER A 1 338 ? 14.522 6.555 11.662 1.00 53.09 338 SER A CA 1
ATOM 2701 C C . SER A 1 338 ? 14.577 6.959 13.146 1.00 53.09 338 SER A C 1
ATOM 2703 O O . SER A 1 338 ? 13.923 7.912 13.564 1.00 53.09 338 SER A O 1
ATOM 2705 N N . LYS A 1 339 ? 15.478 6.346 13.929 1.00 55.59 339 LYS A N 1
ATOM 2706 C CA . LYS A 1 339 ? 15.629 6.612 15.372 1.00 55.59 339 LYS A CA 1
ATOM 2707 C C . LYS A 1 339 ? 15.992 8.061 15.720 1.00 55.59 339 LYS A C 1
ATOM 2709 O O . LYS A 1 339 ? 15.595 8.545 16.779 1.00 55.59 339 LYS A O 1
ATOM 2714 N N . HIS A 1 340 ? 16.781 8.741 14.887 1.00 51.84 340 HIS A N 1
ATOM 2715 C CA . HIS A 1 340 ? 17.219 10.111 15.178 1.00 51.84 340 HIS A CA 1
ATOM 2716 C C . HIS A 1 340 ? 16.227 11.156 14.670 1.00 51.84 340 HIS A C 1
ATOM 2718 O O . HIS A 1 340 ? 16.129 12.215 15.284 1.00 51.84 340 HIS A O 1
ATOM 2724 N N . PHE A 1 341 ? 15.485 10.862 13.598 1.00 49.81 341 PHE A N 1
ATOM 2725 C CA . PHE A 1 341 ? 14.606 11.826 12.936 1.00 49.81 341 PHE A CA 1
ATOM 2726 C C . PHE A 1 341 ? 13.208 11.956 13.552 1.00 49.81 341 PHE A C 1
ATOM 2728 O O . PHE A 1 341 ? 12.677 13.067 13.549 1.00 49.81 341 PHE A O 1
ATOM 2735 N N . TYR A 1 342 ? 12.675 10.917 14.214 1.00 48.31 342 TYR A N 1
ATOM 2736 C CA . TYR A 1 342 ? 11.366 10.982 14.892 1.00 48.31 342 TYR A CA 1
ATOM 2737 C C . TYR A 1 342 ? 11.213 12.147 15.881 1.00 48.31 342 TYR A C 1
ATOM 2739 O O . TYR A 1 342 ? 10.119 12.668 16.056 1.00 48.31 342 TYR A O 1
ATOM 2747 N N . GLY A 1 343 ? 12.301 12.587 16.520 1.00 45.66 343 GLY A N 1
ATOM 2748 C CA . GLY A 1 343 ? 12.257 13.683 17.493 1.00 45.66 343 GLY A CA 1
ATOM 2749 C C . GLY A 1 343 ? 12.310 15.097 16.900 1.00 45.66 343 GLY A C 1
ATOM 2750 O O . GLY A 1 343 ? 12.272 16.055 17.670 1.00 45.66 343 GLY A O 1
ATOM 2751 N N . MET A 1 344 ? 12.474 15.250 15.580 1.00 41.22 344 MET A N 1
ATOM 2752 C CA . MET A 1 344 ? 12.736 16.551 14.941 1.00 41.22 344 MET A CA 1
ATOM 2753 C C . MET A 1 344 ? 11.565 17.105 14.128 1.00 41.22 344 MET A C 1
ATOM 2755 O O . MET A 1 344 ? 11.513 18.317 13.908 1.00 41.22 344 MET A O 1
ATOM 2759 N N . ILE A 1 345 ? 10.624 16.263 13.704 1.00 45.50 345 ILE A N 1
ATOM 2760 C CA . ILE A 1 345 ? 9.488 16.700 12.888 1.00 45.50 345 ILE A CA 1
ATOM 2761 C C . ILE A 1 345 ? 8.405 17.243 13.825 1.00 45.50 345 ILE A C 1
ATOM 2763 O O . ILE A 1 345 ? 8.015 16.547 14.765 1.00 45.50 345 ILE A O 1
ATOM 2767 N N . PRO A 1 346 ? 7.950 18.499 13.649 1.00 43.47 346 PRO A N 1
ATOM 2768 C CA . PRO A 1 346 ? 6.879 19.027 14.477 1.00 43.47 346 PRO A CA 1
ATOM 2769 C C . PRO A 1 346 ? 5.626 18.147 14.349 1.00 43.47 346 PRO A C 1
ATOM 2771 O O . PRO A 1 346 ? 5.300 17.743 13.231 1.00 43.47 346 PRO A O 1
ATOM 2774 N N . PRO A 1 347 ? 4.905 17.885 15.458 1.00 47.25 347 PRO A N 1
ATOM 2775 C CA . PRO A 1 347 ? 3.559 17.338 15.377 1.00 47.25 347 PRO A CA 1
ATOM 2776 C C . PRO A 1 347 ? 2.733 18.209 14.433 1.00 47.25 347 PRO A C 1
ATOM 2778 O O . PRO A 1 347 ? 2.752 19.442 14.531 1.00 47.25 347 PRO A O 1
ATOM 2781 N N . PHE A 1 348 ? 2.082 17.567 13.471 1.00 55.47 348 PHE A N 1
ATOM 2782 C CA . PHE A 1 348 ? 1.221 18.255 12.530 1.00 55.47 348 PHE A CA 1
ATOM 2783 C C . PHE A 1 348 ? -0.060 18.693 13.249 1.00 55.47 348 PHE A C 1
ATOM 2785 O O . PHE A 1 348 ? -0.579 17.973 14.100 1.00 55.47 348 PHE A O 1
ATOM 2792 N N . ALA A 1 349 ? -0.565 19.881 12.913 1.00 44.25 349 ALA A N 1
ATOM 2793 C CA . ALA A 1 349 ? -1.904 20.292 13.309 1.00 44.25 349 ALA A CA 1
ATOM 2794 C C . ALA A 1 349 ? -2.873 19.818 12.213 1.00 44.25 349 ALA A C 1
ATOM 2796 O O . ALA A 1 349 ? -2.828 20.389 11.120 1.00 44.25 349 ALA A O 1
ATOM 2797 N N . PRO A 1 350 ? -3.706 18.784 12.449 1.00 47.94 350 PRO A N 1
ATOM 2798 C CA . PRO A 1 350 ? -4.668 18.324 11.455 1.00 47.94 350 PRO A CA 1
ATOM 2799 C C . PRO A 1 350 ? -5.591 19.464 11.009 1.00 47.94 350 PRO A C 1
ATOM 2801 O O . PRO A 1 350 ? -5.917 20.334 11.825 1.00 47.94 350 PRO A O 1
ATOM 2804 N N . PRO A 1 351 ? -6.039 19.491 9.738 1.00 47.12 351 PRO A N 1
ATOM 2805 C CA . PRO A 1 351 ? -7.054 20.442 9.329 1.00 47.12 351 PRO A CA 1
ATOM 2806 C C . PRO A 1 351 ? -8.306 20.229 10.193 1.00 47.12 351 PRO A C 1
ATOM 2808 O O . PRO A 1 351 ? -8.835 19.125 10.306 1.00 47.12 351 PRO A O 1
ATOM 2811 N N . ILE A 1 352 ? -8.773 21.315 10.809 1.00 45.03 352 ILE A N 1
ATOM 2812 C CA . ILE A 1 352 ? -9.863 21.390 11.805 1.00 45.03 352 ILE A CA 1
ATOM 2813 C C . ILE A 1 352 ? -11.148 20.655 11.396 1.00 45.03 352 ILE A C 1
ATOM 2815 O O . ILE A 1 352 ? -11.957 20.294 12.249 1.00 45.03 352 ILE A O 1
ATOM 2819 N N . ARG A 1 353 ? -11.385 20.485 10.093 1.00 50.22 353 ARG A N 1
ATOM 2820 C CA . ARG A 1 353 ? -12.680 20.051 9.560 1.00 50.22 353 ARG A CA 1
ATOM 2821 C C . ARG A 1 353 ? -12.942 18.550 9.704 1.00 50.22 353 ARG A C 1
ATOM 2823 O O . ARG A 1 353 ? -14.098 18.157 9.653 1.00 50.22 353 ARG A O 1
ATOM 2830 N N . HIS A 1 354 ? -11.919 17.724 9.922 1.00 52.16 354 HIS A N 1
ATOM 2831 C CA . HIS A 1 354 ? -12.020 16.287 9.637 1.00 52.16 354 HIS A CA 1
ATOM 2832 C C . HIS A 1 354 ? -12.620 15.397 10.734 1.00 52.16 354 HIS A C 1
ATOM 2834 O O . HIS A 1 354 ? -12.820 14.220 10.468 1.00 52.16 354 HIS A O 1
ATOM 2840 N N . ASN A 1 355 ? -12.909 15.900 11.942 1.00 54.12 355 ASN A N 1
ATOM 2841 C CA . ASN A 1 355 ? -13.246 15.004 13.062 1.00 54.12 355 ASN A CA 1
ATOM 2842 C C . ASN A 1 355 ? -14.494 15.348 13.874 1.00 54.12 355 ASN A C 1
ATOM 2844 O O . ASN A 1 355 ? -14.748 14.693 14.874 1.00 54.12 355 ASN A O 1
ATOM 2848 N N . LYS A 1 356 ? -15.291 16.341 13.464 1.00 56.94 356 LYS A N 1
ATOM 2849 C CA . LYS A 1 356 ? -16.424 16.810 14.283 1.00 56.94 356 LYS A CA 1
ATOM 2850 C C . LYS A 1 356 ? -17.500 15.749 14.571 1.00 56.94 356 LYS A C 1
ATOM 2852 O O . LYS A 1 356 ? -18.300 15.969 15.464 1.00 56.94 356 LYS A O 1
ATOM 2857 N N . ASN A 1 357 ? -17.519 14.629 13.842 1.00 64.81 357 ASN A N 1
ATOM 2858 C CA . ASN A 1 357 ? -18.680 13.738 13.765 1.00 64.81 357 ASN A CA 1
ATOM 2859 C C . ASN A 1 357 ? -18.332 12.234 13.877 1.00 64.81 357 ASN A C 1
ATOM 2861 O O . ASN A 1 357 ? -19.070 11.421 13.330 1.00 64.81 357 ASN A O 1
ATOM 2865 N N . ASN A 1 358 ? -17.210 11.846 14.499 1.00 77.69 358 ASN A N 1
ATOM 2866 C CA . ASN A 1 358 ? -16.794 10.435 14.613 1.00 77.69 358 ASN A CA 1
ATOM 2867 C C . ASN A 1 358 ? -16.777 9.718 13.244 1.00 77.69 358 ASN A C 1
ATOM 2869 O O . ASN A 1 358 ? -17.488 8.743 13.011 1.00 77.69 358 ASN A O 1
ATOM 2873 N N . ASN A 1 359 ? -15.993 10.242 12.300 1.00 84.94 359 ASN A N 1
ATOM 2874 C CA . ASN A 1 359 ? -16.018 9.789 10.910 1.00 84.94 359 ASN A CA 1
ATOM 2875 C C . ASN A 1 359 ? -14.626 9.562 10.330 1.00 84.94 359 ASN A C 1
ATOM 2877 O O . ASN A 1 359 ? -13.620 10.064 10.831 1.00 84.94 359 ASN A O 1
ATOM 2881 N N . PHE A 1 360 ? -14.619 8.830 9.225 1.00 87.69 360 PHE A N 1
ATOM 2882 C CA . PHE A 1 360 ? -13.512 8.740 8.300 1.00 87.69 360 PHE A CA 1
ATOM 2883 C C . PHE A 1 360 ? -13.718 9.744 7.163 1.00 87.69 360 PHE A C 1
ATOM 2885 O O . PHE A 1 360 ? -14.834 9.955 6.693 1.00 87.69 360 PHE A O 1
ATOM 2892 N N . VAL A 1 361 ? -12.633 10.364 6.710 1.00 84.56 361 VAL A N 1
ATOM 2893 C CA . VAL A 1 361 ? -12.635 11.263 5.549 1.00 84.56 361 VAL A CA 1
ATOM 2894 C C . VAL A 1 361 ? -11.718 10.725 4.467 1.00 84.56 361 VAL A C 1
ATOM 2896 O O . VAL A 1 361 ? -10.748 10.026 4.761 1.00 84.56 361 VAL A O 1
ATOM 2899 N N . LEU A 1 362 ? -11.980 11.077 3.213 1.00 84.00 362 LEU A N 1
ATOM 2900 C CA . LEU A 1 362 ? -11.122 10.673 2.113 1.00 84.00 362 LEU A CA 1
ATOM 2901 C C . LEU A 1 362 ? -9.767 11.386 2.201 1.00 84.00 362 LEU A C 1
ATOM 2903 O O . LEU A 1 362 ? -9.684 12.615 2.227 1.00 84.00 362 LEU A O 1
ATOM 2907 N N . TYR A 1 363 ? -8.685 10.611 2.219 1.00 79.38 363 TYR A N 1
ATOM 2908 C CA . TYR A 1 363 ? -7.330 11.144 2.201 1.00 79.38 363 TYR A CA 1
ATOM 2909 C C . TYR A 1 363 ? -6.810 11.196 0.761 1.00 79.38 363 TYR A C 1
ATOM 2911 O O . TYR A 1 363 ? -6.397 10.190 0.182 1.00 79.38 363 TYR A O 1
ATOM 2919 N N . LEU A 1 364 ? -6.834 12.396 0.177 1.00 71.12 364 LEU A N 1
ATOM 2920 C CA . LEU A 1 364 ? -6.446 12.622 -1.220 1.00 71.12 364 LEU A CA 1
ATOM 2921 C C . LEU A 1 364 ? -4.928 12.684 -1.437 1.00 71.12 364 LEU A C 1
ATOM 2923 O O . LEU A 1 364 ? -4.470 12.551 -2.567 1.00 71.12 364 LEU A O 1
ATOM 2927 N N . GLY A 1 365 ? -4.130 12.883 -0.382 1.00 58.69 365 GLY A N 1
ATOM 2928 C CA . GLY A 1 365 ? -2.665 12.960 -0.476 1.00 58.69 365 GLY A CA 1
ATOM 2929 C C . GLY A 1 365 ? -2.119 14.140 -1.298 1.00 58.69 365 GLY A C 1
ATOM 2930 O O . GLY A 1 365 ? -0.908 14.244 -1.459 1.00 58.69 365 GLY A O 1
ATOM 2931 N N . GLU A 1 366 ? -2.986 15.020 -1.806 1.00 51.66 366 GLU A N 1
ATOM 2932 C CA . GLU A 1 366 ? -2.639 16.217 -2.589 1.00 51.66 366 GLU A CA 1
ATOM 2933 C C . GLU A 1 366 ? -2.587 17.488 -1.737 1.00 51.66 366 GLU A C 1
ATOM 2935 O O . GLU A 1 366 ? -2.005 18.497 -2.144 1.00 51.66 366 GLU A O 1
ATOM 2940 N N . ASP A 1 367 ? -3.141 17.445 -0.524 1.00 49.91 367 ASP A N 1
ATOM 2941 C CA . ASP A 1 367 ? -3.020 18.554 0.407 1.00 49.91 367 ASP A CA 1
ATOM 2942 C C . ASP A 1 367 ? -1.573 18.598 0.920 1.00 49.91 367 ASP A C 1
ATOM 2944 O O . ASP A 1 367 ? -1.164 17.810 1.775 1.00 49.91 367 ASP A O 1
ATOM 2948 N N . THR A 1 368 ? -0.769 19.483 0.325 1.00 43.44 368 THR A N 1
ATOM 2949 C CA . THR A 1 368 ? 0.698 19.587 0.485 1.00 43.44 368 THR A CA 1
ATOM 2950 C C . THR A 1 368 ? 1.197 19.641 1.933 1.00 43.44 368 THR A C 1
ATOM 2952 O O . THR A 1 368 ? 2.376 19.395 2.183 1.00 43.44 368 THR A O 1
ATOM 2955 N N . ALA A 1 369 ? 0.321 19.955 2.891 1.00 40.88 369 ALA A N 1
ATOM 2956 C CA . ALA A 1 369 ? 0.629 19.961 4.316 1.00 40.88 369 ALA A CA 1
ATOM 2957 C C . ALA A 1 369 ? 0.561 18.564 4.975 1.00 40.88 369 ALA A C 1
ATOM 2959 O O . ALA A 1 369 ? 1.248 18.332 5.969 1.00 40.88 369 ALA A O 1
ATOM 2960 N N . THR A 1 370 ? -0.241 17.643 4.426 1.00 44.88 370 THR A N 1
ATOM 2961 C CA . THR A 1 370 ? -0.441 16.266 4.926 1.00 44.88 370 THR A CA 1
ATOM 2962 C C . THR A 1 370 ? 0.238 15.212 4.061 1.00 44.88 370 THR A C 1
ATOM 2964 O O . THR A 1 370 ? 0.607 14.155 4.571 1.00 44.88 370 THR A O 1
ATOM 2967 N N . ALA A 1 371 ? 0.447 15.519 2.777 1.00 51.38 371 ALA A N 1
ATOM 2968 C CA . ALA A 1 371 ? 1.113 14.660 1.817 1.00 51.38 371 ALA A CA 1
ATOM 2969 C C . ALA A 1 371 ? 2.510 14.276 2.328 1.00 51.38 371 ALA A C 1
ATOM 2971 O O . ALA A 1 371 ? 3.453 15.069 2.285 1.00 51.38 371 ALA A O 1
ATOM 2972 N N . GLY A 1 372 ? 2.660 13.055 2.843 1.00 53.22 372 GLY A N 1
ATOM 2973 C CA . GLY A 1 372 ? 3.988 12.469 2.968 1.00 53.22 372 GLY A CA 1
ATOM 2974 C C . GLY A 1 372 ? 4.633 12.394 1.582 1.00 53.22 372 GLY A C 1
ATOM 2975 O O . GLY A 1 372 ? 3.944 12.284 0.566 1.00 53.22 372 GLY A O 1
ATOM 2976 N N . VAL A 1 373 ? 5.959 12.461 1.526 1.00 54.91 373 VAL A N 1
ATOM 2977 C CA . VAL A 1 373 ? 6.678 12.313 0.257 1.00 54.91 373 VAL A CA 1
ATOM 2978 C C . VAL A 1 373 ? 6.454 10.891 -0.276 1.00 54.91 373 VAL A C 1
ATOM 2980 O O . VAL A 1 373 ? 6.398 9.936 0.500 1.00 54.91 373 VAL A O 1
ATOM 2983 N N . TYR A 1 374 ? 6.296 10.754 -1.595 1.00 62.25 374 TYR A N 1
ATOM 2984 C CA . TYR A 1 374 ? 6.082 9.468 -2.278 1.00 62.25 374 TYR A CA 1
ATOM 2985 C C . TYR A 1 374 ? 4.822 8.698 -1.822 1.00 62.25 374 TYR A C 1
ATOM 2987 O O . TYR A 1 374 ? 4.932 7.562 -1.347 1.00 62.25 374 TYR A O 1
ATOM 2995 N N . PRO A 1 375 ? 3.610 9.270 -1.969 1.00 70.81 375 PRO A N 1
ATOM 2996 C CA . PRO A 1 375 ? 2.379 8.522 -1.736 1.00 70.81 375 PRO A CA 1
ATOM 2997 C C . PRO A 1 375 ? 2.305 7.274 -2.627 1.00 70.81 375 PRO A C 1
ATOM 2999 O O . PRO A 1 375 ? 2.810 7.245 -3.753 1.00 70.81 375 PRO A O 1
ATOM 3002 N N . ASN A 1 376 ? 1.644 6.236 -2.120 1.00 78.06 376 ASN A N 1
ATOM 3003 C CA . ASN A 1 376 ? 1.319 5.049 -2.898 1.00 78.06 376 ASN A CA 1
ATOM 3004 C C . ASN A 1 376 ? 0.098 5.352 -3.782 1.00 78.06 376 ASN A C 1
ATOM 3006 O O . ASN A 1 376 ? -1.024 5.385 -3.282 1.00 78.06 376 ASN A O 1
ATOM 3010 N N . LEU A 1 377 ? 0.314 5.561 -5.084 1.00 78.06 377 LEU A N 1
ATOM 3011 C CA . LEU A 1 377 ? -0.769 5.875 -6.030 1.00 78.06 377 LEU A CA 1
ATOM 3012 C C . LEU A 1 377 ? -1.774 4.737 -6.241 1.00 78.06 377 LEU A C 1
ATOM 3014 O O . LEU A 1 377 ? -2.866 4.963 -6.752 1.00 78.06 377 LEU A O 1
ATOM 3018 N N . ASP A 1 378 ? -1.419 3.528 -5.832 1.00 86.44 378 ASP A N 1
ATOM 3019 C CA . ASP A 1 378 ? -2.209 2.326 -6.080 1.00 86.44 378 ASP A CA 1
ATOM 3020 C C . ASP A 1 378 ? -3.166 2.011 -4.933 1.00 86.44 378 ASP A C 1
ATOM 3022 O O . ASP A 1 378 ? -3.988 1.098 -5.024 1.00 86.44 378 ASP A O 1
ATOM 3026 N N . ALA A 1 379 ? -3.060 2.775 -3.848 1.00 88.25 379 ALA A N 1
ATOM 3027 C CA . ALA A 1 379 ? -3.959 2.695 -2.720 1.00 88.25 379 ALA A CA 1
ATOM 3028 C C . ALA A 1 379 ? -4.880 3.918 -2.667 1.00 88.25 379 ALA A C 1
ATOM 3030 O O . ALA A 1 379 ? -4.493 5.050 -2.975 1.00 88.25 379 ALA A O 1
ATOM 3031 N N . ALA A 1 380 ? -6.111 3.668 -2.243 1.00 88.81 380 ALA A N 1
ATOM 3032 C CA . ALA A 1 380 ? -7.049 4.690 -1.819 1.00 88.81 380 ALA A CA 1
ATOM 3033 C C . ALA A 1 380 ? -7.223 4.614 -0.301 1.00 88.81 380 ALA A C 1
ATOM 3035 O O . ALA A 1 380 ? -7.152 3.534 0.293 1.00 88.81 380 ALA A O 1
ATOM 3036 N N . TYR A 1 381 ? -7.416 5.776 0.315 1.00 87.25 381 TYR A N 1
ATOM 3037 C CA . TYR A 1 381 ? -7.271 5.937 1.751 1.00 87.25 381 TYR A CA 1
ATOM 3038 C C . TYR A 1 381 ? -8.457 6.667 2.356 1.00 87.25 381 TYR A C 1
ATOM 3040 O O . TYR A 1 381 ? -8.820 7.739 1.868 1.00 87.25 381 TYR A O 1
ATOM 3048 N N . LEU A 1 382 ? -8.965 6.156 3.473 1.00 89.38 382 LEU A N 1
ATOM 3049 C CA . LEU A 1 382 ? -9.711 6.972 4.419 1.00 89.38 382 LEU A CA 1
ATOM 3050 C C . LEU A 1 382 ? -8.872 7.227 5.666 1.00 89.38 382 LEU A C 1
ATOM 3052 O O . LEU A 1 382 ? -8.064 6.396 6.076 1.00 89.38 382 LEU A O 1
ATOM 3056 N N . LEU A 1 383 ? -9.079 8.381 6.284 1.00 87.44 383 LEU A N 1
ATOM 3057 C CA . LEU A 1 383 ? -8.372 8.810 7.476 1.00 87.44 383 LEU A CA 1
ATOM 3058 C C . LEU A 1 383 ? -9.372 9.247 8.543 1.00 87.44 383 LEU A C 1
ATOM 3060 O O . LEU A 1 383 ? -10.202 10.117 8.302 1.00 87.44 383 LEU A O 1
ATOM 3064 N N . ALA A 1 384 ? -9.238 8.694 9.741 1.00 87.31 384 ALA A N 1
ATOM 3065 C CA . ALA A 1 384 ? -9.774 9.272 10.965 1.00 87.31 384 ALA A CA 1
ATOM 3066 C C . ALA A 1 384 ? -8.600 9.811 11.789 1.00 87.31 384 ALA A C 1
ATOM 3068 O O . ALA A 1 384 ? -7.561 9.162 11.902 1.00 87.31 384 ALA A O 1
ATOM 3069 N N . VAL A 1 385 ? -8.731 11.009 12.352 1.00 82.00 385 VAL A N 1
ATOM 3070 C CA . VAL A 1 385 ? -7.669 11.635 13.157 1.00 82.00 385 VAL A CA 1
ATOM 3071 C C . VAL A 1 385 ? -8.023 11.586 14.639 1.00 82.00 385 VAL A C 1
ATOM 3073 O O . VAL A 1 385 ? -9.182 11.444 14.996 1.00 82.00 385 VAL A O 1
ATOM 3076 N N . ALA A 1 386 ? -7.038 11.710 15.516 1.00 77.69 386 ALA A N 1
ATOM 3077 C CA . ALA A 1 386 ? -7.215 11.768 16.959 1.00 77.69 386 ALA A CA 1
ATOM 3078 C C . ALA A 1 386 ? -6.153 12.656 17.607 1.00 77.69 386 ALA A C 1
ATOM 3080 O O . ALA A 1 386 ? -4.997 12.728 17.179 1.00 77.69 386 ALA A O 1
ATOM 3081 N N . TRP A 1 387 ? -6.565 13.323 18.681 1.00 73.88 387 TRP A N 1
ATOM 3082 C CA . TRP A 1 387 ? -5.729 14.180 19.504 1.00 73.88 387 TRP A CA 1
ATOM 3083 C C . TRP A 1 387 ? -5.900 13.859 20.996 1.00 73.88 387 TRP A C 1
ATOM 3085 O O . TRP A 1 387 ? -6.862 14.258 21.652 1.00 73.88 387 TRP A O 1
ATOM 3095 N N . GLN A 1 388 ? -4.916 13.163 21.559 1.00 62.72 388 GLN A N 1
ATOM 3096 C CA . GLN A 1 388 ? -4.898 12.728 22.959 1.00 62.72 388 GLN A CA 1
ATOM 3097 C C . GLN A 1 388 ? -4.833 13.900 23.965 1.00 62.72 388 GLN A C 1
ATOM 3099 O O . GLN A 1 388 ? -5.160 13.718 25.136 1.00 62.72 388 GLN A O 1
ATOM 3104 N N . LEU A 1 389 ? -4.420 15.098 23.524 1.00 56.94 389 LEU A N 1
ATOM 3105 C CA . LEU A 1 389 ? -4.270 16.310 24.344 1.00 56.94 389 LEU A CA 1
ATOM 3106 C C . LEU A 1 389 ? -5.242 17.436 23.942 1.00 56.94 389 LEU A C 1
ATOM 3108 O O . LEU A 1 389 ? -4.904 18.613 24.118 1.00 56.94 389 LEU A O 1
ATOM 3112 N N . SER A 1 390 ? -6.420 17.113 23.389 1.00 54.50 390 SER A N 1
ATOM 3113 C CA . SER A 1 390 ? -7.434 18.137 23.094 1.00 54.50 390 SER A CA 1
ATOM 3114 C C . SER A 1 390 ? -7.710 18.998 24.341 1.00 54.50 390 SER A C 1
ATOM 3116 O O . SER A 1 390 ? -7.556 18.508 25.461 1.00 54.50 390 SER A O 1
ATOM 3118 N N . PRO A 1 391 ? -8.081 20.287 24.215 1.00 51.19 391 PRO A N 1
ATOM 3119 C CA . PRO A 1 391 ? -8.368 21.150 25.364 1.00 51.19 391 PRO A CA 1
ATOM 3120 C C . PRO A 1 391 ? -9.365 20.533 26.358 1.00 51.19 391 PRO A C 1
ATOM 3122 O O . PRO A 1 391 ? -9.221 20.735 27.557 1.00 51.19 391 PRO A O 1
ATOM 3125 N N . GLU A 1 392 ? -10.297 19.710 25.869 1.00 53.12 392 GLU A N 1
ATOM 3126 C CA . GLU A 1 392 ? -11.261 18.924 26.659 1.00 53.12 392 GLU A CA 1
ATOM 3127 C C . GLU A 1 392 ? -10.594 17.845 27.538 1.00 53.12 392 GLU A C 1
ATOM 3129 O O . GLU A 1 392 ? -11.085 17.520 28.619 1.00 53.12 392 GLU A O 1
ATOM 3134 N N . LEU A 1 393 ? -9.451 17.310 27.096 1.00 54.44 393 LEU A N 1
ATOM 3135 C CA . LEU A 1 393 ? -8.622 16.326 27.802 1.00 54.44 393 LEU A CA 1
ATOM 3136 C C . LEU A 1 393 ? -7.449 16.971 28.560 1.00 54.44 393 LEU A C 1
ATOM 3138 O O . LEU A 1 393 ? -6.887 16.367 29.472 1.00 54.44 393 LEU A O 1
ATOM 3142 N N . LYS A 1 394 ? -7.085 18.213 28.224 1.00 48.31 394 LYS A N 1
ATOM 3143 C CA . LYS A 1 394 ? -5.919 18.934 28.757 1.00 48.31 394 LYS A CA 1
ATOM 3144 C C . LYS A 1 394 ? -6.023 19.226 30.256 1.00 48.31 394 LYS A C 1
ATOM 3146 O O . LYS A 1 394 ? -5.011 19.168 30.953 1.00 48.31 394 LYS A O 1
ATOM 3151 N N . ASP A 1 395 ? -7.238 19.464 30.749 1.00 49.22 395 ASP A N 1
ATOM 3152 C CA . ASP A 1 395 ? -7.521 19.687 32.175 1.00 49.22 395 ASP A CA 1
ATOM 3153 C C . ASP A 1 395 ? -7.782 18.378 32.945 1.00 49.22 395 ASP A C 1
ATOM 3155 O O . ASP A 1 395 ? -7.894 18.376 34.173 1.00 49.22 395 ASP A O 1
ATOM 3159 N N . LYS A 1 396 ? -7.819 17.236 32.243 1.00 52.88 396 LYS A N 1
ATOM 3160 C CA . LYS A 1 396 ? -7.968 15.895 32.817 1.00 52.88 396 LYS A CA 1
ATOM 3161 C C . LYS A 1 396 ? -6.735 15.050 32.461 1.00 52.88 396 LYS A C 1
ATOM 3163 O O . LYS A 1 396 ? -6.835 14.185 31.593 1.00 52.88 396 LYS A O 1
ATOM 3168 N N . PRO A 1 397 ? -5.576 15.253 33.126 1.00 50.00 397 PRO A N 1
ATOM 3169 C CA . PRO A 1 397 ? -4.268 14.665 32.773 1.00 50.00 397 PRO A CA 1
ATOM 3170 C C . PRO A 1 397 ? -4.156 13.128 32.942 1.00 50.00 397 PRO A C 1
ATOM 3172 O O . PRO A 1 397 ? -3.100 12.601 33.288 1.00 50.00 397 PRO A O 1
ATOM 3175 N N . LYS A 1 398 ? -5.259 12.394 32.774 1.00 58.97 398 LYS A N 1
ATOM 3176 C CA . LYS A 1 398 ? -5.461 11.013 33.208 1.00 58.97 398 LYS A CA 1
ATOM 3177 C C . LYS A 1 398 ? -6.423 10.193 32.327 1.00 58.97 398 LYS A C 1
ATOM 3179 O O . LYS A 1 398 ? -6.500 8.991 32.555 1.00 58.97 398 LYS A O 1
ATOM 3184 N N . LYS A 1 399 ? -7.125 10.797 31.355 1.00 75.50 399 LYS A N 1
ATOM 3185 C CA . LYS A 1 399 ? -8.055 10.083 30.461 1.00 75.50 399 LYS A CA 1
ATOM 3186 C C . LYS A 1 399 ? -7.333 9.547 29.224 1.00 75.50 399 LYS A C 1
ATOM 3188 O O . LYS A 1 399 ? -6.664 10.311 28.531 1.00 75.50 399 LYS A O 1
ATOM 3193 N N . ARG A 1 400 ? -7.463 8.254 28.927 1.00 83.06 400 ARG A N 1
ATOM 3194 C CA . ARG A 1 400 ? -6.864 7.612 27.739 1.00 83.06 400 ARG A CA 1
ATOM 3195 C C . ARG A 1 400 ? -7.879 7.597 26.604 1.00 83.06 400 ARG A C 1
ATOM 3197 O O . ARG A 1 400 ? -9.013 7.187 26.834 1.00 83.06 400 ARG A O 1
ATOM 3204 N N . LEU A 1 401 ? -7.493 8.068 25.418 1.00 87.06 401 LEU A N 1
ATOM 3205 C CA . LEU A 1 401 ? -8.370 8.104 24.248 1.00 87.06 401 LEU A CA 1
ATOM 3206 C C . LEU A 1 401 ? -8.341 6.750 23.541 1.00 87.06 401 LEU A C 1
ATOM 3208 O O . LEU A 1 401 ? -7.272 6.180 23.321 1.00 87.06 401 LEU A O 1
ATOM 3212 N N . MET A 1 402 ? -9.514 6.261 23.165 1.00 91.75 402 MET A N 1
ATOM 3213 C CA . MET A 1 402 ? -9.691 4.993 22.468 1.00 91.75 402 MET A CA 1
ATOM 3214 C C . MET A 1 402 ? -10.764 5.137 21.395 1.00 91.75 402 MET A C 1
ATOM 3216 O O . MET A 1 402 ? -11.579 6.059 21.444 1.00 91.75 402 MET A O 1
ATOM 3220 N N . ALA A 1 403 ? -10.802 4.196 20.462 1.00 94.19 403 ALA A N 1
ATOM 3221 C CA . ALA A 1 403 ? -11.893 4.070 19.509 1.00 94.19 403 ALA A CA 1
ATOM 3222 C C . ALA A 1 403 ? -12.349 2.621 19.380 1.00 94.19 403 ALA A C 1
ATOM 3224 O O . ALA A 1 403 ? -11.539 1.703 19.480 1.00 94.19 403 ALA A O 1
ATOM 3225 N N . ARG A 1 404 ? -13.632 2.425 19.082 1.00 97.00 404 ARG A N 1
ATOM 3226 C CA . ARG A 1 404 ? -14.136 1.189 18.481 1.00 97.00 404 ARG A CA 1
ATOM 3227 C C . ARG A 1 404 ? -14.460 1.471 17.022 1.00 97.00 404 ARG A C 1
ATOM 3229 O O . ARG A 1 404 ? -15.128 2.461 16.725 1.00 97.00 404 ARG A O 1
ATOM 3236 N N . VAL A 1 405 ? -14.000 0.606 16.127 1.00 97.75 405 VAL A N 1
ATOM 3237 C CA . VAL A 1 405 ? -14.302 0.678 14.697 1.00 97.75 405 VAL A CA 1
ATOM 3238 C C . VAL A 1 405 ? -15.075 -0.566 14.291 1.00 97.75 405 VAL A C 1
ATOM 3240 O O . VAL A 1 405 ? -14.679 -1.678 14.626 1.00 97.75 405 VAL A O 1
ATOM 3243 N N . THR A 1 406 ? -16.170 -0.371 13.561 1.00 97.81 406 THR A N 1
ATOM 3244 C CA . THR A 1 406 ? -17.041 -1.443 13.061 1.00 97.81 406 THR A CA 1
ATOM 3245 C C . THR A 1 406 ? -17.351 -1.239 11.584 1.00 97.81 406 THR A C 1
ATOM 3247 O O . THR A 1 406 ? -17.313 -0.111 11.091 1.00 97.81 406 THR A O 1
ATOM 3250 N N . GLY A 1 407 ? -17.665 -2.314 10.867 1.00 96.75 407 GLY A N 1
ATOM 3251 C CA . GLY A 1 407 ? -18.037 -2.238 9.454 1.00 96.75 407 GLY A CA 1
ATOM 3252 C C . GLY A 1 407 ? -18.147 -3.608 8.802 1.00 96.75 407 GLY A C 1
ATOM 3253 O O . GLY A 1 407 ? -18.087 -4.631 9.487 1.00 96.75 407 GLY A O 1
ATOM 3254 N N . THR A 1 408 ? -18.282 -3.610 7.478 1.00 97.50 408 THR A N 1
ATOM 3255 C CA . THR A 1 408 ? -18.233 -4.815 6.644 1.00 97.50 408 THR A CA 1
ATOM 3256 C C . THR A 1 408 ? -16.951 -4.801 5.819 1.00 97.50 408 THR A C 1
ATOM 3258 O O . THR A 1 408 ? -16.658 -3.827 5.129 1.00 97.50 408 THR A O 1
ATOM 3261 N N . LEU A 1 409 ? -16.163 -5.873 5.896 1.00 96.38 409 LEU A N 1
ATOM 3262 C CA . LEU A 1 409 ? -14.929 -6.008 5.132 1.00 96.38 409 LEU A CA 1
ATOM 3263 C C . LEU A 1 409 ? -15.273 -6.334 3.661 1.00 96.38 409 LEU A C 1
ATOM 3265 O O . LEU A 1 409 ? -15.977 -7.321 3.429 1.00 96.38 409 LEU A O 1
ATOM 3269 N N . PRO A 1 410 ? -14.756 -5.599 2.659 1.00 95.75 410 PRO A N 1
ATOM 3270 C CA . PRO A 1 410 ? -14.902 -5.958 1.246 1.00 95.75 410 PRO A CA 1
ATOM 3271 C C . PRO A 1 410 ? -14.321 -7.345 0.974 1.00 95.75 410 PRO A C 1
ATOM 3273 O O . PRO A 1 410 ? -13.414 -7.780 1.692 1.00 95.75 410 PRO A O 1
ATOM 3276 N N . VAL A 1 411 ? -14.809 -8.057 -0.043 1.00 95.38 411 VAL A N 1
ATOM 3277 C CA . VAL A 1 411 ? -14.205 -9.330 -0.460 1.00 95.38 411 VAL A CA 1
ATOM 3278 C C . VAL A 1 411 ? -12.810 -9.050 -1.002 1.00 95.38 411 VAL A C 1
ATOM 3280 O O . VAL A 1 411 ? -12.618 -8.170 -1.843 1.00 95.38 411 VAL A O 1
ATOM 3283 N N . THR A 1 412 ? -11.821 -9.790 -0.502 1.00 95.56 412 THR A N 1
ATOM 3284 C CA . THR A 1 412 ? -10.422 -9.590 -0.868 1.00 95.56 412 THR A CA 1
ATOM 3285 C C . THR A 1 412 ? -9.831 -10.825 -1.539 1.00 95.56 412 THR A C 1
ATOM 3287 O O . THR A 1 412 ? -10.163 -11.953 -1.178 1.00 95.56 412 THR A O 1
ATOM 3290 N N . SER A 1 413 ? -8.948 -10.632 -2.525 1.00 94.62 413 SER A N 1
ATOM 3291 C CA . SER A 1 413 ? -8.267 -11.760 -3.183 1.00 94.62 413 SER A CA 1
ATOM 3292 C C . SER A 1 413 ? -7.350 -12.492 -2.201 1.00 94.62 413 SER A C 1
ATOM 3294 O O . SER A 1 413 ? -6.539 -11.820 -1.580 1.00 94.62 413 SER A O 1
ATOM 3296 N N . ARG A 1 414 ? -7.366 -13.823 -2.074 1.00 92.25 414 ARG A N 1
ATOM 3297 C CA . ARG A 1 414 ? -6.501 -14.534 -1.108 1.00 92.25 414 ARG A CA 1
ATOM 3298 C C . ARG A 1 414 ? -5.034 -14.535 -1.532 1.00 92.25 414 ARG A C 1
ATOM 3300 O O . ARG A 1 414 ? -4.223 -13.821 -0.945 1.00 92.25 414 ARG A O 1
ATOM 3307 N N . ASN A 1 415 ? -4.690 -15.307 -2.560 1.00 92.94 415 ASN A N 1
ATOM 3308 C CA . ASN A 1 415 ? -3.337 -15.382 -3.115 1.00 92.94 415 ASN A CA 1
ATOM 3309 C C . ASN A 1 415 ? -3.380 -15.781 -4.609 1.00 92.94 415 ASN A C 1
ATOM 3311 O O . ASN A 1 415 ? -4.411 -15.629 -5.267 1.00 92.94 415 ASN A O 1
ATOM 3315 N N . LEU A 1 416 ? -2.254 -16.209 -5.190 1.00 92.50 416 LEU A N 1
ATOM 3316 C CA . LEU A 1 416 ? -2.193 -16.606 -6.606 1.00 92.50 416 LEU A CA 1
ATOM 3317 C C . LEU A 1 416 ? -2.873 -17.955 -6.894 1.00 92.50 416 LEU A C 1
ATOM 3319 O O . LEU A 1 416 ? -3.117 -18.269 -8.056 1.00 92.50 416 LEU A O 1
ATOM 3323 N N . PHE A 1 417 ? -3.135 -18.757 -5.861 1.00 91.75 417 PHE A N 1
ATOM 3324 C CA . PHE A 1 417 ? -3.485 -20.171 -5.990 1.00 91.75 417 PHE A CA 1
ATOM 3325 C C . PHE A 1 417 ? -4.828 -20.532 -5.338 1.00 91.75 417 PHE A C 1
ATOM 3327 O O . PHE A 1 417 ? -5.460 -21.491 -5.774 1.00 91.75 417 PHE A O 1
ATOM 3334 N N . THR A 1 418 ? -5.284 -19.759 -4.351 1.00 92.62 418 THR A N 1
ATOM 3335 C CA . THR A 1 418 ? -6.543 -19.953 -3.619 1.00 92.62 418 THR A CA 1
ATOM 3336 C C . THR A 1 418 ? -7.577 -18.901 -4.021 1.00 92.62 418 THR A C 1
ATOM 3338 O O . THR A 1 418 ? -7.260 -17.710 -4.081 1.00 92.62 418 THR A O 1
ATOM 3341 N N . ASP A 1 419 ? -8.826 -19.326 -4.232 1.00 92.56 419 ASP A N 1
ATOM 3342 C CA . ASP A 1 419 ? -9.938 -18.421 -4.530 1.00 92.56 419 ASP A CA 1
ATOM 3343 C C . ASP A 1 419 ? -10.355 -17.557 -3.317 1.00 92.56 419 ASP A C 1
ATOM 3345 O O . ASP A 1 419 ? -10.363 -18.054 -2.187 1.00 92.56 419 ASP A O 1
ATOM 3349 N N . PRO A 1 420 ? -10.742 -16.280 -3.524 1.00 94.56 420 PRO A N 1
ATOM 3350 C CA . PRO A 1 420 ? -10.692 -15.547 -4.794 1.00 94.56 420 PRO A CA 1
ATOM 3351 C C . PRO A 1 420 ? -9.246 -15.247 -5.219 1.00 94.56 420 PRO A C 1
ATOM 3353 O O . PRO A 1 420 ? -8.497 -14.608 -4.475 1.00 94.56 420 PRO A O 1
ATOM 3356 N N . LYS A 1 421 ? -8.826 -15.700 -6.405 1.00 94.94 421 LYS A N 1
ATOM 3357 C CA . LYS A 1 421 ? -7.432 -15.548 -6.851 1.00 94.94 421 LYS A CA 1
ATOM 3358 C C . LYS A 1 421 ? -7.109 -14.099 -7.201 1.00 94.94 421 LYS A C 1
ATOM 3360 O O . LYS A 1 421 ? -7.934 -13.367 -7.736 1.00 94.94 421 LYS A O 1
ATOM 3365 N N . ILE A 1 422 ? -5.854 -13.694 -7.004 1.00 94.81 422 ILE A N 1
ATOM 3366 C CA . ILE A 1 422 ? -5.359 -12.342 -7.348 1.00 94.81 422 ILE A CA 1
ATOM 3367 C C . ILE A 1 422 ? -5.550 -11.985 -8.834 1.00 94.81 422 ILE A C 1
ATOM 3369 O O . ILE A 1 422 ? -5.782 -10.813 -9.168 1.00 94.81 422 ILE A O 1
ATOM 3373 N N . ALA A 1 423 ? -5.412 -12.974 -9.723 1.00 93.69 423 ALA A N 1
ATOM 3374 C CA . ALA A 1 423 ? -5.615 -12.797 -11.158 1.00 93.69 423 ALA A CA 1
ATOM 3375 C C . ALA A 1 423 ? -7.094 -12.540 -11.504 1.00 93.69 423 ALA A C 1
ATOM 3377 O O . ALA A 1 423 ? -7.384 -11.718 -12.379 1.00 93.69 423 ALA A O 1
ATOM 3378 N N . ASN A 1 424 ? -8.016 -13.154 -10.755 1.00 93.69 424 ASN A N 1
ATOM 3379 C CA . ASN A 1 424 ? -9.460 -13.115 -10.981 1.00 93.69 424 ASN A CA 1
ATOM 3380 C C . ASN A 1 424 ? -10.087 -11.933 -10.235 1.00 93.69 424 ASN A C 1
ATOM 3382 O O . ASN A 1 424 ? -10.730 -12.065 -9.200 1.00 93.69 424 ASN A O 1
ATOM 3386 N N . TYR A 1 425 ? -9.885 -10.732 -10.771 1.00 89.25 425 TYR A N 1
ATOM 3387 C CA . TYR A 1 425 ? -10.364 -9.495 -10.143 1.00 89.25 425 TYR A CA 1
ATOM 3388 C C . TYR A 1 425 ? -11.885 -9.326 -10.131 1.00 89.25 425 TYR A C 1
ATOM 3390 O O . TYR A 1 425 ? -12.383 -8.393 -9.509 1.00 89.25 425 TYR A O 1
ATOM 3398 N N . GLU A 1 426 ? -12.620 -10.166 -10.856 1.00 91.50 426 GLU A N 1
ATOM 3399 C CA . GLU A 1 426 ? -14.079 -10.132 -10.830 1.00 91.50 426 GLU A CA 1
ATOM 3400 C C . GLU A 1 426 ? -14.637 -10.694 -9.518 1.00 91.50 426 GLU A C 1
ATOM 3402 O O . GLU A 1 426 ? -15.681 -10.217 -9.071 1.00 91.50 426 GLU A O 1
ATOM 3407 N N . ASP A 1 427 ? -13.898 -11.609 -8.880 1.00 93.50 427 ASP A N 1
ATOM 3408 C CA . ASP A 1 427 ? -14.306 -12.357 -7.684 1.00 93.50 427 ASP A CA 1
ATOM 3409 C C . ASP A 1 427 ? -13.943 -11.648 -6.365 1.00 93.50 427 ASP A C 1
ATOM 3411 O O . ASP A 1 427 ? -14.209 -12.163 -5.278 1.00 93.50 427 ASP A O 1
ATOM 3415 N N . ALA A 1 428 ? -13.305 -10.476 -6.437 1.00 94.12 428 ALA A N 1
ATOM 3416 C CA . ALA A 1 428 ? -12.922 -9.677 -5.278 1.00 94.12 428 ALA A CA 1
ATOM 3417 C C . ALA A 1 428 ? -13.200 -8.187 -5.509 1.00 94.12 428 ALA A C 1
ATOM 3419 O O . ALA A 1 428 ? -12.993 -7.658 -6.601 1.00 94.12 428 ALA A O 1
ATOM 3420 N N . ASP A 1 429 ? -13.607 -7.489 -4.452 1.00 95.06 429 ASP A N 1
ATOM 3421 C CA . ASP A 1 429 ? -13.863 -6.047 -4.488 1.00 95.06 429 ASP A CA 1
ATOM 3422 C C . ASP A 1 429 ? -12.560 -5.247 -4.402 1.00 95.06 429 ASP A C 1
ATOM 3424 O O . ASP A 1 429 ? -12.416 -4.191 -5.020 1.00 95.06 429 ASP A O 1
ATOM 3428 N N . VAL A 1 430 ? -11.587 -5.747 -3.635 1.00 95.00 430 VAL A N 1
ATOM 3429 C CA . VAL A 1 430 ? -10.264 -5.130 -3.468 1.00 95.00 430 VAL A CA 1
ATOM 3430 C C . VAL A 1 430 ? -9.176 -6.197 -3.409 1.00 95.00 430 VAL A C 1
ATOM 3432 O O . VAL A 1 430 ? -9.395 -7.312 -2.944 1.00 95.00 430 VAL A O 1
ATOM 3435 N N . ARG A 1 431 ? -7.956 -5.878 -3.845 1.00 94.00 431 ARG A N 1
ATOM 3436 C CA . ARG A 1 431 ? -6.860 -6.857 -3.794 1.00 94.00 431 ARG A CA 1
ATOM 3437 C C . ARG A 1 431 ? -6.291 -7.054 -2.395 1.00 94.00 431 ARG A C 1
ATOM 3439 O O . ARG A 1 431 ? -5.832 -8.145 -2.089 1.00 94.00 431 ARG A O 1
ATOM 3446 N N . TYR A 1 432 ? -6.266 -5.999 -1.589 1.00 95.38 432 TYR A N 1
ATOM 3447 C CA . TYR A 1 432 ? -5.777 -6.000 -0.210 1.00 95.38 432 TYR A CA 1
ATOM 3448 C C . TYR A 1 432 ? -6.411 -4.835 0.551 1.00 95.38 432 TYR A C 1
ATOM 3450 O O . TYR A 1 432 ? -6.640 -3.768 -0.029 1.00 95.38 432 TYR A O 1
ATOM 3458 N N . MET A 1 433 ? -6.650 -5.023 1.849 1.00 95.56 433 MET A N 1
ATOM 3459 C CA . MET A 1 433 ? -7.143 -3.974 2.736 1.00 95.56 433 MET A CA 1
ATOM 3460 C C . MET A 1 433 ? -6.448 -4.031 4.093 1.00 95.56 433 MET A C 1
ATOM 3462 O O . MET A 1 433 ? -6.076 -5.103 4.566 1.00 95.56 433 MET A O 1
ATOM 3466 N N . SER A 1 434 ? -6.308 -2.876 4.738 1.00 96.50 434 SER A N 1
ATOM 3467 C CA . SER A 1 434 ? -5.801 -2.804 6.103 1.00 96.50 434 SER A CA 1
ATOM 3468 C C . SER A 1 434 ? -6.255 -1.555 6.843 1.00 96.50 434 SER A C 1
ATOM 3470 O O . SER A 1 434 ? -6.339 -0.486 6.240 1.00 96.50 434 SER A O 1
ATOM 3472 N N . PHE A 1 435 ? -6.361 -1.664 8.163 1.00 97.31 435 PHE A N 1
ATOM 3473 C CA . PHE A 1 435 ? -6.417 -0.534 9.081 1.00 97.31 435 PHE A CA 1
ATOM 3474 C C . PHE A 1 435 ? -5.062 -0.345 9.755 1.00 97.31 435 PHE A C 1
ATOM 3476 O O . PHE A 1 435 ? -4.559 -1.247 10.423 1.00 97.31 435 PHE A O 1
ATOM 3483 N N . SER A 1 436 ? -4.473 0.837 9.610 1.00 94.38 436 SER A N 1
ATOM 3484 C CA . SER A 1 436 ? -3.199 1.194 10.231 1.00 94.38 436 SER A CA 1
ATOM 3485 C C . SER A 1 436 ? -3.387 2.312 11.247 1.00 94.38 436 SER A C 1
ATOM 3487 O O . SER A 1 436 ? -3.972 3.344 10.929 1.00 94.38 436 SER A O 1
ATOM 3489 N N . SER A 1 437 ? -2.833 2.161 12.446 1.00 92.88 437 SER A N 1
ATOM 3490 C CA . SER A 1 437 ? -2.677 3.285 13.366 1.00 92.88 437 SER A CA 1
ATOM 3491 C C . SER A 1 437 ? -1.384 4.024 13.020 1.00 92.88 437 SER A C 1
ATOM 3493 O O . SER A 1 437 ? -0.316 3.425 12.885 1.00 92.88 437 SER A O 1
ATOM 3495 N N . ILE A 1 438 ? -1.467 5.336 12.832 1.00 87.56 438 ILE A N 1
ATOM 3496 C CA . ILE A 1 438 ? -0.362 6.153 12.316 1.00 87.56 438 ILE A CA 1
ATOM 3497 C C . ILE A 1 438 ? -0.071 7.315 13.252 1.00 87.56 438 ILE A C 1
ATOM 3499 O O . ILE A 1 438 ? -0.990 7.894 13.829 1.00 87.56 438 ILE A O 1
ATOM 3503 N N . ALA A 1 439 ? 1.197 7.690 13.398 1.00 81.75 439 ALA A N 1
ATOM 3504 C CA . ALA A 1 439 ? 1.520 8.954 14.050 1.00 81.75 439 ALA A CA 1
ATOM 3505 C C . ALA A 1 439 ? 1.288 10.094 13.047 1.00 81.75 439 ALA A C 1
ATOM 3507 O O . ALA A 1 439 ? 1.857 10.082 11.952 1.00 81.75 439 ALA A O 1
ATOM 3508 N N . LEU A 1 440 ? 0.464 11.084 13.408 1.00 75.81 440 LEU A N 1
ATOM 3509 C CA . LEU A 1 440 ? 0.108 12.205 12.527 1.00 75.81 440 LEU A CA 1
ATOM 3510 C C . LEU A 1 440 ? 1.224 13.252 12.492 1.00 75.81 440 LEU A C 1
ATOM 3512 O O . LEU A 1 440 ? 1.123 14.363 13.007 1.00 75.81 440 LEU A O 1
ATOM 3516 N N . VAL A 1 441 ? 2.314 12.864 11.850 1.00 68.88 441 VAL A N 1
ATOM 3517 C CA . VAL A 1 441 ? 3.376 13.736 11.359 1.00 68.88 441 VAL A CA 1
ATOM 3518 C C . VAL A 1 441 ? 3.515 13.480 9.861 1.00 68.88 441 VAL A C 1
ATOM 3520 O O . VAL A 1 441 ? 3.176 12.390 9.394 1.00 68.88 441 VAL A O 1
ATOM 3523 N N . SER A 1 442 ? 3.947 14.475 9.082 1.00 56.47 442 SER A N 1
ATOM 3524 C CA . SER A 1 442 ? 4.1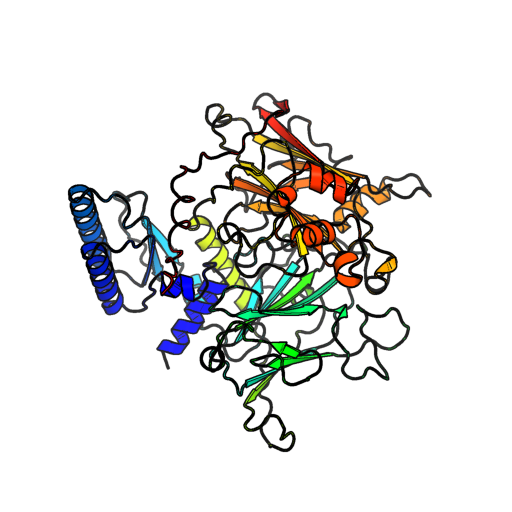58 14.284 7.638 1.00 56.47 442 SER A CA 1
ATOM 3525 C C . SER A 1 442 ? 5.116 13.112 7.418 1.00 56.47 442 SER A C 1
ATOM 3527 O O . SER A 1 442 ? 6.156 13.057 8.063 1.00 56.47 442 SER A O 1
ATOM 3529 N N . GLY A 1 443 ? 4.739 12.133 6.587 1.00 57.06 443 GLY A N 1
ATOM 3530 C CA . GLY A 1 443 ? 5.546 10.922 6.374 1.00 57.06 443 GLY A CA 1
ATOM 3531 C C . GLY A 1 443 ? 5.730 10.045 7.621 1.00 57.06 443 GLY A C 1
ATOM 3532 O O . GLY A 1 443 ? 6.685 9.270 7.679 1.00 57.06 443 GLY A O 1
ATOM 3533 N N . GLY A 1 444 ? 4.855 10.199 8.620 1.00 67.94 444 GLY A N 1
ATOM 3534 C CA . GLY A 1 444 ? 4.936 9.520 9.904 1.00 67.94 444 GLY A CA 1
ATOM 3535 C C . GLY A 1 444 ? 4.887 7.995 9.808 1.00 67.94 444 GLY A C 1
ATOM 3536 O O . GLY A 1 444 ? 4.384 7.437 8.831 1.00 67.94 444 GLY A O 1
ATOM 3537 N N . PRO A 1 445 ? 5.426 7.308 10.825 1.00 77.75 445 PRO A N 1
ATOM 3538 C CA . PRO A 1 445 ? 5.454 5.859 10.868 1.00 77.75 445 PRO A CA 1
ATOM 3539 C C . PRO A 1 445 ? 4.074 5.284 11.157 1.00 77.75 445 PRO A C 1
ATOM 3541 O O . PRO A 1 445 ? 3.222 5.913 11.796 1.00 77.75 445 PRO A O 1
ATOM 3544 N N . THR A 1 446 ? 3.921 4.029 10.766 1.00 87.06 446 THR A N 1
ATOM 3545 C CA . THR A 1 446 ? 2.802 3.198 11.178 1.00 87.06 446 THR A CA 1
ATOM 3546 C C . THR A 1 446 ? 3.159 2.500 12.488 1.00 87.06 446 THR A C 1
ATOM 3548 O O . THR A 1 446 ? 4.211 1.873 12.614 1.00 87.06 446 THR A O 1
ATOM 3551 N N . MET A 1 447 ? 2.292 2.637 13.486 1.00 89.75 447 MET A N 1
ATOM 3552 C CA . MET A 1 447 ? 2.465 2.058 14.821 1.00 89.75 447 MET A CA 1
ATOM 3553 C C . MET A 1 447 ? 1.990 0.604 14.836 1.00 89.75 447 MET A C 1
ATOM 3555 O O . MET A 1 447 ? 2.672 -0.296 15.339 1.00 89.75 447 MET A O 1
ATOM 3559 N N . ASP A 1 448 ? 0.833 0.364 14.224 1.00 93.38 448 ASP A N 1
ATOM 3560 C CA . ASP A 1 448 ? 0.238 -0.956 14.094 1.00 93.38 448 ASP A CA 1
ATOM 3561 C C . ASP A 1 448 ? -0.576 -1.102 12.807 1.00 93.38 448 ASP A C 1
ATOM 3563 O O . ASP A 1 448 ? -0.908 -0.119 12.146 1.00 93.38 448 ASP A O 1
ATOM 3567 N N . THR A 1 449 ? -0.858 -2.338 12.405 1.00 94.94 449 THR A N 1
ATOM 3568 C CA . THR A 1 449 ? -1.677 -2.644 11.231 1.00 94.94 449 THR A CA 1
ATOM 3569 C C . THR A 1 449 ? -2.450 -3.934 11.440 1.00 94.94 449 THR A C 1
ATOM 3571 O O . THR A 1 449 ? -1.855 -4.977 11.706 1.00 94.94 449 THR A O 1
ATOM 3574 N N . LEU A 1 450 ? -3.763 -3.847 11.251 1.00 96.75 450 LEU A N 1
ATOM 3575 C CA . LEU A 1 450 ? -4.657 -4.977 11.051 1.00 96.75 450 LEU A CA 1
ATOM 3576 C C . LEU A 1 450 ? -4.930 -5.086 9.553 1.00 96.75 450 LEU A C 1
ATOM 3578 O O . LEU A 1 450 ? -5.643 -4.259 8.990 1.00 96.75 450 LEU A O 1
ATOM 3582 N N . ASP A 1 451 ? -4.325 -6.070 8.901 1.00 96.12 451 ASP A N 1
ATOM 3583 C CA . ASP A 1 451 ? -4.626 -6.409 7.515 1.00 96.12 451 ASP A CA 1
ATOM 3584 C C . ASP A 1 451 ? -5.843 -7.333 7.435 1.00 96.12 451 ASP A C 1
ATOM 3586 O O . ASP A 1 451 ? -6.205 -8.000 8.402 1.00 96.12 451 ASP A O 1
ATOM 3590 N N . ASP A 1 452 ? -6.484 -7.391 6.276 1.00 96.00 452 ASP A N 1
ATOM 3591 C CA . ASP A 1 452 ? -7.609 -8.286 5.998 1.00 96.00 452 ASP A CA 1
ATOM 3592 C C . ASP A 1 452 ? -7.314 -9.761 6.334 1.00 96.00 452 ASP A C 1
ATOM 3594 O O . ASP A 1 452 ? -8.191 -10.464 6.830 1.00 96.00 452 ASP A O 1
ATOM 3598 N N . ALA A 1 453 ? -6.069 -10.217 6.173 1.00 95.00 453 ALA A N 1
ATOM 3599 C CA . ALA A 1 453 ? -5.635 -11.538 6.620 1.00 95.00 453 ALA A CA 1
ATOM 3600 C C . ALA A 1 453 ? -5.810 -11.752 8.140 1.00 95.00 453 ALA A C 1
ATOM 3602 O O . ALA A 1 453 ? -6.173 -12.849 8.569 1.00 95.00 453 ALA A O 1
ATOM 3603 N N . ALA A 1 454 ? -5.572 -10.735 8.978 1.00 95.44 454 ALA A N 1
ATOM 3604 C CA . ALA A 1 454 ? -5.853 -10.806 10.412 1.00 95.44 454 ALA A CA 1
ATOM 3605 C C . ALA A 1 454 ? -7.355 -10.939 10.701 1.00 95.44 454 ALA A C 1
ATOM 3607 O O . ALA A 1 454 ? -7.726 -11.719 11.577 1.00 95.44 454 ALA A O 1
ATOM 3608 N N . PHE A 1 455 ? -8.209 -10.246 9.943 1.00 96.81 455 PHE A N 1
ATOM 3609 C CA . PHE A 1 455 ? -9.664 -10.376 10.066 1.00 96.81 455 PHE A CA 1
ATOM 3610 C C . PHE A 1 455 ? -10.144 -11.779 9.687 1.00 96.81 455 PHE A C 1
ATOM 3612 O O . PHE A 1 455 ? -10.875 -12.388 10.462 1.00 96.81 455 PHE A O 1
ATOM 3619 N N . LEU A 1 456 ? -9.684 -12.325 8.555 1.00 94.44 456 LEU A N 1
ATOM 3620 C CA . LEU A 1 456 ? -10.053 -13.675 8.112 1.00 94.44 456 LEU A CA 1
ATOM 3621 C C . LEU A 1 456 ? -9.671 -14.725 9.164 1.00 94.44 456 LEU A C 1
ATOM 3623 O O . LEU A 1 456 ? -10.518 -15.489 9.618 1.00 94.44 456 LEU A O 1
ATOM 3627 N N . ARG A 1 457 ? -8.422 -14.690 9.647 1.00 93.44 457 ARG A N 1
ATOM 3628 C CA . ARG A 1 457 ? -7.941 -15.622 10.681 1.00 93.44 457 ARG A CA 1
ATOM 3629 C C . ARG A 1 457 ? -8.666 -15.484 12.019 1.00 93.44 457 ARG A C 1
ATOM 3631 O O . ARG A 1 457 ? -8.700 -16.449 12.775 1.00 93.44 457 ARG A O 1
ATOM 3638 N N . PHE A 1 458 ? -9.190 -14.303 12.336 1.00 95.69 458 PHE A N 1
ATOM 3639 C CA . PHE A 1 458 ? -9.925 -14.082 13.576 1.00 95.69 458 PHE A CA 1
ATOM 3640 C C . PHE A 1 458 ? -11.377 -14.545 13.458 1.00 95.69 458 PHE A C 1
ATOM 3642 O O . PHE A 1 458 ? -11.818 -15.314 14.304 1.00 95.69 458 PHE A O 1
ATOM 3649 N N . TYR A 1 459 ? -12.104 -14.112 12.425 1.00 96.44 459 TYR A N 1
ATOM 3650 C CA . TYR A 1 459 ? -13.557 -14.280 12.337 1.00 96.44 459 TYR A CA 1
ATOM 3651 C C . TYR A 1 459 ? -14.018 -15.564 11.636 1.00 96.44 459 TYR A C 1
ATOM 3653 O O . TYR A 1 459 ? -15.053 -16.102 12.030 1.00 96.44 459 TYR A O 1
ATOM 3661 N N . GLU A 1 460 ? -13.291 -16.080 10.632 1.00 93.75 460 GLU A N 1
ATOM 3662 C CA . GLU A 1 460 ? -13.701 -17.307 9.921 1.00 93.75 460 GLU A CA 1
ATOM 3663 C C . GLU A 1 460 ? -13.777 -18.528 10.857 1.00 93.75 460 GLU A C 1
ATOM 3665 O O . GLU A 1 460 ? -14.798 -19.214 10.836 1.00 93.75 460 GLU A O 1
ATOM 3670 N N . PRO A 1 461 ? -12.794 -18.789 11.748 1.00 93.56 461 PRO A N 1
ATOM 3671 C CA . PRO A 1 461 ? -12.850 -19.956 12.634 1.00 93.56 461 PRO A CA 1
ATOM 3672 C C . PRO A 1 461 ? -13.925 -19.875 13.727 1.00 93.56 461 PRO A C 1
ATOM 3674 O O . PRO A 1 461 ? -14.157 -20.861 14.421 1.00 93.56 461 PRO A O 1
ATOM 3677 N N . GLN A 1 462 ? -14.540 -18.705 13.926 1.00 94.62 462 GLN A N 1
ATOM 3678 C CA . GLN A 1 462 ? -15.599 -18.500 14.921 1.00 94.62 462 GLN A CA 1
ATOM 3679 C C . GLN A 1 462 ? -16.989 -18.853 14.382 1.00 94.62 462 GLN A C 1
ATOM 3681 O O . GLN A 1 462 ? -17.949 -18.873 15.153 1.00 94.62 462 GLN A O 1
ATOM 3686 N N . GLN A 1 463 ? -17.116 -19.091 13.074 1.00 95.12 463 GLN A N 1
ATOM 3687 C CA . GLN A 1 463 ? -18.405 -19.397 12.468 1.00 95.12 463 GLN A CA 1
ATOM 3688 C C . GLN A 1 463 ? -18.818 -20.847 12.748 1.00 95.12 463 GLN A C 1
ATOM 3690 O O . GLN A 1 463 ? -17.956 -21.729 12.831 1.00 95.12 463 GLN A O 1
ATOM 3695 N N . PRO A 1 464 ? -20.129 -21.121 12.880 1.00 93.50 464 PRO A N 1
ATOM 3696 C CA . PRO A 1 464 ? -20.642 -22.484 12.889 1.00 93.50 464 PRO A CA 1
ATOM 3697 C C . PRO A 1 464 ? -20.194 -23.271 11.652 1.00 93.50 464 PRO A C 1
ATOM 3699 O O . PRO A 1 464 ? -19.948 -22.710 10.583 1.00 93.50 464 PRO A O 1
ATOM 3702 N N . GLU A 1 465 ? -20.109 -24.594 11.784 1.00 91.38 465 GLU A N 1
ATOM 3703 C CA . GLU A 1 465 ? -19.738 -25.464 10.669 1.00 91.38 465 GLU A CA 1
ATOM 3704 C C . GLU A 1 465 ? -20.692 -25.267 9.478 1.00 91.38 465 GLU A C 1
ATOM 3706 O O . GLU A 1 465 ? -21.908 -25.394 9.609 1.00 91.38 465 GLU A O 1
ATOM 3711 N N . GLY A 1 466 ? -20.127 -24.952 8.310 1.00 89.19 466 GLY A N 1
ATOM 3712 C CA . GLY A 1 466 ? -20.884 -24.704 7.080 1.00 89.19 466 GLY A CA 1
ATOM 3713 C C . GLY A 1 466 ? -21.402 -23.272 6.907 1.00 89.19 466 GLY A C 1
ATOM 3714 O O . GLY A 1 466 ? -21.947 -22.968 5.847 1.00 89.19 466 GLY A O 1
ATOM 3715 N N . GLU A 1 467 ? -21.206 -22.382 7.883 1.00 92.81 467 GLU A N 1
ATOM 3716 C CA . GLU A 1 467 ? -21.569 -20.969 7.765 1.00 92.81 467 GLU A CA 1
ATOM 3717 C C . GLU A 1 467 ? -20.359 -20.112 7.370 1.00 92.81 467 GLU A C 1
ATOM 3719 O O . GLU A 1 467 ? -19.266 -20.229 7.924 1.00 92.81 467 GLU A O 1
ATOM 3724 N N . ALA A 1 468 ? -20.554 -19.225 6.391 1.00 90.81 468 ALA A N 1
ATOM 3725 C CA . ALA A 1 468 ? -19.547 -18.246 6.008 1.00 90.81 468 ALA A CA 1
ATOM 3726 C C . ALA A 1 468 ? -19.684 -16.988 6.868 1.00 90.81 468 ALA A C 1
ATOM 3728 O O . ALA A 1 468 ? -20.788 -16.485 7.086 1.00 90.81 468 ALA A O 1
ATOM 3729 N N . TRP A 1 469 ? -18.550 -16.432 7.297 1.00 94.88 469 TRP A N 1
ATOM 3730 C CA . TRP A 1 469 ? -18.535 -15.156 8.001 1.00 94.88 469 TRP A CA 1
ATOM 3731 C C . TRP A 1 469 ? -19.133 -14.076 7.098 1.00 94.88 469 TRP A C 1
ATOM 3733 O O . TRP A 1 469 ? -18.662 -13.847 5.983 1.00 94.88 469 TRP A O 1
ATOM 3743 N N . ASN A 1 470 ? -20.132 -13.356 7.604 1.00 94.75 470 ASN A N 1
ATOM 3744 C CA . ASN A 1 470 ? -20.792 -12.253 6.900 1.00 94.75 470 ASN A CA 1
ATOM 3745 C C . ASN A 1 470 ? -19.899 -11.008 6.700 1.00 94.75 470 ASN A C 1
ATOM 3747 O O . ASN A 1 470 ? -20.400 -9.939 6.356 1.00 94.75 470 ASN A O 1
ATOM 3751 N N . ARG A 1 471 ? -18.593 -11.126 6.968 1.00 96.12 471 ARG A N 1
ATOM 3752 C CA . ARG A 1 471 ? -17.573 -10.079 6.841 1.00 96.12 471 ARG A CA 1
ATOM 3753 C C . ARG A 1 471 ? -17.762 -8.876 7.768 1.00 96.12 471 ARG A C 1
ATOM 3755 O O . ARG A 1 471 ? -17.033 -7.895 7.641 1.00 96.12 471 ARG A O 1
ATOM 3762 N N . SER A 1 472 ? -18.684 -8.944 8.730 1.00 97.38 472 SER A N 1
ATOM 3763 C CA . SER A 1 472 ? -18.843 -7.906 9.752 1.00 97.38 472 SER A CA 1
ATOM 3764 C C . SER A 1 472 ? -17.702 -7.968 10.760 1.00 97.38 472 SER A C 1
ATOM 3766 O O . SER A 1 472 ? -17.447 -9.024 11.335 1.00 97.38 472 SER A O 1
ATOM 3768 N N . TYR A 1 473 ? -17.037 -6.845 11.011 1.00 97.88 473 TYR A N 1
ATOM 3769 C CA . TYR A 1 473 ? -15.922 -6.768 11.951 1.00 97.88 473 TYR A CA 1
ATOM 3770 C C . TYR A 1 473 ? -16.144 -5.713 13.038 1.00 97.88 473 TYR A C 1
ATOM 3772 O O . TYR A 1 473 ? -16.834 -4.711 12.839 1.00 97.88 473 TYR A O 1
ATOM 3780 N N . SER A 1 474 ? -15.472 -5.920 14.170 1.00 97.94 474 SER A N 1
ATOM 3781 C CA . SER A 1 474 ? -15.204 -4.918 15.201 1.00 97.94 474 SER A CA 1
ATOM 3782 C C . SER A 1 474 ? -13.732 -4.969 15.627 1.00 97.94 474 SER A C 1
ATOM 3784 O O . SER A 1 474 ? -13.123 -6.040 15.725 1.00 97.94 474 SER A O 1
ATOM 3786 N N . PHE A 1 475 ? -13.128 -3.814 15.879 1.00 98.62 475 PHE A N 1
ATOM 3787 C CA . PHE A 1 475 ? -11.824 -3.745 16.529 1.00 98.62 475 PHE A CA 1
ATOM 3788 C C . PHE A 1 475 ? -11.708 -2.519 17.424 1.00 98.62 475 PHE A C 1
ATOM 3790 O O . PHE A 1 475 ? -12.316 -1.475 17.171 1.00 98.62 475 PHE A O 1
ATOM 3797 N N . VAL A 1 476 ? -10.896 -2.647 18.470 1.00 98.31 476 VAL A N 1
ATOM 3798 C CA . VAL A 1 476 ? -10.598 -1.562 19.403 1.00 98.31 476 VAL A CA 1
ATOM 3799 C C . VAL A 1 476 ? -9.220 -0.997 19.112 1.00 98.31 476 VAL A C 1
ATOM 3801 O O . VAL A 1 476 ? -8.239 -1.723 18.957 1.00 98.31 476 VAL A O 1
ATOM 3804 N N . VAL A 1 477 ? -9.153 0.327 19.056 1.00 96.62 477 VAL A N 1
ATOM 3805 C CA . VAL A 1 477 ? -7.929 1.098 18.885 1.00 96.62 477 VAL A CA 1
ATOM 3806 C C . VAL A 1 477 ? -7.600 1.762 20.208 1.00 96.62 477 VAL A C 1
ATOM 3808 O O . VAL A 1 477 ? -8.337 2.633 20.672 1.00 96.62 477 VAL A O 1
ATOM 3811 N N . ALA A 1 478 ? -6.507 1.341 20.830 1.00 94.00 478 ALA A N 1
ATOM 3812 C CA . ALA A 1 478 ? -6.050 1.886 22.100 1.00 94.00 478 ALA A CA 1
ATOM 3813 C C . ALA A 1 478 ? -4.546 1.662 22.259 1.00 94.00 478 ALA A C 1
ATOM 3815 O O . ALA A 1 478 ? -3.883 1.035 21.435 1.00 94.00 478 ALA A O 1
ATOM 3816 N N . ASP A 1 479 ? -3.985 2.173 23.340 1.00 91.75 479 ASP A N 1
ATOM 3817 C CA . ASP A 1 479 ? -2.572 2.017 23.642 1.00 91.75 479 ASP A CA 1
ATOM 3818 C C . ASP A 1 479 ? -2.238 0.720 24.390 1.00 91.75 479 ASP A C 1
ATOM 3820 O O . ASP A 1 479 ? -1.127 0.209 24.255 1.00 91.75 479 ASP A O 1
ATOM 3824 N N . ASP A 1 480 ? -3.177 0.166 25.158 1.00 91.31 480 ASP A N 1
ATOM 3825 C CA . ASP A 1 480 ? -2.979 -1.081 25.903 1.00 91.31 480 ASP A CA 1
ATOM 3826 C C . ASP A 1 480 ? -4.275 -1.911 25.976 1.00 91.31 480 ASP A C 1
ATOM 3828 O O . ASP A 1 480 ? -5.270 -1.390 26.492 1.00 91.31 480 ASP A O 1
ATOM 3832 N N . PRO A 1 481 ? -4.275 -3.180 25.518 1.00 93.88 481 PRO A N 1
ATOM 3833 C CA . PRO A 1 481 ? -5.463 -4.034 25.527 1.00 93.88 481 PRO A CA 1
ATOM 3834 C C . PRO A 1 481 ? -5.985 -4.358 26.933 1.00 93.88 481 PRO A C 1
ATOM 3836 O O . PRO A 1 481 ? -7.185 -4.568 27.096 1.00 93.88 481 PRO A O 1
ATOM 3839 N N . GLU A 1 482 ? -5.130 -4.356 27.960 1.00 92.62 482 GLU A N 1
ATOM 3840 C CA . GLU A 1 482 ? -5.524 -4.684 29.341 1.00 92.62 482 GLU A CA 1
ATOM 3841 C C . GLU A 1 482 ? -6.175 -3.502 30.070 1.00 92.62 482 GLU A C 1
ATOM 3843 O O . GLU A 1 482 ? -6.758 -3.652 31.143 1.00 92.62 482 GLU A O 1
ATOM 3848 N N . ARG A 1 483 ? -6.075 -2.297 29.506 1.00 88.81 483 ARG A N 1
ATOM 3849 C CA . ARG A 1 483 ? -6.475 -1.050 30.166 1.00 88.81 483 ARG A CA 1
ATOM 3850 C C . ARG A 1 483 ? -7.432 -0.243 29.286 1.00 88.81 483 ARG A C 1
ATOM 3852 O O . ARG A 1 483 ? -7.217 0.945 29.039 1.00 88.81 483 ARG A O 1
ATOM 3859 N N . THR A 1 484 ? -8.485 -0.916 28.831 1.00 91.81 484 THR A N 1
ATOM 3860 C CA . THR A 1 484 ? -9.514 -0.382 27.923 1.00 91.81 484 THR A CA 1
ATOM 3861 C C . THR A 1 484 ? -10.843 -0.060 28.612 1.00 91.81 484 THR A C 1
ATOM 3863 O O . THR A 1 484 ? -11.840 0.181 27.936 1.00 91.81 484 THR A O 1
ATOM 3866 N N . CYS A 1 485 ? -10.895 -0.075 29.950 1.00 93.75 485 CYS A N 1
ATOM 3867 C CA . CYS A 1 485 ? -12.127 0.146 30.719 1.00 93.75 485 CYS A CA 1
ATOM 3868 C C . CYS A 1 485 ? -13.293 -0.777 30.282 1.00 93.75 485 CYS A C 1
ATOM 3870 O O . CYS A 1 485 ? -14.446 -0.363 30.229 1.00 93.75 485 CYS A O 1
ATOM 3872 N N . GLY A 1 486 ? -12.985 -2.028 29.912 1.00 93.50 486 GLY A N 1
ATOM 3873 C CA . GLY A 1 486 ? -13.977 -3.007 29.450 1.00 93.50 486 GLY A CA 1
ATOM 3874 C C . GLY A 1 486 ? -14.456 -2.819 28.007 1.00 93.50 486 GLY A C 1
ATOM 3875 O O . GLY A 1 486 ? -15.320 -3.571 27.566 1.00 93.50 486 GLY A O 1
ATOM 3876 N N . LEU A 1 487 ? -13.905 -1.853 27.257 1.00 95.81 487 LEU A N 1
ATOM 3877 C CA . LEU A 1 487 ? -14.258 -1.649 25.851 1.00 95.81 487 LEU A CA 1
ATOM 3878 C C . LEU A 1 487 ? -13.802 -2.818 24.969 1.00 95.81 487 LEU A C 1
ATOM 3880 O O . LEU A 1 487 ? -14.531 -3.187 24.058 1.00 95.81 487 LEU A O 1
ATOM 3884 N N . TYR A 1 488 ? -12.615 -3.378 25.218 1.00 97.62 488 TYR A N 1
ATOM 3885 C CA . TYR A 1 488 ? -12.036 -4.439 24.393 1.00 97.62 488 TYR A CA 1
ATOM 3886 C C . TYR A 1 488 ? -12.350 -5.829 24.938 1.00 97.62 488 TYR A C 1
ATOM 3888 O O . TYR A 1 488 ? -12.062 -6.128 26.099 1.00 97.62 488 TYR A O 1
ATOM 3896 N N . ASN A 1 489 ? -12.852 -6.699 24.061 1.00 96.38 489 ASN A N 1
ATOM 3897 C CA . ASN A 1 489 ? -12.978 -8.125 24.327 1.00 96.38 489 ASN A CA 1
ATOM 3898 C C . ASN A 1 489 ? -12.185 -8.954 23.305 1.00 96.38 489 ASN A C 1
ATOM 3900 O O . ASN A 1 489 ? -12.590 -9.086 22.153 1.00 96.38 489 ASN A O 1
ATOM 3904 N N . ALA A 1 490 ? -11.097 -9.588 23.752 1.00 96.44 490 ALA A N 1
ATOM 3905 C CA . ALA A 1 490 ? -10.203 -10.370 22.894 1.00 96.44 490 ALA A CA 1
ATOM 3906 C C . ALA A 1 490 ? -10.855 -11.593 22.219 1.00 96.44 490 ALA A C 1
ATOM 3908 O O . ALA A 1 490 ? -10.283 -12.126 21.272 1.00 96.44 490 ALA A O 1
ATOM 3909 N N . SER A 1 491 ? -12.019 -12.061 22.690 1.00 95.81 491 SER A N 1
ATOM 3910 C CA . SER A 1 491 ? -12.758 -13.144 22.024 1.00 95.81 491 SER A CA 1
ATOM 3911 C C . SER A 1 491 ? -13.714 -12.661 20.934 1.00 95.81 491 SER A C 1
ATOM 3913 O O . SER A 1 491 ? -14.219 -13.485 20.182 1.00 95.81 491 SER A O 1
ATOM 3915 N N . GLN A 1 492 ? -13.976 -11.355 20.849 1.00 95.81 492 GLN A N 1
ATOM 3916 C CA . GLN A 1 492 ? -14.969 -10.778 19.934 1.00 95.81 492 GLN A CA 1
ATOM 3917 C C . GLN A 1 492 ? -14.390 -9.706 19.013 1.00 95.81 492 GLN A C 1
ATOM 3919 O O . GLN A 1 492 ? -14.984 -9.404 17.982 1.00 95.81 492 GLN A O 1
ATOM 3924 N N . GLU A 1 493 ? -13.255 -9.116 19.378 1.00 97.12 493 GLU A N 1
ATOM 3925 C CA . GLU A 1 493 ? -12.694 -7.957 18.700 1.00 97.12 493 GLU A CA 1
ATOM 3926 C C . GLU A 1 493 ? -11.193 -8.128 18.476 1.00 97.12 493 GLU A C 1
ATOM 3928 O O . GLU A 1 493 ? -10.482 -8.737 19.277 1.00 97.12 493 GLU A O 1
ATOM 3933 N N . LEU A 1 494 ? -10.700 -7.524 17.396 1.00 98.00 494 LEU A N 1
ATOM 3934 C CA . LEU A 1 494 ? -9.269 -7.332 17.178 1.00 98.00 494 LEU A CA 1
ATOM 3935 C C . LEU A 1 494 ? -8.775 -6.078 17.914 1.00 98.00 494 LEU A C 1
ATOM 3937 O O . LEU A 1 494 ? -9.559 -5.201 18.283 1.00 98.00 494 LEU A O 1
ATOM 3941 N N . PHE A 1 495 ? -7.460 -5.971 18.103 1.00 97.81 495 PHE A N 1
ATOM 3942 C CA . PHE A 1 495 ? -6.823 -4.829 18.758 1.00 97.81 495 PHE A CA 1
ATOM 3943 C C . PHE A 1 495 ? -5.818 -4.146 17.830 1.00 97.81 495 PHE A C 1
ATOM 3945 O O . PHE A 1 495 ? -4.956 -4.811 17.259 1.00 97.81 495 PHE A O 1
ATOM 3952 N N . LEU A 1 496 ? -5.897 -2.820 17.715 1.00 96.94 496 LEU A N 1
ATOM 3953 C CA . LEU A 1 496 ? -4.967 -1.992 16.948 1.00 96.94 496 LEU A CA 1
ATOM 3954 C C . LEU A 1 496 ? -4.237 -1.029 17.895 1.00 96.94 496 LEU A C 1
ATOM 3956 O O . LEU A 1 496 ? -4.842 -0.114 18.454 1.00 96.94 496 LEU A O 1
ATOM 3960 N N . SER A 1 497 ? -2.929 -1.213 18.077 1.00 94.56 497 SER A N 1
ATOM 3961 C CA . SER A 1 497 ? -2.160 -0.428 19.049 1.00 94.56 497 SER A CA 1
ATOM 3962 C C . SER A 1 497 ? -1.854 0.995 18.575 1.00 94.56 497 SER A C 1
ATOM 3964 O O . SER A 1 497 ? -1.441 1.198 17.438 1.00 94.56 497 SER A O 1
ATOM 3966 N N . THR A 1 498 ? -1.944 1.988 19.460 1.00 91.25 498 THR A N 1
ATOM 3967 C CA . THR A 1 498 ? -1.508 3.382 19.215 1.00 91.25 498 THR A CA 1
ATOM 3968 C C . THR A 1 498 ? -0.125 3.700 19.797 1.00 91.25 498 THR A C 1
ATOM 3970 O O . THR A 1 498 ? 0.240 4.864 19.988 1.00 91.25 498 THR A O 1
ATOM 3973 N N . VAL A 1 499 ? 0.664 2.666 20.103 1.00 88.31 499 VAL A N 1
ATOM 3974 C CA . VAL A 1 499 ? 1.984 2.799 20.726 1.00 88.31 499 VAL A CA 1
ATOM 3975 C C . VAL A 1 499 ? 3.089 2.628 19.690 1.00 88.31 499 VAL A C 1
ATOM 3977 O O . VAL A 1 499 ? 3.211 1.586 19.049 1.00 88.31 499 VAL A O 1
ATOM 3980 N N . LEU A 1 500 ? 3.968 3.625 19.597 1.00 83.69 500 LEU A N 1
ATOM 3981 C CA . LEU A 1 500 ? 5.186 3.565 18.791 1.00 83.69 500 LEU A CA 1
ATOM 3982 C C . LEU A 1 500 ? 6.401 3.399 19.705 1.00 83.69 500 LEU A C 1
ATOM 3984 O O . LEU A 1 500 ? 6.660 4.257 20.547 1.00 83.69 500 LEU A O 1
ATOM 3988 N N . ASP A 1 501 ? 7.163 2.313 19.550 1.00 79.94 501 ASP A N 1
ATOM 3989 C CA . ASP A 1 501 ? 8.379 2.038 20.337 1.00 79.94 501 ASP A CA 1
ATOM 3990 C C . ASP A 1 501 ? 8.180 2.193 21.863 1.00 79.94 501 ASP A C 1
ATOM 3992 O O . ASP A 1 501 ? 9.017 2.754 22.577 1.00 79.94 501 ASP A O 1
ATOM 3996 N N . GLY A 1 502 ? 7.033 1.727 22.371 1.00 82.00 502 GLY A N 1
ATOM 3997 C CA . GLY A 1 502 ? 6.665 1.824 23.788 1.00 82.00 502 GLY A CA 1
ATOM 3998 C C . GLY A 1 502 ? 6.211 3.217 24.244 1.00 82.00 502 GLY A C 1
ATOM 3999 O O . GLY A 1 502 ? 6.067 3.442 25.445 1.00 82.00 502 GLY A O 1
ATOM 4000 N N . LYS A 1 503 ? 6.006 4.165 23.321 1.00 80.69 503 LYS A N 1
ATOM 4001 C CA . LYS A 1 503 ? 5.574 5.537 23.615 1.00 80.69 503 LYS A CA 1
ATOM 4002 C C . LYS A 1 503 ? 4.230 5.872 22.983 1.00 80.69 503 LYS A C 1
ATOM 4004 O O . LYS A 1 503 ? 4.005 5.636 21.795 1.00 80.69 503 LYS A O 1
ATOM 4009 N N . LEU A 1 504 ? 3.390 6.517 23.785 1.00 80.56 504 LEU A N 1
ATOM 4010 C CA . LEU A 1 504 ? 2.142 7.128 23.343 1.00 80.56 504 LEU A CA 1
ATOM 4011 C C . LEU A 1 504 ? 2.418 8.287 22.395 1.00 80.56 504 LEU A C 1
ATOM 4013 O O . LEU A 1 504 ? 3.380 9.035 22.588 1.00 80.56 504 LEU A O 1
ATOM 4017 N N . GLN A 1 505 ? 1.563 8.421 21.388 1.00 78.44 505 GLN A N 1
ATOM 4018 C CA . GLN A 1 505 ? 1.586 9.548 20.468 1.00 78.44 505 GLN A CA 1
ATOM 4019 C C . GLN A 1 505 ? 0.477 10.529 20.835 1.00 78.44 505 GLN A C 1
ATOM 4021 O O . GLN A 1 505 ? -0.677 10.138 20.994 1.00 78.44 505 GLN A O 1
ATOM 4026 N N . ASP A 1 506 ? 0.822 11.813 20.938 1.00 74.50 506 ASP A N 1
ATOM 4027 C CA . ASP A 1 506 ? -0.161 12.860 21.238 1.00 74.50 506 ASP A CA 1
ATOM 4028 C C . ASP A 1 506 ? -1.150 13.050 20.078 1.00 74.50 506 ASP A C 1
ATOM 4030 O O . ASP A 1 506 ? -2.335 13.305 20.297 1.00 74.50 506 ASP A O 1
ATOM 4034 N N . TYR A 1 507 ? -0.655 12.907 18.845 1.00 77.69 507 TYR A N 1
ATOM 4035 C CA . TYR A 1 507 ? -1.414 13.023 17.604 1.00 77.69 507 TYR A CA 1
ATOM 4036 C C . TYR A 1 507 ? -1.270 11.735 16.810 1.00 77.69 507 TYR A C 1
ATOM 4038 O O . TYR A 1 507 ? -0.171 11.369 16.380 1.00 77.69 507 TYR A O 1
ATOM 4046 N N . TRP A 1 508 ? -2.384 11.058 16.592 1.00 84.44 508 TRP A N 1
ATOM 4047 C CA . TRP A 1 508 ? -2.412 9.807 15.855 1.00 84.44 508 TRP A CA 1
ATOM 4048 C C . TRP A 1 508 ? -3.688 9.703 15.034 1.00 84.44 508 TRP A C 1
ATOM 4050 O O . TRP A 1 508 ? -4.617 10.479 15.216 1.00 84.44 508 TRP A O 1
ATOM 4060 N N . GLY A 1 509 ? -3.713 8.793 14.075 1.00 87.31 509 GLY A N 1
ATOM 4061 C CA . GLY A 1 509 ? -4.872 8.563 13.228 1.00 87.31 509 GLY A CA 1
ATOM 4062 C C . GLY A 1 509 ? -5.043 7.091 12.909 1.00 87.31 509 GLY A C 1
ATOM 4063 O O . GLY A 1 509 ? -4.156 6.280 13.180 1.00 87.31 509 GLY A O 1
ATOM 4064 N N . ILE A 1 510 ? -6.189 6.768 12.328 1.00 92.12 510 ILE A N 1
ATOM 4065 C CA . ILE A 1 510 ? -6.519 5.457 11.785 1.00 92.12 510 ILE A CA 1
ATOM 4066 C C . ILE A 1 510 ? -6.649 5.639 10.284 1.00 92.12 510 ILE A C 1
ATOM 4068 O O . ILE A 1 510 ? -7.466 6.429 9.816 1.00 92.12 510 ILE A O 1
ATOM 4072 N N . LEU A 1 511 ? -5.819 4.922 9.546 1.00 91.06 511 LEU A N 1
ATOM 4073 C CA . LEU A 1 511 ? -5.799 4.928 8.099 1.00 91.06 511 LEU A CA 1
ATOM 4074 C C . LEU A 1 511 ? -6.421 3.623 7.603 1.00 91.06 511 LEU A C 1
ATOM 4076 O O . LEU A 1 511 ? -5.844 2.557 7.814 1.00 91.06 511 LEU A O 1
ATOM 4080 N N . ASP A 1 512 ? -7.575 3.712 6.955 1.00 94.69 512 ASP A N 1
ATOM 4081 C CA . ASP A 1 512 ? -8.112 2.626 6.138 1.00 94.69 512 ASP A CA 1
ATOM 4082 C C . ASP A 1 512 ? -7.459 2.695 4.756 1.00 94.69 512 ASP A C 1
ATOM 4084 O O . ASP A 1 512 ? -7.513 3.725 4.084 1.00 94.69 512 ASP A O 1
ATOM 4088 N N . ARG A 1 513 ? -6.814 1.611 4.341 1.00 93.56 513 ARG A N 1
ATOM 4089 C CA . ARG A 1 513 ? -6.095 1.491 3.075 1.00 93.56 513 ARG A CA 1
ATOM 4090 C C . ARG A 1 513 ? -6.721 0.369 2.263 1.00 93.56 513 ARG A C 1
ATOM 4092 O O . ARG A 1 513 ? -6.693 -0.778 2.696 1.00 93.56 513 ARG A O 1
ATOM 4099 N N . GLN A 1 514 ? -7.149 0.679 1.042 1.00 94.75 514 GLN A N 1
ATOM 4100 C CA . GLN A 1 514 ? -7.567 -0.307 0.044 1.00 94.75 514 GLN A CA 1
ATOM 4101 C C . GLN A 1 514 ? -6.635 -0.248 -1.164 1.00 94.75 514 GLN A C 1
ATOM 4103 O O . GLN A 1 514 ? -6.443 0.812 -1.762 1.00 94.75 514 GLN A O 1
ATOM 4108 N N . LEU A 1 515 ? -6.039 -1.385 -1.508 1.00 93.81 515 LEU A N 1
ATOM 4109 C CA . LEU A 1 515 ? -5.067 -1.531 -2.587 1.00 93.81 515 LEU A CA 1
ATOM 4110 C C . LEU A 1 515 ? -5.722 -2.218 -3.786 1.00 93.81 515 LEU A C 1
ATOM 4112 O O . LEU A 1 515 ? -6.328 -3.278 -3.628 1.00 93.81 515 LEU A O 1
ATOM 4116 N N . ILE A 1 516 ? -5.570 -1.624 -4.974 1.00 93.12 516 ILE A N 1
ATOM 4117 C CA . ILE A 1 516 ? -6.203 -2.079 -6.226 1.00 93.12 516 ILE A CA 1
ATOM 4118 C C . ILE A 1 516 ? -7.683 -2.455 -6.016 1.00 93.12 516 ILE A C 1
ATOM 4120 O O . ILE A 1 516 ? -8.053 -3.623 -6.161 1.00 93.12 516 ILE A O 1
ATOM 4124 N N . PRO A 1 517 ? -8.545 -1.497 -5.630 1.00 93.50 517 PRO A N 1
ATOM 4125 C CA . PRO A 1 517 ? -9.984 -1.712 -5.683 1.00 93.50 517 PRO A CA 1
ATOM 4126 C C . PRO A 1 517 ? -10.446 -2.000 -7.116 1.00 93.50 517 PRO A C 1
ATOM 4128 O O . PRO A 1 517 ? -9.837 -1.525 -8.082 1.00 93.50 517 PRO A O 1
ATOM 4131 N N . LYS A 1 518 ? -11.536 -2.755 -7.264 1.00 92.31 518 LYS A N 1
ATOM 4132 C CA . LYS A 1 518 ? -12.072 -3.218 -8.550 1.00 92.31 518 LYS A CA 1
ATOM 4133 C C . LYS A 1 518 ? -12.285 -2.073 -9.541 1.00 92.31 518 LYS A C 1
ATOM 4135 O O . LYS A 1 518 ? -11.927 -2.203 -10.715 1.00 92.31 518 LYS A O 1
ATOM 4140 N N . THR A 1 519 ? -12.758 -0.919 -9.080 1.00 91.38 519 THR A N 1
ATOM 4141 C CA . THR A 1 519 ? -12.917 0.301 -9.886 1.00 91.38 519 THR A CA 1
ATOM 4142 C C . THR A 1 519 ? -11.612 0.823 -10.507 1.00 91.38 519 THR A C 1
ATOM 4144 O O . THR A 1 519 ? -11.629 1.367 -11.609 1.00 91.38 519 THR A O 1
ATOM 4147 N N . GLN A 1 520 ? -10.441 0.608 -9.889 1.00 89.12 520 GLN A N 1
ATOM 4148 C CA . GLN A 1 520 ? -9.163 0.992 -10.506 1.00 89.12 520 GLN A CA 1
ATOM 4149 C C . GLN A 1 520 ? -8.831 0.138 -11.735 1.00 89.12 520 GLN A C 1
ATOM 4151 O O . GLN A 1 520 ? -8.141 0.625 -12.631 1.00 89.12 520 GLN A O 1
ATOM 4156 N N . ARG A 1 521 ? -9.316 -1.112 -11.786 1.00 88.06 521 ARG A N 1
ATOM 4157 C CA . ARG A 1 521 ? -9.131 -2.017 -12.932 1.00 88.06 521 ARG A CA 1
ATOM 4158 C C . ARG A 1 521 ? -10.225 -1.849 -13.983 1.00 88.06 521 ARG A C 1
ATOM 4160 O O . ARG A 1 521 ? -9.926 -1.819 -15.169 1.00 88.06 521 ARG A O 1
ATOM 4167 N N . THR A 1 522 ? -11.476 -1.733 -13.549 1.00 89.88 522 THR A N 1
ATOM 4168 C CA . THR A 1 522 ? -12.654 -1.769 -14.435 1.00 89.88 522 THR A CA 1
ATOM 4169 C C . THR A 1 522 ? -13.173 -0.394 -14.835 1.00 89.88 522 THR A C 1
ATOM 4171 O O . THR A 1 522 ? -13.882 -0.282 -15.829 1.00 89.88 522 THR A O 1
ATOM 4174 N N . ARG A 1 523 ? -12.846 0.653 -14.063 1.00 88.56 523 ARG A N 1
ATOM 4175 C CA . ARG A 1 523 ? -13.465 1.991 -14.134 1.00 88.56 523 ARG A CA 1
ATOM 4176 C C . ARG A 1 523 ? -14.982 1.994 -13.906 1.00 88.56 523 ARG A C 1
ATOM 4178 O O . ARG A 1 523 ? -15.629 3.003 -14.171 1.00 88.56 523 ARG A O 1
ATOM 4185 N N . LEU A 1 524 ? -15.545 0.895 -13.405 1.00 88.94 524 LEU A N 1
ATOM 4186 C CA . LEU A 1 524 ? -16.961 0.791 -13.071 1.00 88.94 524 LEU A CA 1
ATOM 4187 C C . LEU A 1 524 ? -17.220 1.255 -11.627 1.00 88.94 524 LEU A C 1
ATOM 4189 O O . LEU A 1 524 ? -16.300 1.211 -10.800 1.00 88.94 524 LEU A O 1
ATOM 4193 N N . PRO A 1 525 ? -18.451 1.700 -11.317 1.00 90.31 525 PRO A N 1
ATOM 4194 C CA . PRO A 1 525 ? -18.876 1.962 -9.948 1.00 90.31 525 PRO A CA 1
ATOM 4195 C C . PRO A 1 525 ? -18.722 0.751 -9.027 1.00 90.31 525 PRO A C 1
ATOM 4197 O O . PRO A 1 525 ? -19.089 -0.361 -9.401 1.00 90.31 525 PRO A O 1
ATOM 4200 N N . ASP A 1 526 ? -18.213 0.986 -7.819 1.00 92.31 526 ASP A N 1
ATOM 4201 C CA . ASP A 1 526 ? -18.182 0.019 -6.717 1.00 92.31 526 ASP A CA 1
ATOM 4202 C C . ASP A 1 526 ? -18.319 0.747 -5.362 1.00 92.31 526 ASP A C 1
ATOM 4204 O O . ASP A 1 526 ? -18.555 1.952 -5.323 1.00 92.31 526 ASP A O 1
ATOM 4208 N N . ARG A 1 527 ? -18.194 0.026 -4.243 1.00 93.75 527 ARG A N 1
ATOM 4209 C CA . ARG A 1 527 ? -18.309 0.573 -2.875 1.00 93.75 527 ARG A CA 1
ATOM 4210 C C . ARG A 1 527 ? -16.953 0.891 -2.227 1.00 93.75 527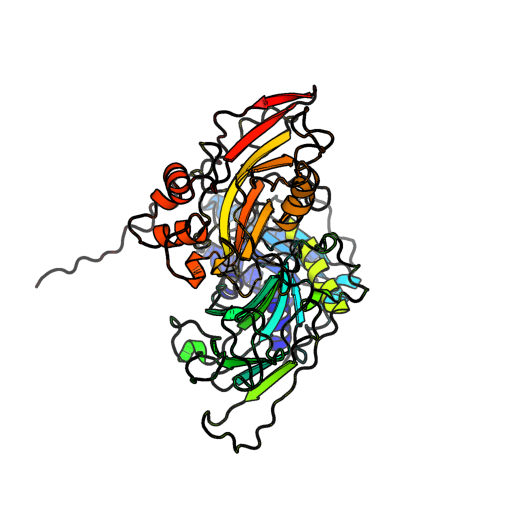 ARG A C 1
ATOM 4212 O O . ARG A 1 527 ? -16.844 0.986 -1.007 1.00 93.75 527 ARG A O 1
ATOM 4219 N N . SER A 1 528 ? -15.888 0.988 -3.021 1.00 93.50 528 SER A N 1
ATOM 4220 C CA . SER A 1 528 ? -14.514 1.103 -2.522 1.00 93.50 528 SER A CA 1
ATOM 4221 C C . SER A 1 528 ? -14.082 2.548 -2.252 1.00 93.50 528 SER A C 1
ATOM 4223 O O . SER A 1 528 ? -14.611 3.511 -2.818 1.00 93.50 528 SER A O 1
ATOM 4225 N N . ASN A 1 529 ? -12.993 2.696 -1.493 1.00 91.00 529 ASN A N 1
ATOM 4226 C CA . ASN A 1 529 ? -12.266 3.961 -1.340 1.00 91.00 529 ASN A CA 1
ATOM 4227 C C . ASN A 1 529 ? -11.798 4.497 -2.705 1.00 91.00 529 ASN A C 1
ATOM 4229 O O . ASN A 1 529 ? -11.673 5.707 -2.901 1.00 91.00 529 ASN A O 1
ATOM 4233 N N . GLY A 1 530 ? -11.514 3.599 -3.657 1.00 89.50 530 GLY A N 1
ATOM 4234 C CA . GLY A 1 530 ? -11.101 3.961 -5.010 1.00 89.50 530 GLY A CA 1
ATOM 4235 C C . GLY A 1 530 ? -12.206 4.664 -5.785 1.00 89.50 530 GLY A C 1
ATOM 4236 O O . GLY A 1 530 ? -11.929 5.650 -6.464 1.00 89.50 530 GLY A O 1
ATOM 4237 N N . TYR A 1 531 ? -13.448 4.201 -5.653 1.00 90.81 531 TYR A N 1
ATOM 4238 C CA . TYR A 1 531 ? -14.573 4.787 -6.371 1.00 90.81 531 TYR A CA 1
ATOM 4239 C C . TYR A 1 531 ? -14.992 6.100 -5.729 1.00 90.81 531 TYR A C 1
ATOM 4241 O O . TYR A 1 531 ? -15.147 7.091 -6.440 1.00 90.81 531 TYR A O 1
ATOM 4249 N N . ALA A 1 532 ? -15.028 6.153 -4.393 1.00 88.94 532 ALA A N 1
ATOM 4250 C CA . ALA A 1 532 ? -15.182 7.407 -3.661 1.00 88.94 532 ALA A CA 1
ATOM 4251 C C . ALA A 1 532 ? -14.148 8.452 -4.117 1.00 88.94 532 ALA A C 1
ATOM 4253 O O . ALA A 1 532 ? -14.504 9.592 -4.410 1.00 88.94 532 ALA A O 1
ATOM 4254 N N . ARG A 1 533 ? -12.877 8.053 -4.285 1.00 86.19 533 ARG A N 1
ATOM 4255 C CA . ARG A 1 533 ? -11.826 8.930 -4.822 1.00 86.19 533 ARG A CA 1
ATOM 4256 C C . ARG A 1 533 ? -12.077 9.382 -6.259 1.00 86.19 533 ARG A C 1
ATOM 4258 O O . ARG A 1 533 ? -11.811 10.542 -6.560 1.00 86.19 533 ARG A O 1
ATOM 4265 N N . LEU A 1 534 ? -12.557 8.504 -7.138 1.00 85.62 534 LEU A N 1
ATOM 4266 C CA . LEU A 1 534 ? -12.874 8.865 -8.524 1.00 85.62 534 LEU A CA 1
ATOM 4267 C C . LEU A 1 534 ? -14.011 9.888 -8.596 1.00 85.62 534 LEU A C 1
ATOM 4269 O O . LEU A 1 534 ? -13.860 10.888 -9.287 1.00 85.62 534 LEU A O 1
ATOM 4273 N N . GLN A 1 535 ? -15.091 9.683 -7.835 1.00 83.81 535 GLN A N 1
ATOM 4274 C CA . GLN A 1 535 ? -16.202 10.642 -7.744 1.00 83.81 535 GLN A CA 1
ATOM 4275 C C . GLN A 1 535 ? -15.746 12.010 -7.215 1.00 83.81 535 GLN A C 1
ATOM 4277 O O . GLN A 1 535 ? -16.278 13.054 -7.577 1.00 83.81 535 GLN A O 1
ATOM 4282 N N . CYS A 1 536 ? -14.717 11.989 -6.376 1.00 77.06 536 CYS A N 1
ATOM 4283 C CA . CYS A 1 536 ? -14.118 13.159 -5.762 1.00 77.06 536 CYS A CA 1
ATOM 4284 C C . CYS A 1 536 ? -13.168 13.972 -6.642 1.00 77.06 536 CYS A C 1
ATOM 4286 O O . CYS A 1 536 ? -12.923 15.144 -6.353 1.00 77.06 536 CYS A O 1
ATOM 4288 N N . ALA A 1 537 ? -12.594 13.362 -7.679 1.00 71.94 537 ALA A N 1
ATOM 4289 C CA . ALA A 1 537 ? -11.625 14.021 -8.551 1.00 71.94 537 ALA A CA 1
ATOM 4290 C C . ALA A 1 537 ? -12.277 15.035 -9.511 1.00 71.94 537 ALA A C 1
ATOM 4292 O O . ALA A 1 537 ? -11.592 15.928 -10.015 1.00 71.94 537 ALA A O 1
ATOM 4293 N N . ASP A 1 538 ? -13.592 14.948 -9.732 1.00 64.69 538 ASP A N 1
ATOM 4294 C CA . ASP A 1 538 ? -14.336 15.951 -10.488 1.00 64.69 538 ASP A CA 1
ATOM 4295 C C . ASP A 1 538 ? -14.487 17.232 -9.645 1.00 64.69 538 ASP A C 1
ATOM 4297 O O . ASP A 1 538 ? -15.200 17.285 -8.643 1.00 64.69 538 ASP A O 1
ATOM 4301 N N . ALA A 1 539 ? -13.771 18.288 -10.053 1.00 48.06 539 ALA A N 1
ATOM 4302 C CA . ALA A 1 539 ? -13.444 19.495 -9.278 1.00 48.06 539 ALA A CA 1
ATOM 4303 C C . ALA A 1 539 ? -14.628 20.318 -8.711 1.00 48.06 539 ALA A C 1
ATOM 4305 O O . ALA A 1 539 ? -14.405 21.282 -7.977 1.00 48.06 539 ALA A O 1
ATOM 4306 N N . SER A 1 540 ? -15.880 19.955 -9.000 1.00 51.09 540 SER A N 1
ATOM 4307 C CA . SER A 1 540 ? -17.075 20.501 -8.342 1.00 51.09 540 SER A CA 1
ATOM 4308 C C . SER A 1 540 ? -17.412 19.833 -6.998 1.00 51.09 540 SER A C 1
ATOM 4310 O O . SER A 1 540 ? -18.302 20.319 -6.305 1.00 51.09 540 SER A O 1
ATOM 4312 N N . ALA A 1 541 ? -16.720 18.749 -6.620 1.00 52.81 541 ALA A N 1
ATOM 4313 C CA . ALA A 1 541 ? -17.036 17.904 -5.463 1.00 52.81 541 ALA A CA 1
ATOM 4314 C C . ALA A 1 541 ? -16.018 17.974 -4.304 1.00 52.81 541 ALA A C 1
ATOM 4316 O O . ALA A 1 541 ? -16.142 17.215 -3.349 1.00 52.81 541 ALA A O 1
ATOM 4317 N N . LEU A 1 542 ? -15.034 18.883 -4.323 1.00 56.12 542 LEU A N 1
ATOM 4318 C CA . LEU A 1 542 ? -14.009 18.982 -3.262 1.00 56.12 542 LEU A CA 1
ATOM 4319 C C . LEU A 1 542 ? -14.596 19.128 -1.842 1.00 56.12 542 LEU A C 1
ATOM 4321 O O . LEU A 1 542 ? -14.045 18.563 -0.898 1.00 56.12 542 LEU A O 1
ATOM 4325 N N . ASP A 1 543 ? -15.734 19.816 -1.695 1.00 61.50 543 ASP A N 1
ATOM 4326 C CA . ASP A 1 543 ? -16.463 19.892 -0.419 1.00 61.50 543 ASP A CA 1
ATOM 4327 C C . ASP A 1 543 ? -17.190 18.574 -0.069 1.00 61.50 543 ASP A C 1
ATOM 4329 O O . ASP A 1 543 ? -17.304 18.240 1.107 1.00 61.50 543 ASP A O 1
ATOM 4333 N N . ALA A 1 544 ? -17.612 17.783 -1.062 1.00 60.91 544 ALA A N 1
ATOM 4334 C CA . ALA A 1 544 ? -18.211 16.459 -0.858 1.00 60.91 544 ALA A CA 1
ATOM 4335 C C . ALA A 1 544 ? -17.172 15.398 -0.440 1.00 60.91 544 ALA A C 1
ATOM 4337 O O . ALA A 1 544 ? -17.495 14.441 0.252 1.00 60.91 544 ALA A O 1
ATOM 4338 N N . CYS A 1 545 ? -15.897 15.579 -0.790 1.00 66.94 545 CYS A N 1
ATOM 4339 C CA . CYS A 1 545 ? -14.820 14.632 -0.457 1.00 66.94 545 CYS A CA 1
ATOM 4340 C C . CYS A 1 545 ? -14.409 14.626 1.008 1.00 66.94 545 CYS A C 1
ATOM 4342 O O . CYS A 1 545 ? -13.783 13.682 1.495 1.00 66.94 545 CYS A O 1
ATOM 4344 N N . VAL A 1 546 ? -14.751 15.701 1.706 1.00 71.50 546 VAL A N 1
ATOM 4345 C CA . VAL A 1 546 ? -14.590 15.819 3.150 1.00 71.50 546 VAL A CA 1
ATOM 4346 C C . VAL A 1 546 ? -15.909 15.599 3.887 1.00 71.50 546 VAL A C 1
ATOM 4348 O O . VAL A 1 546 ? -15.893 15.639 5.114 1.00 71.50 546 VAL A O 1
ATOM 4351 N N . ASP A 1 547 ? -17.013 15.367 3.164 1.00 78.81 547 ASP A N 1
ATOM 4352 C CA . ASP A 1 547 ? -18.340 15.103 3.713 1.00 78.81 547 ASP A CA 1
ATOM 4353 C C . ASP A 1 547 ? -18.507 13.602 4.019 1.00 78.81 547 ASP A C 1
ATOM 4355 O O . ASP A 1 547 ? -18.606 12.776 3.103 1.00 78.81 547 ASP A O 1
ATOM 4359 N N . PRO A 1 548 ? -18.564 13.213 5.304 1.00 81.81 548 PRO A N 1
ATOM 4360 C CA . PRO A 1 548 ? -18.753 11.823 5.681 1.00 81.81 548 PRO A CA 1
ATOM 4361 C C . PRO A 1 548 ? -20.079 11.231 5.211 1.00 81.81 548 PRO A C 1
ATOM 4363 O O . PRO A 1 548 ? -20.150 10.024 5.000 1.00 81.81 548 PRO A O 1
ATOM 4366 N N . ASP A 1 549 ? -21.133 12.035 5.067 1.00 85.69 549 ASP A N 1
ATOM 4367 C CA . ASP A 1 549 ? -22.444 11.522 4.669 1.00 85.69 549 ASP A CA 1
ATOM 4368 C C . ASP A 1 549 ? -22.462 11.157 3.184 1.00 85.69 549 ASP A C 1
ATOM 4370 O O . ASP A 1 549 ? -23.048 10.142 2.802 1.00 85.69 549 ASP A O 1
ATOM 4374 N N . TYR A 1 550 ? -21.712 11.895 2.363 1.00 85.88 550 TYR A N 1
ATOM 4375 C CA . TYR A 1 550 ? -21.456 11.511 0.979 1.00 85.88 550 TYR A CA 1
ATOM 4376 C C . TYR A 1 550 ? -20.637 10.215 0.886 1.00 85.88 550 TYR A C 1
ATOM 4378 O O . TYR A 1 550 ? -21.004 9.307 0.142 1.00 85.88 550 TYR A O 1
ATOM 4386 N N . LEU A 1 551 ? -19.567 10.076 1.679 1.00 88.12 551 LEU A N 1
ATOM 4387 C CA . LEU A 1 551 ? -18.760 8.848 1.696 1.00 88.12 551 LEU A CA 1
ATOM 4388 C C . LEU A 1 551 ? -19.571 7.627 2.159 1.00 88.12 551 LEU A C 1
ATOM 4390 O O . LEU A 1 551 ? -19.476 6.570 1.537 1.00 88.12 551 LEU A O 1
ATOM 4394 N N . LYS A 1 552 ? -20.421 7.779 3.184 1.00 91.12 552 LYS A N 1
ATOM 4395 C CA . LYS A 1 552 ? -21.375 6.742 3.620 1.00 91.12 552 LYS A CA 1
ATOM 4396 C C . LYS A 1 552 ? -22.352 6.362 2.515 1.00 91.12 552 LYS A C 1
ATOM 4398 O O . LYS A 1 552 ? -22.662 5.187 2.365 1.00 91.12 552 LYS A O 1
ATOM 4403 N N . TYR A 1 553 ? -22.846 7.339 1.757 1.00 90.50 553 TYR A N 1
ATOM 4404 C CA . TYR A 1 553 ? -23.742 7.082 0.635 1.00 90.50 553 TYR A CA 1
ATOM 4405 C C . TYR A 1 553 ? -23.047 6.284 -0.478 1.00 90.50 553 TYR A C 1
ATOM 4407 O O . TYR A 1 553 ? -23.628 5.336 -0.993 1.00 90.50 553 TYR A O 1
ATOM 4415 N N . VAL A 1 554 ? -21.804 6.634 -0.827 1.00 90.88 554 VAL A N 1
ATOM 4416 C CA . VAL A 1 554 ? -21.051 5.969 -1.905 1.00 90.88 554 VAL A CA 1
ATOM 4417 C C . VAL A 1 554 ? -20.594 4.562 -1.515 1.00 90.88 554 VAL A C 1
ATOM 4419 O O . VAL A 1 554 ? -20.662 3.642 -2.326 1.00 90.88 554 VAL A O 1
ATOM 4422 N N . MET A 1 555 ? -20.091 4.395 -0.294 1.00 94.00 555 MET A N 1
ATOM 4423 C CA . MET A 1 555 ? -19.498 3.133 0.157 1.00 94.00 555 MET A CA 1
ATOM 4424 C C . MET A 1 555 ? -20.496 2.202 0.852 1.00 94.00 555 MET A C 1
ATOM 4426 O O . MET A 1 555 ? -20.186 1.035 1.075 1.00 94.00 555 MET A O 1
ATOM 4430 N N . GLU A 1 556 ? -21.680 2.701 1.205 1.00 94.62 556 GLU A N 1
ATOM 4431 C CA . GLU A 1 556 ? -22.729 1.952 1.897 1.00 94.62 556 GLU A CA 1
ATOM 4432 C C . GLU A 1 556 ? -22.192 1.226 3.150 1.00 94.62 556 GLU A C 1
ATOM 4434 O O . GLU A 1 556 ? -21.691 1.850 4.088 1.00 94.62 556 GLU A O 1
ATOM 4439 N N . ASP A 1 557 ? -22.292 -0.101 3.186 1.00 92.50 557 ASP A N 1
ATOM 4440 C CA . ASP A 1 557 ? -21.871 -0.952 4.293 1.00 92.50 557 ASP A CA 1
ATOM 4441 C C . ASP A 1 557 ? -20.347 -1.117 4.415 1.00 92.50 557 ASP A C 1
ATOM 4443 O O . ASP A 1 557 ? -19.865 -1.507 5.482 1.00 92.50 557 ASP A O 1
ATOM 4447 N N . TYR A 1 558 ? -19.583 -0.766 3.374 1.00 95.56 558 TYR A N 1
ATOM 4448 C CA . TYR A 1 558 ? -18.115 -0.759 3.417 1.00 95.56 558 TYR A CA 1
ATOM 4449 C C . TYR A 1 558 ? -17.550 0.490 4.093 1.00 95.56 558 TYR A C 1
ATOM 4451 O O . TYR A 1 558 ? -16.359 0.521 4.401 1.00 95.56 558 TYR A O 1
ATOM 4459 N N . TYR A 1 559 ? -18.370 1.516 4.355 1.00 95.75 559 TYR A N 1
ATOM 4460 C CA . TYR A 1 559 ? -17.918 2.677 5.115 1.00 95.75 559 TYR A CA 1
ATOM 4461 C C . TYR A 1 559 ? -17.660 2.294 6.587 1.00 95.75 559 TYR A C 1
ATOM 4463 O O . TYR A 1 559 ? -18.598 1.903 7.298 1.00 95.75 559 TYR A O 1
ATOM 4471 N N . PRO A 1 560 ? -16.421 2.439 7.095 1.00 95.94 560 PRO A N 1
ATOM 4472 C CA . PRO A 1 560 ? -16.110 2.124 8.481 1.00 95.94 560 PRO A CA 1
ATOM 4473 C C . PRO A 1 560 ? -16.753 3.138 9.434 1.00 95.94 560 PRO A C 1
ATOM 4475 O O . PRO A 1 560 ? -16.602 4.352 9.292 1.00 95.94 560 PRO A O 1
ATOM 4478 N N . ARG A 1 561 ? -17.433 2.641 10.467 1.00 94.44 561 ARG A N 1
ATOM 4479 C CA . ARG A 1 561 ? -17.994 3.464 11.545 1.00 94.44 561 ARG A CA 1
ATOM 4480 C C . ARG A 1 561 ? -17.022 3.492 12.705 1.00 94.44 561 ARG A C 1
ATOM 4482 O O . ARG A 1 561 ? -16.573 2.438 13.149 1.00 94.44 561 ARG A O 1
ATOM 4489 N N . ILE A 1 562 ? -16.738 4.678 13.220 1.00 92.88 562 ILE A N 1
ATOM 4490 C CA . ILE A 1 562 ? -15.870 4.871 14.377 1.00 92.88 562 ILE A CA 1
ATOM 4491 C C . ILE A 1 562 ? -16.659 5.502 15.514 1.00 92.88 562 ILE A C 1
ATOM 4493 O O . ILE A 1 562 ? -17.468 6.391 15.283 1.00 92.88 562 ILE A O 1
ATOM 4497 N N . GLN A 1 563 ? -16.413 5.046 16.738 1.00 92.56 563 GLN A N 1
ATOM 4498 C CA . GLN A 1 563 ? -16.907 5.677 17.954 1.00 92.56 563 GLN A CA 1
ATOM 4499 C C . GLN A 1 563 ? -15.738 5.901 18.907 1.00 92.56 563 GLN A C 1
ATOM 4501 O O . GLN A 1 563 ? -14.983 4.971 19.198 1.00 92.56 563 GLN A O 1
ATOM 4506 N N . TRP A 1 564 ? -15.583 7.137 19.379 1.00 90.25 564 TRP A N 1
ATOM 4507 C CA . TRP A 1 564 ? -14.511 7.527 20.289 1.00 90.25 564 TRP A CA 1
ATOM 4508 C C . TRP A 1 564 ? -14.948 7.394 21.747 1.00 90.25 564 TRP A C 1
ATOM 4510 O O . TRP A 1 564 ? -16.102 7.655 22.096 1.00 90.25 564 TRP A O 1
ATOM 4520 N N . TYR A 1 565 ? -13.997 7.016 22.598 1.00 90.44 565 TYR A N 1
ATOM 4521 C CA . TYR A 1 565 ? -14.186 6.832 24.031 1.00 90.44 565 TYR A CA 1
ATOM 4522 C C . TYR A 1 565 ? -13.011 7.404 24.817 1.00 90.44 565 TYR A C 1
ATOM 4524 O O . TYR A 1 565 ? -11.873 7.422 24.342 1.00 90.44 565 TYR A O 1
ATOM 4532 N N . THR A 1 566 ? -13.266 7.783 26.065 1.00 88.50 566 THR A N 1
ATOM 4533 C CA . THR A 1 566 ? -12.217 7.966 27.067 1.00 88.50 566 THR A CA 1
ATOM 4534 C C . THR A 1 566 ? -12.313 6.947 28.187 1.00 88.50 566 THR A C 1
ATOM 4536 O O . THR A 1 566 ? -13.409 6.610 28.623 1.00 88.50 566 THR A O 1
ATOM 4539 N N . CYS A 1 567 ? -11.157 6.487 28.659 1.00 86.88 567 CYS A N 1
ATOM 4540 C CA . CYS A 1 567 ? -11.016 5.621 29.825 1.00 86.88 567 CYS A CA 1
ATOM 4541 C C . CYS A 1 567 ? -10.327 6.378 30.961 1.00 86.88 567 CYS A C 1
ATOM 4543 O O . CYS A 1 567 ? -9.203 6.872 30.797 1.00 86.88 567 CYS A O 1
ATOM 4545 N N . ASP A 1 568 ? -11.015 6.471 32.095 1.00 82.25 568 ASP A N 1
ATOM 4546 C CA . ASP A 1 568 ? -10.554 7.161 33.297 1.00 82.25 568 ASP A CA 1
ATOM 4547 C C . ASP A 1 568 ? -9.700 6.251 34.183 1.00 82.25 568 ASP A C 1
ATOM 4549 O O . ASP A 1 568 ? -9.654 5.031 34.031 1.00 82.25 568 ASP A O 1
ATOM 4553 N N . GLN A 1 569 ? -8.998 6.849 35.148 1.00 79.81 569 GLN A N 1
ATOM 4554 C CA . GLN A 1 569 ? -8.157 6.091 36.082 1.00 79.81 569 GLN A CA 1
ATOM 4555 C C . GLN A 1 569 ? -8.928 5.145 37.000 1.00 79.81 569 GLN A C 1
ATOM 4557 O O . GLN A 1 569 ? -8.336 4.201 37.515 1.00 79.81 569 GLN A O 1
ATOM 4562 N N . ASP A 1 570 ? -10.206 5.416 37.234 1.00 83.38 570 ASP A N 1
ATOM 4563 C CA . ASP A 1 570 ? -11.090 4.572 38.034 1.00 83.38 570 ASP A CA 1
ATOM 4564 C C . ASP A 1 570 ? -11.719 3.428 37.221 1.00 83.38 570 ASP A C 1
ATOM 4566 O O . ASP A 1 570 ? -12.454 2.619 37.781 1.00 83.38 570 ASP A O 1
ATOM 4570 N N . GLY A 1 571 ? -11.403 3.325 35.925 1.00 84.88 571 GLY A N 1
ATOM 4571 C CA . GLY A 1 571 ? -11.970 2.316 35.039 1.00 84.88 571 GLY A CA 1
ATOM 4572 C C . GLY A 1 571 ? -13.273 2.743 34.359 1.00 84.88 571 GLY A C 1
ATOM 4573 O O . GLY A 1 571 ? -13.872 1.921 33.667 1.00 84.88 571 GLY A O 1
ATOM 4574 N N . THR A 1 572 ? -13.716 3.994 34.521 1.00 88.75 572 THR A N 1
ATOM 4575 C CA . THR A 1 572 ? -14.934 4.492 33.869 1.00 88.75 572 THR A CA 1
ATOM 4576 C C . THR A 1 572 ? -14.704 4.715 32.376 1.00 88.75 572 THR A C 1
ATOM 4578 O O . THR A 1 572 ? -13.772 5.416 31.973 1.00 88.75 572 THR A O 1
ATOM 4581 N N . LEU A 1 573 ? -15.576 4.127 31.554 1.00 91.69 573 LEU A N 1
ATOM 4582 C CA . LEU A 1 573 ? -15.631 4.340 30.111 1.00 91.69 573 LEU A CA 1
ATOM 4583 C C . LEU A 1 573 ? -16.675 5.417 29.792 1.00 91.69 573 LEU A C 1
ATOM 4585 O O . LEU A 1 573 ? -17.848 5.263 30.123 1.00 91.69 573 LEU A O 1
ATOM 4589 N N . GLU A 1 574 ? -16.259 6.482 29.116 1.00 89.31 574 GLU A N 1
ATOM 4590 C CA . GLU A 1 574 ? -17.147 7.547 28.646 1.00 89.31 574 GLU A CA 1
ATOM 4591 C C . GLU A 1 574 ? -17.129 7.606 27.120 1.00 89.31 574 GLU A C 1
ATOM 4593 O O . GLU A 1 574 ? -16.062 7.670 26.505 1.00 89.31 574 GLU A O 1
ATOM 4598 N N . GLU A 1 575 ? -18.310 7.594 26.509 1.00 88.19 575 GLU A N 1
ATOM 4599 C CA . GLU A 1 575 ? -18.472 7.829 25.077 1.00 88.19 575 GLU A CA 1
ATOM 4600 C C . GLU A 1 575 ? -18.306 9.316 24.755 1.00 88.19 575 GLU A C 1
ATOM 4602 O O . GLU A 1 575 ? -18.828 10.177 25.465 1.00 88.19 575 GLU A O 1
ATOM 4607 N N . ILE A 1 576 ? -17.596 9.620 23.668 1.00 81.75 576 ILE A N 1
ATOM 4608 C CA . ILE A 1 576 ? -17.454 10.990 23.180 1.00 81.75 576 ILE A CA 1
ATOM 4609 C C . ILE A 1 576 ? -18.446 11.219 22.038 1.00 81.75 576 ILE A C 1
ATOM 4611 O O . ILE A 1 576 ? -18.283 10.691 20.935 1.00 81.75 576 ILE A O 1
ATOM 4615 N N . THR A 1 577 ? -19.481 12.010 22.311 1.00 71.94 577 THR A N 1
ATOM 4616 C CA . THR A 1 577 ? -20.564 12.291 21.355 1.00 71.94 577 THR A CA 1
ATOM 4617 C C . THR A 1 577 ? -20.210 13.393 20.358 1.00 71.94 577 THR A C 1
ATOM 4619 O O . THR A 1 577 ? -20.636 13.319 19.214 1.00 71.94 577 THR A O 1
ATOM 4622 N N . ASP A 1 578 ? -19.379 14.361 20.761 1.00 63.72 578 ASP A N 1
ATOM 4623 C CA . ASP A 1 578 ? -18.909 15.474 19.926 1.00 63.72 578 ASP A CA 1
ATOM 4624 C C . ASP A 1 578 ? -17.383 15.600 20.043 1.00 63.72 578 ASP A C 1
ATOM 4626 O O . ASP A 1 578 ? -16.863 16.428 20.793 1.00 63.72 578 ASP A O 1
ATOM 4630 N N . TYR A 1 579 ? -16.630 14.742 19.350 1.00 57.94 579 TYR A N 1
ATOM 4631 C CA . TYR A 1 579 ? -15.170 14.803 19.418 1.00 57.94 579 TYR A CA 1
ATOM 4632 C C . TYR A 1 579 ? -14.628 16.000 18.614 1.00 57.94 579 TYR A C 1
ATOM 4634 O O . TYR A 1 579 ? -14.431 15.943 17.400 1.00 57.94 579 TYR A O 1
ATOM 4642 N N . LEU A 1 580 ? -14.327 17.115 19.285 1.00 52.28 580 LEU A N 1
ATOM 4643 C CA . LEU A 1 580 ? -13.671 18.269 18.667 1.00 52.28 580 LEU A CA 1
ATOM 4644 C C . LEU A 1 580 ? -12.147 18.111 18.736 1.00 52.28 580 LEU A C 1
ATOM 4646 O O . LEU A 1 580 ? -11.446 18.801 19.473 1.00 52.28 580 LEU A O 1
ATOM 4650 N N . GLY A 1 581 ? -11.589 17.254 17.879 1.00 47.78 581 GLY A N 1
ATOM 4651 C CA . GLY A 1 581 ? -10.137 17.149 17.654 1.00 47.78 581 GLY A CA 1
ATOM 4652 C C . GLY A 1 581 ? -9.494 18.384 16.991 1.00 47.78 581 GLY A C 1
ATOM 4653 O O . GLY A 1 581 ? -8.546 18.242 16.222 1.00 47.78 581 GLY A O 1
ATOM 4654 N N . ALA A 1 582 ? -10.022 19.590 17.216 1.00 39.75 582 ALA A N 1
ATOM 4655 C CA . ALA A 1 582 ? -9.621 20.817 16.543 1.00 39.75 582 ALA A CA 1
ATOM 4656 C C . ALA A 1 582 ? -8.544 21.584 17.327 1.00 39.75 582 ALA A C 1
ATOM 4658 O O . ALA A 1 582 ? -8.783 22.067 18.432 1.00 39.75 582 ALA A O 1
ATOM 4659 N N . ILE A 1 583 ? -7.385 21.811 16.705 1.00 36.66 583 ILE A N 1
ATOM 4660 C CA . ILE A 1 583 ? -6.536 22.960 17.045 1.00 36.66 583 ILE A CA 1
ATOM 4661 C C . ILE A 1 583 ? -7.086 24.159 16.262 1.00 36.66 583 ILE A C 1
ATOM 4663 O O . ILE A 1 583 ? -7.126 24.073 15.037 1.00 36.66 583 ILE A O 1
ATOM 4667 N N . PRO A 1 584 ? -7.471 25.286 16.887 1.00 31.12 584 PRO A N 1
ATOM 4668 C CA . PRO A 1 584 ? -7.839 26.485 16.141 1.00 31.12 584 PRO A CA 1
ATOM 4669 C C . PRO A 1 584 ? -6.649 26.950 15.287 1.00 31.12 584 PRO A C 1
ATOM 4671 O O . PRO A 1 584 ? -5.653 27.464 15.793 1.00 31.12 584 PRO A O 1
ATOM 4674 N N . VAL A 1 585 ? -6.741 26.753 13.974 1.00 36.41 585 VAL A N 1
ATOM 4675 C CA . VAL A 1 585 ? -5.861 27.383 12.988 1.00 36.41 585 VAL A CA 1
ATOM 4676 C C . VAL A 1 585 ? -6.265 28.849 12.958 1.00 36.41 585 VAL A C 1
ATOM 4678 O O . VAL A 1 585 ? -7.422 29.167 12.688 1.00 36.41 585 VAL A O 1
ATOM 4681 N N . SER A 1 586 ? -5.335 29.756 13.262 1.00 33.28 586 SER A N 1
ATOM 4682 C CA . SER A 1 586 ? -5.598 31.177 13.049 1.00 33.28 586 SER A CA 1
ATOM 4683 C C . SER A 1 586 ? -5.896 31.393 11.562 1.00 33.28 586 SER A C 1
ATOM 4685 O O . SER A 1 586 ? -5.120 30.975 10.704 1.00 33.28 586 SER A O 1
ATOM 4687 N N . GLU A 1 587 ? -7.012 32.050 11.247 1.00 31.20 587 GLU A N 1
ATOM 4688 C CA . GLU A 1 587 ? -7.553 32.302 9.893 1.00 31.20 587 GLU A CA 1
ATOM 4689 C C . GLU A 1 587 ? -6.624 33.101 8.943 1.00 31.20 587 GLU A C 1
ATOM 4691 O O . GLU A 1 587 ? -7.035 33.595 7.898 1.00 31.20 587 GLU A O 1
ATOM 4696 N N . SER A 1 588 ? -5.343 33.257 9.270 1.00 29.92 588 SER A N 1
ATOM 4697 C CA . SER A 1 588 ? -4.417 34.152 8.576 1.00 29.92 588 SER A CA 1
ATOM 4698 C C . SER A 1 588 ? -3.828 33.610 7.264 1.00 29.92 588 SER A C 1
ATOM 4700 O O . SER A 1 588 ? -3.174 34.372 6.551 1.00 29.92 588 SER A O 1
ATOM 4702 N N . LEU A 1 589 ? -4.042 32.334 6.911 1.00 31.64 589 LEU A N 1
ATOM 4703 C CA . LEU A 1 589 ? -3.372 31.705 5.758 1.00 31.64 589 LEU A CA 1
ATOM 4704 C C . LEU A 1 589 ? -4.223 31.557 4.486 1.00 31.64 589 LEU A C 1
ATOM 4706 O O . LEU A 1 589 ? -3.649 31.427 3.409 1.00 31.64 589 LEU A O 1
ATOM 4710 N N . THR A 1 590 ? -5.551 31.656 4.547 1.00 32.44 590 THR A N 1
ATOM 4711 C CA . THR A 1 590 ? -6.413 31.497 3.355 1.00 32.44 590 THR A CA 1
ATOM 4712 C C . THR A 1 590 ? -6.625 32.787 2.555 1.00 32.44 590 THR A C 1
ATOM 4714 O O . THR A 1 590 ? -7.012 32.726 1.391 1.00 32.44 590 THR A O 1
ATOM 4717 N N . ASN A 1 591 ? -6.299 33.963 3.104 1.00 29.17 591 ASN A N 1
ATOM 4718 C CA . ASN A 1 591 ? -6.591 35.249 2.451 1.00 29.17 591 ASN A CA 1
ATOM 4719 C C . ASN A 1 591 ? -5.488 35.816 1.534 1.00 29.17 591 ASN A C 1
ATOM 4721 O O . ASN A 1 591 ? -5.649 36.921 1.021 1.00 29.17 591 ASN A O 1
ATOM 4725 N N . LYS A 1 592 ? -4.383 35.102 1.270 1.00 31.80 592 LYS A N 1
ATOM 4726 C CA . LYS A 1 592 ? -3.282 35.632 0.429 1.00 31.80 592 LYS A CA 1
ATOM 4727 C C . LYS A 1 592 ? -3.184 35.099 -1.005 1.00 31.80 592 LYS A C 1
ATOM 4729 O O . LYS A 1 592 ? -2.267 35.503 -1.712 1.00 31.80 592 LYS A O 1
ATOM 4734 N N . GLN A 1 593 ? -4.124 34.278 -1.478 1.00 31.88 593 GLN A N 1
ATOM 4735 C CA . GLN A 1 593 ? -4.124 33.800 -2.876 1.00 31.88 593 GLN A CA 1
ATOM 4736 C C . GLN A 1 593 ? -5.259 34.341 -3.764 1.00 31.88 593 GLN A C 1
ATOM 4738 O O . GLN A 1 593 ? -5.345 33.970 -4.930 1.00 31.88 593 GLN A O 1
ATOM 4743 N N . LYS A 1 594 ? -6.070 35.293 -3.285 1.00 30.19 594 LYS A N 1
ATOM 4744 C CA . LYS A 1 594 ? -7.089 35.985 -4.100 1.00 30.19 594 LYS A CA 1
ATOM 4745 C C . LYS A 1 594 ? -6.729 37.442 -4.402 1.00 30.19 594 LYS A C 1
ATOM 4747 O O . LYS A 1 594 ? -7.518 38.326 -4.125 1.00 30.19 594 LYS A O 1
ATOM 4752 N N . THR A 1 595 ? -5.573 37.710 -5.004 1.00 32.31 595 THR A N 1
ATOM 4753 C CA . THR A 1 595 ? -5.357 38.952 -5.775 1.00 32.31 595 THR A CA 1
ATOM 4754 C C . THR A 1 595 ? -4.135 38.795 -6.676 1.00 32.31 595 THR A C 1
ATOM 4756 O O . THR A 1 595 ? -3.017 39.027 -6.232 1.00 32.31 595 THR A O 1
ATOM 4759 N N . HIS A 1 596 ? -4.344 38.389 -7.928 1.00 32.91 596 HIS A N 1
ATOM 4760 C CA . HIS A 1 596 ? -3.639 38.925 -9.100 1.00 32.91 596 HIS A CA 1
ATOM 4761 C C . HIS A 1 596 ? -4.313 38.379 -10.368 1.00 32.91 596 HIS A C 1
ATOM 4763 O O . HIS A 1 596 ? -3.731 37.616 -11.126 1.00 32.91 596 HIS A O 1
ATOM 4769 N N . ASN A 1 597 ? -5.562 38.793 -10.599 1.00 31.11 597 ASN A N 1
ATOM 4770 C CA . ASN A 1 597 ? -6.097 38.869 -11.956 1.00 31.11 597 ASN A CA 1
ATOM 4771 C C . ASN A 1 597 ? -5.997 40.334 -12.370 1.00 31.11 597 ASN A C 1
ATOM 4773 O O . ASN A 1 597 ? -6.772 41.176 -11.920 1.00 31.11 597 ASN A O 1
ATOM 4777 N N . GLY A 1 598 ? -4.961 40.638 -13.153 1.00 28.62 598 GLY A N 1
ATOM 4778 C CA . GLY A 1 598 ? -4.837 41.914 -13.841 1.00 28.62 598 GLY A CA 1
ATOM 4779 C C . GLY A 1 598 ? -5.965 42.039 -14.857 1.00 28.62 598 GLY A C 1
ATOM 4780 O O . GLY A 1 598 ? -6.165 41.148 -15.680 1.00 28.62 598 GLY A O 1
ATOM 4781 N N . GLY A 1 599 ? -6.717 43.133 -14.761 1.00 26.44 599 GLY A N 1
ATOM 4782 C CA . GLY A 1 599 ? -7.720 43.492 -15.749 1.00 26.44 599 GLY A CA 1
ATOM 4783 C C . GLY A 1 599 ? -7.070 43.697 -17.113 1.00 26.44 599 GLY A C 1
ATOM 4784 O O . GLY A 1 599 ? -6.146 44.496 -17.259 1.00 26.44 599 GLY A O 1
ATOM 4785 N N . VAL A 1 600 ? -7.577 42.977 -18.108 1.00 32.78 600 VAL A N 1
ATOM 4786 C CA . VAL A 1 600 ? -7.396 43.319 -19.516 1.00 32.78 600 VAL A CA 1
ATOM 4787 C C . VAL A 1 600 ? -8.335 44.489 -19.786 1.00 32.78 600 VAL A C 1
ATOM 4789 O O . VAL A 1 600 ? -9.552 44.323 -19.843 1.00 32.78 600 VAL A O 1
ATOM 4792 N N . GLY A 1 601 ? -7.764 45.689 -19.858 1.00 28.08 601 GLY A N 1
ATOM 4793 C CA . GLY A 1 601 ? -8.453 46.870 -20.356 1.00 28.08 601 GLY A CA 1
ATOM 4794 C C . GLY A 1 601 ? -8.588 46.780 -21.871 1.00 28.08 601 GLY A C 1
ATOM 4795 O O . GLY A 1 601 ? -7.605 46.578 -22.578 1.00 28.08 601 GLY A O 1
ATOM 4796 N N . SER A 1 602 ? -9.819 46.927 -22.341 1.00 32.03 602 SER A N 1
ATOM 4797 C CA . SER A 1 602 ? -10.177 47.208 -23.724 1.00 32.03 602 SER A CA 1
ATOM 4798 C C . SER A 1 602 ? -9.607 48.555 -24.177 1.00 32.03 602 SER A C 1
ATOM 4800 O O . SER A 1 602 ? -9.937 49.582 -23.577 1.00 32.03 602 SER A O 1
ATOM 4802 N N . ASN A 1 603 ? -8.785 48.531 -25.226 1.00 32.69 603 ASN A N 1
ATOM 4803 C CA . ASN A 1 603 ? -8.826 49.423 -26.393 1.00 32.69 603 ASN A CA 1
ATOM 4804 C C . ASN A 1 603 ? -7.846 48.931 -27.456 1.00 32.69 603 ASN A C 1
ATOM 4806 O O . ASN A 1 603 ? -6.665 48.715 -27.101 1.00 32.69 603 ASN A O 1
#

pLDDT: mean 71.73, std 22.38, range [24.0, 98.62]

Sequence (603 aa):
MMKTQFLSKLLVLAFCGVGLSHAQLQKQAAYEHQDEGDRLVRDISKRIRNGEDIPEALVLGQNKPHELRRSLSQNHLVHRQVKKAGSLTSLRKLALFNFGSNKKLVRRERPPSIFNTQVSSASDQALRTPPQRNCAWQAYITGKQYNVAYPDLQAIYQVLVMLKTTEKNIFRVRGSFPQEGVRYFSLQSNNVDVGFPISTIKDYEIEVDDPGNTRNPFAEDSDRPIGTYTINVTPRGDQGLKNELSLCPESMTDRQCRSVNAVMLMRFYTSDPDRPPVSSKTDPPASQPNDRLFGYATPPMVEERQSKSWTDDRSRDRWRVFPTCDQTRSTQVTSLISKHFYGMIPPFAPPIRHNKNNNFVLYLGEDTATAGVYPNLDAAYLLAVAWQLSPELKDKPKKRLMARVTGTLPVTSRNLFTDPKIANYEDADVRYMSFSSIALVSGGPTMDTLDDAAFLRFYEPQQPEGEAWNRSYSFVVADDPERTCGLYNASQELFLSTVLDGKLQDYWGILDRQLIPKTQRTRLPDRSNGYARLQCADASALDACVDPDYLKYVMEDYYPRIQWYTCDQDGTLEEITDYLGAIPVSESLTNKQKTHNGGVGSN

Secondary structure (DSSP, 8-state):
-HHHHHHHHHHHHHHHHT---HHHHHHS----SHHHHHHHHHHHHHHHHTT----EEEEEE---HHHHHHHHHHHHHHHHHHHHTT---S--EEEEEEESS------S---TTEEEEEEPHHHHHHHHS---TTSB--EEEETTSSSSSS--TTEEEEEEEEEEEETTEEEEEEEE---SS-SEEEEEEEETTT-SEEEEEEGGGPPPS-TTT-B-TTT--SSSPB-EEEEEEESSS-S--TTEEESS-TTS-HHHHTEEEEEEEEEEE---TTS----TTTPPPTTS--GGGGTTSPPPEEEEEE-S-TT-TTS----EEEPBP-HHHHHHHHHHHHHHHTTTSPPP---GGGGTTS--EE--S-STTT--SS--TTEEEEEEEEETT-HHHHT-TTPEEEEEEEEEPPPB---SSSSSPSS-TTS-SEEEEEEEEEESSTTPPEEEEEEHHHHHHHHGGGSPTTPPP--EEEEEEES-TT-STT---TTT-EEEE-EETTEE-SEEEEEEEEEEEHHHHH----SSHHHHHHHHHSTT-TTGGG-HHHHHHHHGGGSPEEEEEEE-TTS-EEEESS--------TTSGGGSS---------

Organism: NCBI:txid1027361

Radius of gyration: 25.73 Å; chains: 1; bounding box: 58×75×71 Å